Protein AF-A0A7C1G856-F1 (afdb_monomer_lite)

Foldseek 3Di:
DLVVVLVVQLVVQLVVLVVVLVVQLVVLVVVCVVVPDPDDDPVSVVSNVVSVVVSVVSSVVSNVVSVVVSVVVVCVVVVDPVVVVVVVVVVVVVVVVVVVVVVVVVVLVVVVVVLVVLVVVLVVLVVVLVVVVVVLVVLLVVLVVVLVVLVVVLVVCVVPDDVVVNVVSVVVNVVSVVVNVCSVVVVVVSVVSVVVSVVVVVVSVVVVVVSVVVVVVVVVVVVVVVVVVVVVVVVVVVVVVVVVVVVVVVVVVVVVVVVVVVVVVVVVVVVVVVVVVVVVVVVVVVVVVVVVVVVVVVVVVVVVVVVVVVVVVVVVVVVVVVVVVVVVVVVVVVVVVVVVVVVVVVVVVVVVVVVVVVVVVVVVVVVVVVVVVVVVVVVVVVVVVVVVVVVVVVVVVVVVVVVVVVVPVVVVVPVVVPPPPPPPDDDDD

Radius of gyration: 108.31 Å; chains: 1; bounding box: 180×79×357 Å

pLDDT: mean 81.05, std 13.1, range [34.84, 96.44]

Secondary structure (DSSP, 8-state):
-HHHHHHHHHHHHHHHHHHHHHHHHHHHHHHHHHTT-SS--HHHHHHHHHHHHHHHHHHHHHHHHHHHHHHHHHHHHHT--HHHHHHHHHHHHHHHHHHHHHHHHHHHHHHHHHHHHHHHHHHHHHHHHHHHHHHHHHHHHHHHHHHHHHHHHHHHHTTS--HHHHHHHHHHHHHHHHHHHHHHHHHHHHHHHHHHHHHHHHHHHHHHHHHHHHHHHHHHHHHHHHHHHHHHHHHHHHHHHHHHHHHHHHHHHHHHHHHHHHHHHHHHHHHHHHHHHHHHHHHHHHHHHHHHHHHHHHHHHHHHHHHHHHHHHHHHHHHHHHHHHHHHHHHHHHHHHHHHHHHHHHHHHHHHHHHHHHHHHHHHHHHHHHHHHHHHHHHHHHHHHHHHHHHHHHHHHHHHHHHHHHHHHHHHHHHTTTSSSS-S-----

Sequence (429 aa):
MTKVMEASKWTKGKRPILTKYLSAHSNIERQVAAHGFLYLPTFLGAAITEIEALTKFELSELNYQIVAEAIERELAQTGYNYDIQVKEAQIAWELEKTALLTALQQEFADNKRVRDLDNQTLDRLEITTNLRKLVIIALKTAIDINMEELRQEMTHVDQSTFPAEDALLAARLLTAQKKLEVIPYIKTVLEKQQLVIDAEEDNADRKTALITEKEALNDKRVELITAREAIAGAIVNLITAKQDLVTKREDLIGAKGLIATQETTNISYLDQYISALGGLSDVQQNLVEAREDLIPYINDKSTALLAYVTELDAWVAVKQTIARIKEDIADYMEDRVDKKGDIIDSRKVLNTLELGLEEARISLTMAQLTGRSNLLSAEVMNAATMLTEREASFASKIIREGALIGGQIDLDLYTEWVALETMSEVNDI

Structure (mmCIF, N/CA/C/O backbone):
data_AF-A0A7C1G856-F1
#
_entry.id   AF-A0A7C1G856-F1
#
loop_
_atom_site.group_PDB
_atom_site.id
_atom_site.type_symbol
_atom_site.label_atom_id
_atom_site.label_alt_id
_atom_site.label_comp_id
_atom_site.label_asym_id
_atom_site.label_entity_id
_atom_site.label_seq_id
_atom_site.pdbx_PDB_ins_code
_atom_site.Cartn_x
_atom_site.Cartn_y
_atom_site.Cartn_z
_atom_site.occupancy
_atom_site.B_iso_or_equiv
_atom_site.auth_seq_id
_atom_site.auth_comp_id
_atom_site.auth_asym_id
_atom_site.auth_atom_id
_atom_site.pdbx_PDB_model_num
ATOM 1 N N . MET A 1 1 ? -29.784 0.555 -13.903 1.00 54.56 1 MET A N 1
ATOM 2 C CA . MET A 1 1 ? -29.432 1.236 -15.176 1.00 54.56 1 MET A CA 1
ATOM 3 C C . MET A 1 1 ? -27.947 1.115 -15.544 1.00 54.56 1 MET A C 1
ATOM 5 O O . MET A 1 1 ? -27.645 1.175 -16.728 1.00 54.56 1 MET A O 1
ATOM 9 N N . THR A 1 2 ? -27.034 0.892 -14.590 1.00 60.22 2 THR A N 1
ATOM 10 C CA . THR A 1 2 ? -25.567 0.800 -14.777 1.00 60.22 2 THR A CA 1
ATOM 11 C C . THR A 1 2 ? -25.116 -0.296 -15.753 1.00 60.22 2 THR A C 1
ATOM 13 O O . THR A 1 2 ? -24.498 0.022 -16.767 1.00 60.22 2 THR A O 1
ATOM 16 N N . LYS A 1 3 ? -25.567 -1.548 -15.576 1.00 64.50 3 LYS A N 1
ATOM 17 C CA . LYS A 1 3 ? -25.191 -2.672 -16.467 1.00 64.50 3 LYS A CA 1
ATOM 18 C C . LYS A 1 3 ? -25.547 -2.474 -17.949 1.00 64.50 3 LYS A C 1
ATOM 20 O O . LYS A 1 3 ? -24.812 -2.908 -18.830 1.00 64.50 3 LYS A O 1
ATOM 25 N N . VAL A 1 4 ? -26.669 -1.811 -18.245 1.00 74.25 4 VAL A N 1
ATOM 26 C CA . VAL A 1 4 ? -27.102 -1.535 -19.633 1.00 74.25 4 VAL A CA 1
ATOM 27 C C . VAL A 1 4 ? -26.223 -0.451 -20.269 1.00 74.25 4 VAL A C 1
ATOM 29 O O . VAL A 1 4 ? -25.892 -0.520 -21.452 1.00 74.25 4 VAL A O 1
ATOM 32 N N . MET A 1 5 ? -25.798 0.532 -19.473 1.00 77.00 5 MET A N 1
ATOM 33 C CA . MET A 1 5 ? -24.925 1.617 -19.913 1.00 77.00 5 MET A CA 1
ATOM 34 C C . MET A 1 5 ? -23.486 1.134 -20.151 1.00 77.00 5 MET A C 1
ATOM 36 O O . MET A 1 5 ? -22.892 1.491 -21.167 1.00 77.00 5 MET A O 1
ATOM 40 N N . GLU A 1 6 ? -22.956 0.282 -19.272 1.00 83.31 6 GLU A N 1
ATOM 41 C CA . GLU A 1 6 ? -21.644 -0.368 -19.423 1.00 83.31 6 GLU A CA 1
ATOM 42 C C . GLU A 1 6 ? -21.599 -1.262 -20.665 1.00 83.31 6 GLU A C 1
ATOM 44 O O . GLU A 1 6 ? -20.705 -1.116 -21.497 1.00 83.31 6 GLU A O 1
ATOM 49 N N . ALA A 1 7 ? -22.616 -2.108 -20.865 1.00 82.56 7 ALA A N 1
ATOM 50 C CA . ALA A 1 7 ? -22.723 -2.953 -22.054 1.00 82.56 7 ALA A CA 1
ATOM 51 C C . ALA A 1 7 ? -22.808 -2.128 -23.354 1.00 82.56 7 ALA A C 1
ATOM 53 O O . ALA A 1 7 ? -22.196 -2.477 -24.368 1.00 82.56 7 ALA A O 1
ATOM 54 N N . SER A 1 8 ? -23.521 -0.997 -23.328 1.00 85.44 8 SER A N 1
ATOM 55 C CA . SER A 1 8 ? -23.582 -0.058 -24.454 1.00 85.44 8 SER A CA 1
ATOM 56 C C . SER A 1 8 ? -22.225 0.605 -24.723 1.00 85.44 8 SER A C 1
ATOM 58 O O . SER A 1 8 ? -21.806 0.688 -25.880 1.00 85.44 8 SER A O 1
ATOM 60 N N . LYS A 1 9 ? -21.510 1.059 -23.684 1.00 86.75 9 LYS A N 1
ATOM 61 C CA . LYS A 1 9 ? -20.166 1.650 -23.819 1.00 86.75 9 LYS A CA 1
ATOM 62 C C . LYS A 1 9 ? -19.158 0.642 -24.359 1.00 86.75 9 LYS A C 1
ATOM 64 O O . LYS A 1 9 ? -18.444 0.962 -25.306 1.00 86.75 9 LYS A O 1
ATOM 69 N N . TRP A 1 10 ? -19.183 -0.586 -23.845 1.00 90.62 10 TRP A N 1
ATOM 70 C CA . TRP A 1 10 ? -18.359 -1.686 -24.338 1.00 90.62 10 TRP A CA 1
ATOM 71 C C . TRP A 1 10 ? -18.610 -1.949 -25.819 1.00 90.62 10 TRP A C 1
ATOM 73 O O . TRP A 1 10 ? -17.680 -1.981 -26.618 1.00 90.62 10 TRP A O 1
ATOM 83 N N . THR A 1 11 ? -19.878 -2.054 -26.216 1.00 86.94 11 THR A N 1
ATOM 84 C CA . THR A 1 11 ? -20.246 -2.312 -27.613 1.00 86.94 11 THR A CA 1
ATOM 85 C C . THR A 1 11 ? -19.788 -1.182 -28.540 1.00 86.94 11 THR A C 1
ATOM 87 O O . THR A 1 11 ? -19.278 -1.447 -29.631 1.00 86.94 11 THR A O 1
ATOM 90 N N . LYS A 1 12 ? -19.924 0.079 -28.109 1.00 89.62 12 LYS A N 1
ATOM 91 C CA . LYS A 1 12 ? -19.475 1.249 -28.881 1.00 89.62 12 LYS A CA 1
ATOM 92 C C . LYS A 1 12 ? -17.950 1.329 -28.988 1.00 89.62 12 LYS A C 1
ATOM 94 O O . LYS A 1 12 ? -17.457 1.568 -30.085 1.00 89.62 12 LYS A O 1
ATOM 99 N N . GLY A 1 13 ? -17.217 1.099 -27.896 1.00 88.12 13 GLY A N 1
ATOM 100 C CA . GLY A 1 13 ? -15.751 1.169 -27.869 1.00 88.12 13 GLY A CA 1
ATOM 101 C C . GLY A 1 13 ? -15.059 -0.031 -28.524 1.00 88.12 13 GLY A C 1
ATOM 102 O O . GLY A 1 13 ? -14.029 0.126 -29.171 1.00 88.12 13 GLY A O 1
ATOM 103 N N . LYS A 1 14 ? -15.654 -1.227 -28.450 1.00 92.25 14 LYS A N 1
ATOM 104 C CA . LYS A 1 14 ? -15.114 -2.456 -29.054 1.00 92.25 14 LYS A CA 1
ATOM 105 C C . LYS A 1 14 ? -15.096 -2.402 -30.583 1.00 92.25 14 LYS A C 1
ATOM 107 O O . LYS A 1 14 ? -14.213 -2.968 -31.221 1.00 92.25 14 LYS A O 1
ATOM 112 N N . ARG A 1 15 ? -16.088 -1.747 -31.190 1.00 89.81 15 ARG A N 1
ATOM 113 C CA . ARG A 1 15 ? -16.269 -1.706 -32.647 1.00 89.81 15 ARG A CA 1
ATOM 114 C C . ARG A 1 15 ? -15.078 -1.099 -33.410 1.00 89.81 15 ARG A C 1
ATOM 116 O O . ARG A 1 15 ? -14.624 -1.752 -34.350 1.00 89.81 15 ARG A O 1
ATOM 123 N N . PRO A 1 16 ? -14.544 0.087 -33.056 1.00 91.56 16 PRO A N 1
ATOM 124 C CA . PRO A 1 16 ? -13.362 0.634 -33.723 1.00 91.56 16 PRO A CA 1
ATOM 125 C C . PRO A 1 16 ? -12.113 -0.235 -33.520 1.00 91.56 16 PRO A C 1
ATOM 127 O O . PRO A 1 16 ? -11.371 -0.421 -34.479 1.00 91.56 16 PRO A O 1
ATOM 130 N N . ILE A 1 17 ? -11.925 -0.834 -32.336 1.00 90.62 17 ILE A N 1
ATOM 131 C CA . ILE A 1 17 ? -10.799 -1.742 -32.042 1.00 90.62 17 ILE A CA 1
ATOM 132 C C . ILE A 1 17 ? -10.839 -2.971 -32.962 1.00 90.62 17 ILE A C 1
ATOM 134 O O . ILE A 1 17 ? -9.875 -3.274 -33.661 1.00 90.62 17 ILE A O 1
ATOM 138 N N . LEU A 1 18 ? -11.998 -3.629 -33.067 1.00 90.81 18 LEU A N 1
ATOM 139 C CA . LEU A 1 18 ? -12.166 -4.755 -33.990 1.00 90.81 18 LEU A CA 1
ATOM 140 C C . LEU A 1 18 ? -12.022 -4.350 -35.460 1.00 90.81 18 LEU A C 1
ATOM 142 O O . LEU A 1 18 ? -11.519 -5.127 -36.265 1.00 90.81 18 LEU A O 1
ATOM 146 N N . THR A 1 19 ? -12.451 -3.142 -35.827 1.00 90.88 19 THR A N 1
ATOM 147 C CA . THR A 1 19 ? -12.303 -2.646 -37.203 1.00 90.88 19 THR A CA 1
ATOM 148 C C . THR A 1 19 ? -10.826 -2.462 -37.556 1.00 90.88 19 THR A C 1
ATOM 150 O O . THR A 1 19 ? -10.409 -2.865 -38.642 1.00 90.88 19 THR A O 1
ATOM 153 N N . LYS A 1 20 ? -10.019 -1.929 -36.627 1.00 90.25 20 LYS A N 1
ATOM 154 C CA . LYS A 1 20 ? -8.561 -1.839 -36.782 1.00 90.25 20 LYS A CA 1
ATOM 155 C C . LYS A 1 20 ? -7.931 -3.222 -36.924 1.00 90.25 20 LYS A C 1
ATOM 157 O O . LYS A 1 20 ? -7.210 -3.435 -37.895 1.00 90.25 20 LYS A O 1
ATOM 162 N N . TYR A 1 21 ? -8.272 -4.164 -36.041 1.00 91.88 21 TYR A N 1
ATOM 163 C CA . TYR A 1 21 ? -7.804 -5.554 -36.112 1.00 91.88 21 TYR A CA 1
ATOM 164 C C . TYR A 1 21 ? -8.073 -6.185 -37.484 1.00 91.88 21 TYR A C 1
ATOM 166 O O . TYR A 1 21 ? -7.149 -6.653 -38.144 1.00 91.88 21 TYR A O 1
ATOM 174 N N . LEU A 1 22 ? -9.322 -6.124 -37.961 1.00 90.00 22 LEU A N 1
ATOM 175 C CA . LEU A 1 22 ? -9.709 -6.684 -39.260 1.00 90.00 22 LEU A CA 1
ATOM 176 C C . LEU A 1 22 ? -8.982 -5.997 -40.424 1.00 90.00 22 LEU A C 1
ATOM 178 O O . LEU A 1 22 ? -8.570 -6.661 -41.374 1.00 90.00 22 LEU A O 1
ATOM 182 N N . SER A 1 23 ? -8.797 -4.674 -40.353 1.00 89.44 23 SER A N 1
ATOM 183 C CA . SER A 1 23 ? -8.064 -3.926 -41.379 1.00 89.44 23 SER A CA 1
ATOM 184 C C . SER A 1 23 ? -6.580 -4.304 -41.429 1.00 89.44 23 SER A C 1
ATOM 186 O O . SER A 1 23 ? -6.038 -4.476 -42.520 1.00 89.44 23 SER A O 1
ATOM 188 N N . ALA A 1 24 ? -5.948 -4.499 -40.268 1.00 86.75 24 ALA A N 1
ATOM 189 C CA . ALA A 1 24 ? -4.550 -4.894 -40.152 1.00 86.75 24 ALA A CA 1
ATOM 190 C C . ALA A 1 24 ? -4.343 -6.336 -40.638 1.00 86.75 24 ALA A C 1
ATOM 192 O O . ALA A 1 24 ? -3.444 -6.590 -41.436 1.00 86.75 24 ALA A O 1
ATOM 193 N N . HIS A 1 25 ? -5.244 -7.247 -40.258 1.00 86.62 25 HIS A N 1
ATOM 194 C CA . HIS A 1 25 ? -5.242 -8.633 -40.725 1.00 86.62 25 HIS A CA 1
ATOM 195 C C . HIS A 1 25 ? -5.390 -8.719 -42.254 1.00 86.62 25 HIS A C 1
ATOM 197 O O . HIS A 1 25 ? -4.581 -9.348 -42.931 1.00 86.62 25 HIS A O 1
ATOM 203 N N . SER A 1 26 ? -6.364 -8.000 -42.823 1.00 86.44 26 SER A N 1
ATOM 204 C CA . SER A 1 26 ? -6.578 -7.936 -44.276 1.00 86.44 26 SER A CA 1
ATOM 205 C C . SER A 1 26 ? -5.396 -7.319 -45.033 1.00 86.44 26 SER A C 1
ATOM 207 O O . SER A 1 26 ? -5.150 -7.665 -46.190 1.00 86.44 26 SER A O 1
ATOM 209 N N . ASN A 1 27 ? -4.685 -6.362 -44.430 1.00 87.44 27 ASN A N 1
ATOM 210 C CA . ASN A 1 27 ? -3.516 -5.748 -45.054 1.00 87.44 27 ASN A CA 1
ATOM 211 C C . ASN A 1 27 ? -2.350 -6.743 -45.134 1.00 87.44 27 ASN A C 1
ATOM 213 O O . ASN A 1 27 ? -1.720 -6.874 -46.178 1.00 87.44 27 ASN A O 1
ATOM 217 N N . ILE A 1 28 ? -2.131 -7.500 -44.060 1.00 85.19 28 ILE A N 1
ATOM 218 C CA . ILE A 1 28 ? -1.130 -8.565 -44.006 1.00 85.19 28 ILE A CA 1
ATOM 219 C C . ILE A 1 28 ? -1.429 -9.667 -45.028 1.00 85.19 28 ILE A C 1
ATOM 221 O O . ILE A 1 28 ? -0.548 -10.053 -45.794 1.00 85.19 28 ILE A O 1
ATOM 225 N N . GLU A 1 29 ? -2.677 -10.132 -45.105 1.00 82.81 29 GLU A N 1
ATOM 226 C CA . GLU A 1 29 ? -3.088 -11.125 -46.107 1.00 82.81 29 GLU A CA 1
ATOM 227 C C . GLU A 1 29 ? -2.859 -10.624 -47.540 1.00 82.81 29 GLU A C 1
ATOM 229 O O . GLU A 1 29 ? -2.361 -11.363 -48.392 1.00 82.81 29 GLU A O 1
ATOM 234 N N . ARG A 1 30 ? -3.164 -9.347 -47.807 1.00 84.81 30 ARG A N 1
ATOM 235 C CA . ARG A 1 30 ? -2.914 -8.721 -49.113 1.00 84.81 30 ARG A CA 1
ATOM 236 C C . ARG A 1 30 ? -1.430 -8.619 -49.446 1.00 84.81 30 ARG A C 1
ATOM 238 O O . ARG A 1 30 ? -1.078 -8.828 -50.602 1.00 84.81 30 ARG A O 1
ATOM 245 N N . GLN A 1 31 ? -0.569 -8.331 -48.473 1.00 82.81 31 GLN A N 1
ATOM 246 C CA . GLN A 1 31 ? 0.881 -8.305 -48.685 1.00 82.81 31 GLN A CA 1
ATOM 247 C C . GLN A 1 31 ? 1.416 -9.695 -49.048 1.00 82.81 31 GLN A C 1
ATOM 249 O O . GLN A 1 31 ? 2.172 -9.828 -50.006 1.00 82.81 31 GLN A O 1
ATOM 254 N N . VAL A 1 32 ? 0.964 -10.749 -48.362 1.00 81.50 32 VAL A N 1
ATOM 255 C CA . VAL A 1 32 ? 1.348 -12.132 -48.701 1.00 81.50 32 VAL A CA 1
ATOM 256 C C . VAL A 1 32 ? 0.897 -12.512 -50.106 1.00 81.50 32 VAL A C 1
ATOM 258 O O . VAL A 1 32 ? 1.686 -13.063 -50.874 1.00 81.50 32 VAL A O 1
ATOM 261 N N . ALA A 1 33 ? -0.349 -12.186 -50.458 1.00 80.44 33 ALA A N 1
ATOM 262 C CA . ALA A 1 33 ? -0.886 -12.441 -51.790 1.00 80.44 33 ALA A CA 1
ATOM 263 C C . ALA A 1 33 ? -0.124 -11.664 -52.880 1.00 80.44 33 ALA A C 1
ATOM 265 O O . ALA A 1 33 ? 0.167 -12.221 -53.937 1.00 80.44 33 ALA A O 1
ATOM 266 N N . ALA A 1 34 ? 0.251 -10.407 -52.615 1.00 78.44 34 ALA A N 1
ATOM 267 C CA . ALA A 1 34 ? 1.011 -9.567 -53.543 1.00 78.44 34 ALA A CA 1
ATOM 268 C C . ALA A 1 34 ? 2.432 -10.092 -53.807 1.00 78.44 34 ALA A C 1
ATOM 270 O O . ALA A 1 34 ? 2.959 -9.906 -54.902 1.00 78.44 34 ALA A O 1
ATOM 271 N N . HIS A 1 35 ? 3.035 -10.783 -52.837 1.00 80.62 35 HIS A N 1
ATOM 272 C CA . HIS A 1 35 ? 4.352 -11.408 -52.980 1.00 80.62 35 HIS A CA 1
ATOM 273 C C . HIS A 1 35 ? 4.310 -12.834 -53.562 1.00 80.62 35 HIS A C 1
ATOM 275 O O . HIS A 1 35 ? 5.358 -13.456 -53.717 1.00 80.62 35 HIS A O 1
ATOM 281 N N . GLY A 1 36 ? 3.128 -13.354 -53.921 1.00 76.44 36 GLY A N 1
ATOM 282 C CA . GLY A 1 36 ? 2.990 -14.619 -54.653 1.00 76.44 36 GLY A CA 1
ATOM 283 C C . GLY A 1 36 ? 3.359 -15.870 -53.851 1.00 76.44 36 GLY A C 1
ATOM 284 O O . GLY A 1 36 ? 3.702 -16.899 -54.435 1.00 76.44 36 GLY A O 1
ATOM 285 N N . PHE A 1 37 ? 3.309 -15.807 -52.518 1.00 74.56 37 PHE A N 1
ATOM 286 C CA . PHE A 1 37 ? 3.618 -16.959 -51.677 1.00 74.56 37 PHE A CA 1
ATOM 287 C C . PHE A 1 37 ? 2.571 -18.072 -51.849 1.00 74.56 37 PHE A C 1
ATOM 289 O O . PHE A 1 37 ? 1.382 -17.865 -51.620 1.00 74.56 37 PHE A O 1
ATOM 296 N N . LEU A 1 38 ? 3.027 -19.277 -52.215 1.00 66.94 38 LEU A N 1
ATOM 297 C CA . LEU A 1 38 ? 2.179 -20.472 -52.355 1.00 66.94 38 LEU A CA 1
ATOM 298 C C . LEU A 1 38 ? 1.768 -21.074 -50.992 1.00 66.94 38 LEU A C 1
ATOM 300 O O . LEU A 1 38 ? 0.777 -21.794 -50.903 1.00 66.94 38 LEU A O 1
ATOM 304 N N . TYR A 1 39 ? 2.535 -20.779 -49.936 1.00 70.25 39 TYR A N 1
ATOM 305 C CA . TYR A 1 39 ? 2.327 -21.240 -48.560 1.00 70.25 39 TYR A CA 1
ATOM 306 C C . TYR A 1 39 ? 2.451 -20.069 -47.584 1.00 70.25 39 TYR A C 1
ATOM 308 O O . TYR A 1 39 ? 3.178 -19.117 -47.864 1.00 70.25 39 TYR A O 1
ATOM 316 N N . LEU A 1 40 ? 1.778 -20.155 -46.429 1.00 71.31 40 LEU A N 1
ATOM 317 C CA . LEU A 1 40 ? 1.866 -19.136 -45.380 1.00 71.31 40 LEU A CA 1
ATOM 318 C C . LEU A 1 40 ? 3.332 -18.950 -44.939 1.00 71.31 40 LEU A C 1
ATOM 320 O O . LEU A 1 40 ? 3.931 -19.899 -44.424 1.00 71.31 40 LEU A O 1
ATOM 324 N N . PRO A 1 41 ? 3.915 -17.752 -45.100 1.00 76.56 41 PRO A N 1
ATOM 325 C CA . PRO A 1 41 ? 5.268 -17.493 -44.634 1.00 76.56 41 PRO A CA 1
ATOM 326 C C . PRO A 1 41 ? 5.349 -17.565 -43.107 1.00 76.56 41 PRO A C 1
ATOM 328 O O . PRO A 1 41 ? 4.431 -17.148 -42.402 1.00 76.56 41 PRO A O 1
ATOM 331 N N . THR A 1 42 ? 6.473 -18.032 -42.569 1.00 72.81 42 THR A N 1
ATOM 332 C CA . THR A 1 42 ? 6.671 -18.183 -41.116 1.00 72.81 42 THR A CA 1
ATOM 333 C C . THR A 1 42 ? 6.613 -16.856 -40.353 1.00 72.81 42 THR A C 1
ATOM 335 O O . THR A 1 42 ? 6.136 -16.828 -39.220 1.00 72.81 42 THR A O 1
ATOM 338 N N . PHE A 1 43 ? 7.010 -15.741 -40.979 1.00 74.19 43 PHE A N 1
ATOM 339 C CA . PHE A 1 43 ? 6.888 -14.399 -40.394 1.00 74.19 43 PHE A CA 1
ATOM 340 C C . PHE A 1 43 ? 5.428 -13.948 -40.217 1.00 74.19 43 PHE A C 1
ATOM 342 O O . PHE A 1 43 ? 5.142 -13.096 -39.377 1.00 74.19 43 PHE A O 1
ATOM 349 N N . LEU A 1 44 ? 4.487 -14.538 -40.966 1.00 79.00 44 LEU A N 1
ATOM 350 C CA . LEU A 1 44 ? 3.073 -14.182 -40.894 1.00 79.00 44 LEU A CA 1
ATOM 351 C C . LEU A 1 44 ? 2.449 -14.564 -39.555 1.00 79.00 44 LEU A C 1
ATOM 353 O O . LEU A 1 44 ? 1.656 -13.811 -38.998 1.00 79.00 44 LEU A O 1
ATOM 357 N N . GLY A 1 45 ? 2.835 -15.729 -39.029 1.00 76.19 45 GLY A N 1
ATOM 358 C CA . GLY A 1 45 ? 2.367 -16.205 -37.731 1.00 76.19 45 GLY A CA 1
ATOM 359 C C . GLY A 1 45 ? 2.752 -15.245 -36.606 1.00 76.19 45 GLY A C 1
ATOM 360 O O . GLY A 1 45 ? 1.917 -14.929 -35.762 1.00 76.19 45 GLY A O 1
ATOM 361 N N . ALA A 1 46 ? 3.978 -14.713 -36.636 1.00 77.38 46 ALA A N 1
ATOM 362 C CA . ALA A 1 46 ? 4.436 -13.710 -35.678 1.00 77.38 46 ALA A CA 1
ATOM 363 C C . ALA A 1 46 ? 3.644 -12.395 -35.803 1.00 77.38 46 ALA A C 1
ATOM 365 O O . ALA A 1 46 ? 3.117 -11.912 -34.804 1.00 77.38 46 ALA A O 1
ATOM 366 N N . ALA A 1 47 ? 3.469 -11.877 -37.024 1.00 80.00 47 ALA A N 1
ATOM 367 C CA . ALA A 1 47 ? 2.749 -10.624 -37.264 1.00 80.00 47 ALA A CA 1
ATOM 368 C C . ALA A 1 47 ? 1.254 -10.702 -36.883 1.00 80.00 47 ALA A C 1
ATOM 370 O O . ALA A 1 47 ? 0.706 -9.773 -36.291 1.00 80.00 47 ALA A O 1
ATOM 371 N N . ILE A 1 48 ? 0.585 -11.826 -37.167 1.00 82.81 48 ILE A N 1
ATOM 372 C CA . ILE A 1 48 ? -0.813 -12.050 -36.758 1.00 82.81 48 ILE A CA 1
ATOM 373 C C . ILE A 1 48 ? -0.919 -12.148 -35.231 1.00 82.81 48 ILE A C 1
ATOM 375 O O . ILE A 1 48 ? -1.817 -11.546 -34.641 1.00 82.81 48 ILE A O 1
ATOM 379 N N . THR A 1 49 ? 0.014 -12.858 -34.589 1.00 78.38 49 THR A N 1
ATOM 380 C CA . THR A 1 49 ? 0.047 -13.004 -33.124 1.00 78.38 49 THR A CA 1
ATOM 381 C C . THR A 1 49 ? 0.252 -11.654 -32.432 1.00 78.38 49 THR A C 1
ATOM 383 O O . THR A 1 49 ? -0.385 -11.377 -31.417 1.00 78.38 49 THR A O 1
ATOM 386 N N . GLU A 1 50 ? 1.098 -10.790 -32.992 1.00 81.75 50 GLU A N 1
ATOM 387 C CA . GLU A 1 50 ? 1.350 -9.441 -32.480 1.00 81.75 50 GLU A CA 1
ATOM 388 C C . GLU A 1 50 ? 0.105 -8.545 -32.570 1.00 81.75 50 GLU A C 1
ATOM 390 O O . GLU A 1 50 ? -0.283 -7.920 -31.581 1.00 81.75 50 GLU A O 1
ATOM 395 N N . ILE A 1 51 ? -0.592 -8.540 -33.710 1.00 87.94 51 ILE A N 1
ATOM 396 C CA . ILE A 1 51 ? -1.845 -7.782 -33.874 1.00 87.94 51 ILE A CA 1
ATOM 397 C C . ILE A 1 51 ? -2.934 -8.324 -32.942 1.00 87.94 51 ILE A C 1
ATOM 399 O O . ILE A 1 51 ? -3.696 -7.547 -32.355 1.00 87.94 51 ILE A O 1
ATOM 403 N N . GLU A 1 52 ? -3.021 -9.644 -32.772 1.00 83.75 52 GLU A N 1
ATOM 404 C CA . GLU A 1 52 ? -3.966 -10.257 -31.839 1.00 83.75 52 GLU A CA 1
ATOM 405 C C . GLU A 1 52 ? -3.666 -9.854 -30.387 1.00 83.75 52 GLU A C 1
ATOM 407 O O . GLU A 1 52 ? -4.589 -9.506 -29.645 1.00 83.75 52 GLU A O 1
ATOM 412 N N . ALA A 1 53 ? -2.390 -9.842 -29.990 1.00 76.94 53 ALA A N 1
ATOM 413 C CA . ALA A 1 53 ? -1.963 -9.391 -28.671 1.00 76.94 53 ALA A CA 1
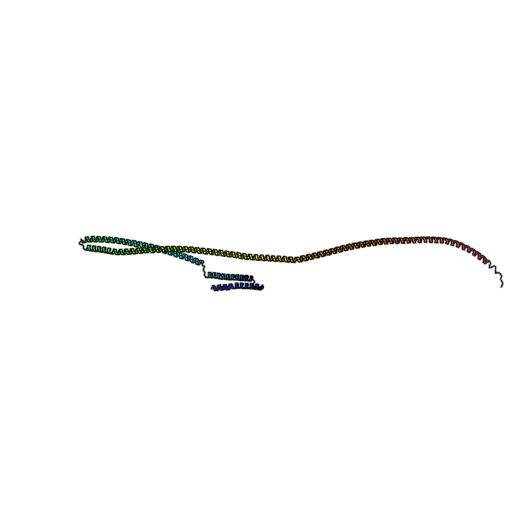ATOM 414 C C . ALA A 1 53 ? -2.313 -7.912 -28.445 1.00 76.94 53 ALA A C 1
ATOM 416 O O . ALA A 1 53 ? -2.976 -7.595 -27.456 1.00 76.94 53 ALA A O 1
ATOM 417 N N . LEU A 1 54 ? -1.962 -7.028 -29.384 1.00 83.81 54 LEU A N 1
ATOM 418 C CA . LEU A 1 54 ? -2.288 -5.597 -29.328 1.00 83.81 54 LEU A CA 1
ATOM 419 C C . LEU A 1 54 ? -3.798 -5.360 -29.201 1.00 83.81 54 LEU A C 1
ATOM 421 O O . LEU A 1 54 ? -4.247 -4.614 -28.336 1.00 83.81 54 LEU A O 1
ATOM 425 N N . THR A 1 55 ? -4.600 -6.065 -29.997 1.00 86.44 55 THR A N 1
ATOM 426 C CA . THR A 1 55 ? -6.066 -5.941 -29.965 1.00 86.44 55 THR A CA 1
ATOM 427 C C . THR A 1 55 ? -6.644 -6.412 -28.630 1.00 86.44 55 THR A C 1
ATOM 429 O O . THR A 1 55 ? -7.568 -5.799 -28.095 1.00 86.44 55 THR A O 1
ATOM 432 N N . LYS A 1 56 ? -6.107 -7.497 -28.056 1.00 83.25 56 LYS A N 1
ATOM 433 C CA . LYS A 1 56 ? -6.501 -7.978 -26.722 1.00 83.25 56 LYS A CA 1
ATOM 434 C C . LYS A 1 56 ? -6.140 -6.973 -25.627 1.00 83.25 56 LYS A C 1
ATOM 436 O O . LYS A 1 56 ? -6.954 -6.774 -24.725 1.00 83.25 56 LYS A O 1
ATOM 441 N N . PHE A 1 57 ? -4.980 -6.320 -25.722 1.00 81.38 57 PHE A N 1
ATOM 442 C CA . PHE A 1 57 ? -4.594 -5.241 -24.809 1.00 81.38 57 PHE A CA 1
ATOM 443 C C . PHE A 1 57 ? -5.552 -4.050 -24.901 1.00 81.38 57 PHE A C 1
ATOM 445 O O . PHE A 1 57 ? -6.110 -3.665 -23.876 1.00 81.38 57 PHE A O 1
ATOM 452 N N . GLU A 1 58 ? -5.838 -3.545 -26.106 1.00 85.56 58 GLU A N 1
ATOM 453 C CA . GLU A 1 58 ? -6.775 -2.426 -26.305 1.00 85.56 58 GLU A CA 1
ATOM 454 C C . GLU A 1 58 ? -8.187 -2.750 -25.773 1.00 85.56 58 GLU A C 1
ATOM 456 O O . GLU A 1 58 ? -8.841 -1.915 -25.145 1.00 85.56 58 GLU A O 1
ATOM 461 N N . LEU A 1 59 ? -8.669 -3.983 -25.977 1.00 87.12 59 LEU A N 1
ATOM 462 C CA . LEU A 1 59 ? -9.953 -4.433 -25.427 1.00 87.12 59 LEU A CA 1
ATOM 463 C C . LEU A 1 59 ? -9.930 -4.528 -23.896 1.00 87.12 59 LEU A C 1
ATOM 465 O O . LEU A 1 59 ? -10.913 -4.173 -23.246 1.00 87.12 59 LEU A O 1
ATOM 469 N N . SER A 1 60 ? -8.832 -4.999 -23.307 1.00 79.75 60 SER A N 1
ATOM 470 C CA . SER A 1 60 ? -8.679 -5.055 -21.851 1.00 79.75 60 SER A CA 1
ATOM 471 C C . SER A 1 60 ? -8.647 -3.655 -21.233 1.00 79.75 60 SER A C 1
ATOM 473 O O . SER A 1 60 ? -9.290 -3.420 -20.211 1.00 79.75 60 SER A O 1
ATOM 475 N N . GLU A 1 61 ? -7.938 -2.719 -21.862 1.00 82.94 61 GLU A N 1
ATOM 476 C CA . GLU A 1 61 ? -7.841 -1.328 -21.419 1.00 82.94 61 GLU A CA 1
ATOM 477 C C . GLU A 1 61 ? -9.199 -0.619 -21.484 1.00 82.94 61 GLU A C 1
ATOM 479 O O . GLU A 1 61 ? -9.626 -0.001 -20.508 1.00 82.94 61 GLU A O 1
ATOM 484 N N . LEU A 1 62 ? -9.944 -0.801 -22.579 1.00 85.69 62 LEU A N 1
ATOM 485 C CA . LEU A 1 62 ? -11.313 -0.298 -22.702 1.00 85.69 62 LEU A CA 1
ATOM 486 C C . LEU A 1 62 ? -12.225 -0.840 -21.588 1.00 85.69 62 LEU A C 1
ATOM 488 O O . LEU A 1 62 ? -13.054 -0.106 -21.046 1.00 85.69 62 LEU A O 1
ATOM 492 N N . ASN A 1 63 ? -12.091 -2.123 -21.241 1.00 85.12 63 ASN A N 1
ATOM 493 C CA . ASN A 1 63 ? -12.881 -2.727 -20.171 1.00 85.12 63 ASN A CA 1
ATOM 494 C C . ASN A 1 63 ? -12.516 -2.125 -18.806 1.00 85.12 63 ASN A C 1
ATOM 496 O O . ASN A 1 63 ? -13.404 -1.807 -18.017 1.00 85.12 63 ASN A O 1
ATOM 500 N N . TYR A 1 64 ? -11.222 -1.912 -18.551 1.00 81.62 64 TYR A N 1
ATOM 501 C CA . TYR A 1 64 ? -10.741 -1.265 -17.333 1.00 81.62 64 TYR A CA 1
ATOM 502 C C . TYR A 1 64 ? -11.298 0.156 -17.184 1.00 81.62 64 TYR A C 1
ATOM 504 O O . TYR A 1 64 ? -11.835 0.492 -16.132 1.00 81.62 64 TYR A O 1
ATOM 512 N N . GLN A 1 65 ? -11.257 0.960 -18.249 1.00 85.00 65 GLN A N 1
ATOM 513 C CA . GLN A 1 65 ? -11.800 2.322 -18.249 1.00 85.00 65 GLN A CA 1
ATOM 514 C C . GLN A 1 65 ? -13.308 2.343 -17.959 1.00 85.00 65 GLN A C 1
ATOM 516 O O . GLN A 1 65 ? -13.770 3.122 -17.129 1.00 85.00 65 GLN A O 1
ATOM 521 N N . ILE A 1 66 ? -14.088 1.456 -18.591 1.00 84.00 66 ILE A N 1
ATOM 522 C CA . ILE A 1 66 ? -15.540 1.380 -18.361 1.00 84.00 66 ILE A CA 1
ATOM 523 C C . ILE A 1 66 ? -15.857 1.022 -16.905 1.00 84.00 66 ILE A C 1
ATOM 525 O O . ILE A 1 66 ? -16.770 1.615 -16.327 1.00 84.00 66 ILE A O 1
ATOM 529 N N . VAL A 1 67 ? -15.112 0.078 -16.321 1.00 79.94 67 VAL A N 1
ATOM 530 C CA . VAL A 1 67 ? -15.273 -0.334 -14.920 1.00 79.94 67 VAL A CA 1
ATOM 531 C C . VAL A 1 67 ? -14.853 0.784 -13.966 1.00 79.94 67 VAL A C 1
ATOM 533 O O . VAL A 1 67 ? -15.597 1.086 -13.038 1.00 79.94 67 VAL A O 1
ATOM 536 N N . ALA A 1 68 ? -13.720 1.445 -14.210 1.00 74.75 68 ALA A N 1
ATOM 537 C CA . ALA A 1 68 ? -13.256 2.568 -13.397 1.00 74.75 68 ALA A CA 1
ATOM 538 C C . ALA A 1 68 ? -14.279 3.715 -13.384 1.00 74.75 68 ALA A C 1
ATOM 540 O O . ALA A 1 68 ? -14.699 4.165 -12.321 1.00 74.75 68 ALA A O 1
ATOM 541 N N . GLU A 1 69 ? -14.789 4.112 -14.552 1.00 81.81 69 GLU A N 1
ATOM 542 C CA . GLU A 1 69 ? -15.837 5.131 -14.633 1.00 81.81 69 GLU A CA 1
ATOM 543 C C . GLU A 1 69 ? -17.166 4.689 -13.993 1.00 81.81 69 GLU A C 1
ATOM 545 O O . GLU A 1 69 ? -17.978 5.526 -13.595 1.00 81.81 69 GLU A O 1
ATOM 550 N N . ALA A 1 70 ? -17.472 3.388 -13.993 1.00 80.75 70 ALA A N 1
ATOM 551 C CA . ALA A 1 70 ? -18.657 2.864 -13.319 1.00 80.75 70 ALA A CA 1
ATOM 552 C C . ALA A 1 70 ? -18.508 2.984 -11.798 1.00 80.75 70 ALA A C 1
ATOM 554 O O . ALA A 1 70 ? -19.424 3.491 -11.155 1.00 80.75 70 ALA A O 1
ATOM 555 N N . ILE A 1 71 ? -17.335 2.633 -11.261 1.00 73.12 71 ILE A N 1
ATOM 556 C CA . ILE A 1 71 ? -16.984 2.805 -9.847 1.00 73.12 71 ILE A CA 1
ATOM 557 C C . ILE A 1 71 ? -17.058 4.285 -9.452 1.00 73.12 71 ILE A C 1
ATOM 559 O O . ILE A 1 71 ? -17.718 4.620 -8.474 1.00 73.12 71 ILE A O 1
ATOM 563 N N . GLU A 1 72 ? -16.460 5.191 -10.229 1.00 73.94 72 GLU A N 1
ATOM 564 C CA . GLU A 1 72 ? -16.509 6.631 -9.941 1.00 73.94 72 GLU A CA 1
ATOM 565 C C . GLU A 1 72 ? -17.933 7.197 -9.981 1.00 73.94 72 GLU A C 1
ATOM 567 O O . GLU A 1 72 ? -18.300 8.013 -9.136 1.00 73.94 72 GLU A O 1
ATOM 572 N N . ARG A 1 73 ? -18.774 6.748 -10.923 1.00 78.75 73 ARG A N 1
ATOM 573 C CA . ARG A 1 73 ? -20.190 7.145 -10.960 1.00 78.75 73 ARG A CA 1
ATOM 574 C C . ARG A 1 73 ? -20.976 6.604 -9.774 1.00 78.75 73 ARG A C 1
ATOM 576 O O . ARG A 1 73 ? -21.826 7.330 -9.267 1.00 78.75 73 ARG A O 1
ATOM 583 N N . GLU A 1 74 ? -20.727 5.368 -9.344 1.00 71.94 74 GLU A N 1
ATOM 584 C CA . GLU A 1 74 ? -21.360 4.815 -8.141 1.00 71.94 74 GLU A CA 1
ATOM 585 C C . GLU A 1 74 ? -20.908 5.568 -6.881 1.00 71.94 74 GLU A C 1
ATOM 587 O O . GLU A 1 74 ? -21.743 5.929 -6.051 1.00 71.94 74 GLU A O 1
ATOM 592 N N . LEU A 1 75 ? -19.626 5.920 -6.771 1.00 64.44 75 LEU A N 1
ATOM 593 C CA . LEU A 1 75 ? -19.109 6.758 -5.683 1.00 64.44 75 LEU A CA 1
ATOM 594 C C . LEU A 1 75 ? -19.736 8.165 -5.692 1.00 64.44 75 LEU A C 1
ATOM 596 O O . LEU A 1 75 ? -20.171 8.660 -4.653 1.00 64.44 75 LEU A O 1
ATOM 600 N N . ALA A 1 76 ? -19.864 8.794 -6.863 1.00 68.25 76 ALA A N 1
ATOM 601 C CA . ALA A 1 76 ? -20.454 10.126 -7.000 1.00 68.25 76 ALA A CA 1
ATOM 602 C C . ALA A 1 76 ? -21.981 10.149 -6.779 1.00 68.25 76 ALA A C 1
ATOM 604 O O . ALA A 1 76 ? -22.496 11.088 -6.176 1.00 68.25 76 ALA A O 1
ATOM 605 N N . GLN A 1 77 ? -22.720 9.132 -7.245 1.00 69.44 77 GLN A N 1
ATOM 606 C CA . GLN A 1 77 ? -24.180 9.043 -7.073 1.00 69.44 77 GLN A CA 1
ATOM 607 C C . GLN A 1 77 ? -24.599 8.748 -5.639 1.00 69.44 77 GLN A C 1
ATOM 609 O O . GLN A 1 77 ? -25.699 9.116 -5.233 1.00 69.44 77 GLN A O 1
ATOM 614 N N . THR A 1 78 ? -23.749 8.061 -4.886 1.00 60.12 78 THR A N 1
ATOM 615 C CA . THR A 1 78 ? -24.058 7.709 -3.506 1.00 60.12 78 THR A CA 1
ATOM 616 C C . THR A 1 78 ? -23.744 8.871 -2.548 1.00 60.12 78 THR A C 1
ATOM 618 O O . THR A 1 78 ? -24.326 8.933 -1.470 1.00 60.12 78 THR A O 1
ATOM 621 N N . GLY A 1 79 ? -22.899 9.840 -2.935 1.00 51.59 79 GLY A N 1
ATOM 622 C CA . GLY A 1 79 ? -22.546 10.994 -2.094 1.00 51.59 79 GLY A CA 1
ATOM 623 C C . GLY A 1 79 ? -21.739 10.620 -0.842 1.00 51.59 79 GLY A C 1
ATOM 624 O O . GLY A 1 79 ? -21.573 11.443 0.058 1.00 51.59 79 GLY A O 1
ATOM 625 N N . TYR A 1 80 ? -21.240 9.382 -0.769 1.00 48.22 80 TYR A N 1
ATOM 626 C CA . TYR A 1 80 ? -20.506 8.867 0.382 1.00 48.22 80 TYR A CA 1
ATOM 627 C C . TYR A 1 80 ? -19.070 9.369 0.339 1.00 48.22 80 TYR A C 1
ATOM 629 O O . TYR A 1 80 ? -18.195 8.768 -0.284 1.00 48.22 80 TYR A O 1
ATOM 637 N N . ASN A 1 81 ? -18.799 10.447 1.070 1.00 53.91 81 ASN A N 1
ATOM 638 C CA . ASN A 1 81 ? -17.441 10.708 1.514 1.00 53.91 81 ASN A CA 1
ATOM 639 C C . ASN A 1 81 ? -17.166 9.794 2.717 1.00 53.91 81 ASN A C 1
ATOM 641 O O . ASN A 1 81 ? -17.384 10.181 3.866 1.00 53.91 81 ASN A O 1
ATOM 645 N N . TYR A 1 82 ? -16.774 8.547 2.433 1.00 56.00 82 TYR A N 1
ATOM 646 C CA . TYR A 1 82 ? -16.525 7.505 3.438 1.00 56.00 82 TYR A CA 1
ATOM 647 C C . TYR A 1 82 ? -15.617 7.993 4.576 1.00 56.00 82 TYR A C 1
ATOM 649 O O . TYR A 1 82 ? -15.836 7.622 5.722 1.00 56.00 82 TYR A O 1
ATOM 657 N N . ASP A 1 83 ? -14.657 8.875 4.290 1.00 61.16 83 ASP A N 1
ATOM 658 C CA . ASP A 1 83 ? -13.762 9.447 5.300 1.00 61.16 83 ASP A CA 1
ATOM 659 C C . ASP A 1 83 ? -14.503 10.339 6.316 1.00 61.16 83 ASP A C 1
ATOM 661 O O . ASP A 1 83 ? -14.243 10.264 7.515 1.00 61.16 83 ASP A O 1
ATOM 665 N N . ILE A 1 84 ? -15.482 11.137 5.871 1.00 68.56 84 ILE A N 1
ATOM 666 C CA . ILE A 1 84 ? -16.275 11.998 6.764 1.00 68.56 84 ILE A CA 1
ATOM 667 C C . ILE A 1 84 ? -17.222 11.155 7.618 1.00 68.56 84 ILE A C 1
ATOM 669 O O . ILE A 1 84 ? -17.243 11.327 8.831 1.00 68.56 84 ILE A O 1
ATOM 673 N N . GLN A 1 85 ? -17.946 10.203 7.025 1.00 65.75 85 GLN A N 1
ATOM 674 C CA . GLN A 1 85 ? -18.865 9.350 7.790 1.00 65.75 85 GLN A CA 1
ATOM 675 C C . GLN A 1 85 ? -18.137 8.442 8.783 1.00 65.75 85 GLN A C 1
ATOM 677 O O . GLN A 1 85 ? -18.638 8.220 9.880 1.00 65.75 85 GLN A O 1
ATOM 682 N N . VAL A 1 86 ? -16.950 7.933 8.433 1.00 68.00 86 VAL A N 1
ATOM 683 C CA . VAL A 1 86 ? -16.128 7.152 9.368 1.00 68.00 86 VAL A CA 1
ATOM 684 C C . VAL A 1 86 ? -15.658 8.030 10.526 1.00 68.00 86 VAL A C 1
ATOM 686 O O . VAL A 1 86 ? -15.753 7.603 11.674 1.00 68.00 86 VAL A O 1
ATOM 689 N N . LYS A 1 87 ? -15.225 9.269 10.261 1.00 69.00 87 LYS A N 1
ATOM 690 C CA . LYS A 1 87 ? -14.842 10.225 11.314 1.00 69.00 87 LYS A CA 1
ATOM 691 C C . LYS A 1 87 ? -16.023 10.624 12.199 1.00 69.00 87 LYS A C 1
ATOM 693 O O . LYS A 1 87 ? -15.884 10.635 13.417 1.00 69.00 87 LYS A O 1
ATOM 698 N N . GLU A 1 88 ? -17.186 10.908 11.619 1.00 73.25 88 GLU A N 1
ATOM 699 C CA . GLU A 1 88 ? -18.410 11.222 12.365 1.00 73.25 88 GLU A CA 1
ATOM 700 C C . GLU A 1 88 ? -18.876 10.033 13.213 1.00 73.25 88 GLU A C 1
ATOM 702 O O . GLU A 1 88 ? -19.181 10.207 14.391 1.00 73.25 88 GLU A O 1
ATOM 707 N N . ALA A 1 89 ? -18.862 8.817 12.657 1.00 71.69 89 ALA A N 1
ATOM 708 C CA . ALA A 1 89 ? -19.194 7.598 13.389 1.00 71.69 89 ALA A CA 1
ATOM 709 C C . ALA A 1 89 ? -18.198 7.319 14.523 1.00 71.69 89 ALA A C 1
ATOM 711 O O . ALA A 1 89 ? -18.605 6.909 15.607 1.00 71.69 89 ALA A O 1
ATOM 712 N N . GLN A 1 90 ? -16.906 7.580 14.307 1.00 71.12 90 GLN A N 1
ATOM 713 C CA . GLN A 1 90 ? -15.880 7.439 15.338 1.00 71.12 90 GLN A CA 1
ATOM 714 C C . GLN A 1 90 ? -16.082 8.448 16.478 1.00 71.12 90 GLN A C 1
ATOM 716 O O . GLN A 1 90 ? -16.019 8.067 17.644 1.00 71.12 90 GLN A O 1
ATOM 721 N N . ILE A 1 91 ? -16.379 9.713 16.161 1.00 73.75 91 ILE A N 1
ATOM 722 C CA . ILE A 1 91 ? -16.677 10.745 17.167 1.00 73.75 91 ILE A CA 1
ATOM 723 C C . ILE A 1 91 ? -17.951 10.396 17.946 1.00 73.75 91 ILE A C 1
ATOM 725 O O . ILE A 1 91 ? -17.959 10.486 19.173 1.00 73.75 91 ILE A O 1
ATOM 729 N N . ALA A 1 92 ? -19.015 9.982 17.252 1.00 75.62 92 ALA A N 1
ATOM 730 C CA . ALA A 1 92 ? -20.265 9.570 17.884 1.00 75.62 92 ALA A CA 1
ATOM 731 C C . ALA A 1 92 ? -20.051 8.375 18.824 1.00 75.62 92 ALA A C 1
ATOM 733 O O . ALA A 1 92 ? -20.543 8.388 19.952 1.00 75.62 92 ALA A O 1
ATOM 734 N N . TRP A 1 93 ? -19.259 7.389 18.394 1.00 77.25 93 TRP A N 1
ATOM 735 C CA . TRP A 1 93 ? -18.906 6.233 19.211 1.00 77.25 93 TRP A CA 1
ATOM 736 C C . TRP A 1 93 ? -18.102 6.619 20.460 1.00 77.25 93 TRP A C 1
ATOM 738 O O . TRP A 1 93 ? -18.442 6.169 21.552 1.00 77.25 93 TRP A O 1
ATOM 748 N N . GLU A 1 94 ? -17.084 7.480 20.345 1.00 72.69 94 GLU A N 1
ATOM 749 C CA . GLU A 1 94 ? -16.303 7.935 21.510 1.00 72.69 94 GLU A CA 1
ATOM 750 C C . GLU A 1 94 ? -17.149 8.757 22.497 1.00 72.69 94 GLU A C 1
ATOM 752 O O . GLU A 1 94 ? -17.006 8.611 23.715 1.00 72.69 94 GLU A O 1
ATOM 757 N N . LEU A 1 95 ? -18.067 9.593 21.998 1.00 81.81 95 LEU A N 1
ATOM 758 C CA . LEU A 1 95 ? -19.011 10.339 22.837 1.00 81.81 95 LEU A CA 1
ATOM 759 C C . LEU A 1 95 ? -19.966 9.406 23.588 1.00 81.81 95 LEU A C 1
ATOM 761 O O . LEU A 1 95 ? -20.122 9.543 24.802 1.00 81.81 95 LEU A O 1
ATOM 765 N N . GLU A 1 96 ? -20.581 8.449 22.890 1.00 79.06 96 GLU A N 1
ATOM 766 C CA . GLU A 1 96 ? -21.506 7.485 23.493 1.00 79.06 96 GLU A CA 1
ATOM 767 C C . GLU A 1 96 ? -20.789 6.595 24.515 1.00 79.06 96 GLU A C 1
ATOM 769 O O . GLU A 1 96 ? -21.262 6.423 25.639 1.00 79.06 96 GLU A O 1
ATOM 774 N N . LYS A 1 97 ? -19.592 6.108 24.174 1.00 77.56 97 LYS A N 1
ATOM 775 C CA . LYS A 1 97 ? -18.718 5.360 25.083 1.00 77.56 97 LYS A CA 1
ATOM 776 C C . LYS A 1 97 ? -18.414 6.155 26.353 1.00 77.56 97 LYS A C 1
ATOM 778 O O . LYS A 1 97 ? -18.551 5.617 27.451 1.00 77.56 97 LYS A O 1
ATOM 783 N N . THR A 1 98 ? -18.024 7.423 26.222 1.00 75.88 98 THR A N 1
ATOM 784 C CA . THR A 1 98 ? -17.709 8.284 27.373 1.00 75.88 98 THR A CA 1
ATOM 785 C C . THR A 1 98 ? -18.943 8.499 28.248 1.00 75.88 98 THR A C 1
ATOM 787 O O . THR A 1 98 ? -18.867 8.329 29.463 1.00 75.88 98 THR A O 1
ATOM 790 N N . ALA A 1 99 ? -20.098 8.786 27.640 1.00 78.50 99 ALA A N 1
ATOM 791 C CA . ALA A 1 99 ? -21.358 8.968 28.358 1.00 78.50 99 ALA A CA 1
ATOM 792 C C . ALA A 1 99 ? -21.773 7.707 29.137 1.00 78.50 99 ALA A C 1
ATOM 794 O O . ALA A 1 99 ? -22.145 7.804 30.308 1.00 78.50 99 ALA A O 1
ATOM 795 N N . LEU A 1 100 ? -21.663 6.524 28.522 1.00 78.62 100 LEU A N 1
ATOM 796 C CA . LEU A 1 100 ? -21.974 5.245 29.166 1.00 78.62 100 LEU A CA 1
ATOM 797 C C . LEU A 1 100 ? -21.019 4.930 30.323 1.00 78.62 100 LEU A C 1
ATOM 799 O O . LEU A 1 100 ? -21.471 4.494 31.381 1.00 78.62 100 LEU A O 1
ATOM 803 N N . LEU A 1 101 ? -19.715 5.176 30.155 1.00 76.94 101 LEU A N 1
ATOM 804 C CA . LEU A 1 101 ? -18.730 4.974 31.222 1.00 76.94 101 LEU A CA 1
ATOM 805 C C . LEU A 1 101 ? -18.982 5.911 32.410 1.00 76.94 101 LEU A C 1
ATOM 807 O O . LEU A 1 101 ? -18.928 5.466 33.555 1.00 76.94 101 LEU A O 1
ATOM 811 N N . THR A 1 102 ? -19.312 7.180 32.157 1.00 81.25 102 THR A N 1
ATOM 812 C CA . THR A 1 102 ? -19.663 8.136 33.217 1.00 81.25 102 THR A CA 1
ATOM 813 C C . THR A 1 102 ? -20.958 7.748 33.932 1.00 81.25 102 THR A C 1
ATOM 815 O O . THR A 1 102 ? -20.999 7.767 35.160 1.00 81.25 102 THR A O 1
ATOM 818 N N . ALA A 1 103 ? -22.004 7.352 33.198 1.00 78.62 103 ALA A N 1
ATOM 819 C CA . ALA A 1 103 ? -23.262 6.903 33.795 1.00 78.62 103 ALA A CA 1
ATOM 820 C C . ALA A 1 103 ? -23.062 5.665 34.684 1.00 78.62 103 ALA A C 1
ATOM 822 O O . ALA A 1 103 ? -23.591 5.605 35.792 1.00 78.62 103 ALA A O 1
ATOM 823 N N . LEU A 1 104 ? -22.240 4.714 34.236 1.00 76.44 104 LEU A N 1
ATOM 824 C CA . LEU A 1 104 ? -21.906 3.520 35.006 1.00 76.44 104 LEU A CA 1
ATOM 825 C C . LEU A 1 104 ? -21.125 3.857 36.289 1.00 76.44 104 LEU A C 1
ATOM 827 O O . LEU A 1 104 ? -21.416 3.317 37.353 1.00 76.44 104 LEU A O 1
ATOM 831 N N . GLN A 1 105 ? -20.157 4.778 36.216 1.00 77.56 105 GLN A N 1
ATOM 832 C CA . GLN A 1 105 ? -19.430 5.263 37.397 1.00 77.56 105 GLN A CA 1
ATOM 833 C C . GLN A 1 105 ? -20.361 5.941 38.409 1.00 77.56 105 GLN A C 1
ATOM 835 O O . GLN A 1 105 ? -20.232 5.712 39.613 1.00 77.56 105 GLN A O 1
ATOM 840 N N . GLN A 1 106 ? -21.312 6.742 37.925 1.00 82.12 106 GLN A N 1
ATOM 841 C CA . GLN A 1 106 ? -22.328 7.377 38.759 1.00 82.12 106 GLN A CA 1
ATOM 842 C C . GLN A 1 106 ? -23.207 6.325 39.455 1.00 82.12 106 GLN A C 1
ATOM 844 O O . GLN A 1 106 ? -23.401 6.402 40.665 1.00 82.12 106 GLN A O 1
ATOM 849 N N . GLU A 1 107 ? -23.668 5.303 38.727 1.00 76.75 107 GLU A N 1
ATOM 850 C CA . GLU A 1 107 ? -24.486 4.219 39.285 1.00 76.75 107 GLU A CA 1
ATOM 851 C C . GLU A 1 107 ? -23.743 3.450 40.393 1.00 76.75 107 GLU A C 1
ATOM 853 O O . GLU A 1 107 ? -24.325 3.127 41.430 1.00 76.75 107 GLU A O 1
ATOM 858 N N . PHE A 1 108 ? -22.441 3.188 40.227 1.00 75.19 108 PHE A N 1
ATOM 859 C CA . PHE A 1 108 ? -21.628 2.569 41.279 1.00 75.19 108 PHE A CA 1
ATOM 860 C C . PHE A 1 108 ? -21.474 3.471 42.509 1.00 75.19 108 PHE A C 1
ATOM 862 O O . PHE A 1 108 ? -21.588 2.992 43.641 1.00 75.19 108 PHE A O 1
ATOM 869 N N . ALA A 1 109 ? -21.259 4.774 42.311 1.00 78.12 109 ALA A N 1
ATOM 870 C CA . ALA A 1 109 ? -21.167 5.733 43.409 1.00 78.12 109 ALA A CA 1
ATOM 871 C C . ALA A 1 109 ? -22.489 5.838 44.191 1.00 78.12 109 ALA A C 1
ATOM 873 O O . ALA A 1 109 ? -22.482 5.826 45.426 1.00 78.12 109 ALA A O 1
ATOM 874 N N . ASP A 1 110 ? -23.618 5.880 43.484 1.00 79.19 110 A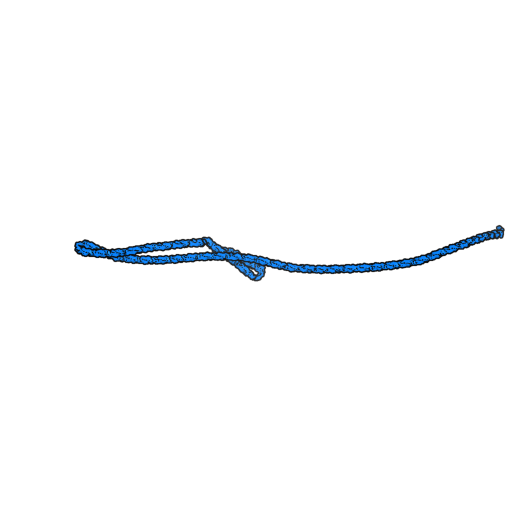SP A N 1
ATOM 875 C CA . ASP A 1 110 ? -24.949 5.935 44.085 1.00 79.19 110 ASP A CA 1
ATOM 876 C C . ASP A 1 110 ? -25.269 4.635 44.841 1.00 79.19 110 ASP A C 1
ATOM 878 O O . ASP A 1 110 ? -25.690 4.688 45.999 1.00 79.19 110 ASP A O 1
ATOM 882 N N . ASN A 1 111 ? -24.972 3.467 44.259 1.00 74.88 111 ASN A N 1
ATOM 883 C CA . ASN A 1 111 ? -25.127 2.172 44.933 1.00 74.88 111 ASN A CA 1
ATOM 884 C C . ASN A 1 111 ? -24.278 2.071 46.208 1.00 74.88 111 ASN A C 1
ATOM 886 O O . ASN A 1 111 ? -24.761 1.595 47.238 1.00 74.88 111 ASN A O 1
ATOM 890 N N . LYS A 1 112 ? -23.031 2.558 46.174 1.00 80.75 112 LYS A N 1
ATOM 891 C CA . LYS A 1 112 ? -22.166 2.614 47.359 1.00 80.75 112 LYS A CA 1
ATOM 892 C C . LYS A 1 112 ? -22.788 3.472 48.460 1.00 80.75 112 LYS A C 1
ATOM 894 O O . LYS A 1 112 ? -22.814 3.063 49.617 1.00 80.75 112 LYS A O 1
ATOM 899 N N . ARG A 1 113 ? -23.336 4.634 48.099 1.00 81.69 113 ARG A N 1
ATOM 900 C CA . ARG A 1 113 ? -23.988 5.539 49.051 1.00 81.69 113 ARG A CA 1
ATOM 901 C C . ARG A 1 113 ? -25.240 4.926 49.676 1.00 81.69 113 ARG A C 1
ATOM 903 O O . ARG A 1 113 ? -25.435 5.074 50.879 1.00 81.69 113 ARG A O 1
ATOM 910 N N . VAL A 1 114 ? -26.076 4.254 48.882 1.00 80.69 114 VAL A N 1
ATOM 911 C CA . VAL A 1 114 ? -27.267 3.546 49.384 1.00 80.69 114 VAL A CA 1
ATOM 912 C C . VAL A 1 114 ? -26.859 2.460 50.377 1.00 80.69 114 VAL A C 1
ATOM 914 O O . VAL A 1 114 ? -27.391 2.425 51.480 1.00 80.69 114 VAL A O 1
ATOM 917 N N . ARG A 1 115 ? -25.845 1.652 50.050 1.00 77.75 115 ARG A N 1
ATOM 918 C CA . ARG A 1 115 ? -25.321 0.621 50.956 1.00 77.75 115 ARG A CA 1
ATOM 919 C C . ARG A 1 115 ? -24.824 1.204 52.278 1.00 77.75 115 ARG A C 1
ATOM 921 O O . ARG A 1 115 ? -25.133 0.675 53.338 1.00 77.75 115 ARG A O 1
ATOM 928 N N . ASP A 1 116 ? -24.057 2.289 52.225 1.00 81.06 116 ASP A N 1
ATOM 929 C CA . ASP A 1 116 ? -23.518 2.902 53.438 1.00 81.06 116 ASP A CA 1
ATOM 930 C C . ASP A 1 116 ? -24.650 3.448 54.343 1.00 81.06 116 ASP A C 1
ATOM 932 O O . ASP A 1 116 ? -24.531 3.412 55.568 1.00 81.06 116 ASP A O 1
ATOM 936 N N . LEU A 1 117 ? -25.773 3.903 53.765 1.00 83.88 117 LEU A N 1
ATOM 937 C CA . LEU A 1 117 ? -26.979 4.300 54.509 1.00 83.88 117 LEU A CA 1
ATOM 938 C C . LEU A 1 117 ? -27.750 3.101 55.083 1.00 83.88 117 LEU A C 1
ATOM 940 O O . LEU A 1 117 ? -28.225 3.174 56.222 1.00 83.88 117 LEU A O 1
ATOM 944 N N . ASP A 1 118 ? -27.869 2.013 54.323 1.00 79.50 118 ASP A N 1
ATOM 945 C CA . ASP A 1 118 ? -28.506 0.775 54.780 1.00 79.50 118 ASP A CA 1
ATOM 946 C C . ASP A 1 118 ? -27.736 0.188 55.971 1.00 79.50 118 ASP A C 1
ATOM 948 O O . ASP A 1 118 ? -28.338 -0.067 57.014 1.00 79.50 118 ASP A O 1
ATOM 952 N N . ASN A 1 119 ? -26.404 0.104 55.882 1.00 78.44 119 ASN A N 1
ATOM 953 C CA . ASN A 1 119 ? -25.543 -0.364 56.973 1.00 78.44 119 ASN A CA 1
ATOM 954 C C . ASN A 1 119 ? -25.703 0.498 58.235 1.00 78.44 119 ASN A C 1
ATOM 956 O O . ASN A 1 119 ? -25.923 -0.028 59.319 1.00 78.44 119 ASN A O 1
ATOM 960 N N . GLN A 1 120 ? -25.711 1.831 58.104 1.00 85.81 120 GLN A N 1
ATOM 961 C CA . GLN A 1 120 ? -25.968 2.722 59.246 1.00 85.81 120 GLN A CA 1
ATOM 962 C C . GLN A 1 120 ? -27.353 2.511 59.872 1.00 85.81 120 GLN A C 1
ATOM 964 O O . GLN A 1 120 ? -27.538 2.710 61.076 1.00 85.81 120 GLN A O 1
ATOM 969 N N . THR A 1 121 ? -28.356 2.177 59.059 1.00 85.06 121 THR A N 1
ATOM 970 C CA . THR A 1 121 ? -29.713 1.893 59.541 1.00 85.06 121 THR A CA 1
ATOM 971 C C . THR A 1 121 ? -29.743 0.577 60.312 1.00 85.06 121 THR A C 1
ATOM 973 O O . THR A 1 121 ? -30.388 0.498 61.361 1.00 85.06 121 THR A O 1
ATOM 976 N N . LEU A 1 122 ? -29.003 -0.416 59.825 1.00 82.19 122 LEU A N 1
ATOM 977 C CA . LEU A 1 122 ? -28.847 -1.730 60.434 1.00 82.19 122 LEU A CA 1
ATOM 978 C C . LEU A 1 122 ? -28.117 -1.633 61.785 1.00 82.19 122 LEU A C 1
ATOM 980 O O . LEU A 1 122 ? -28.684 -2.044 62.798 1.00 82.19 122 LEU A O 1
ATOM 984 N N . ASP A 1 123 ? -26.986 -0.920 61.845 1.00 84.00 123 ASP A N 1
ATOM 985 C CA . ASP A 1 123 ? -26.254 -0.626 63.089 1.00 84.00 123 ASP A CA 1
ATOM 986 C C . ASP A 1 123 ? -27.168 0.039 64.139 1.00 84.00 123 ASP A C 1
ATOM 988 O O . ASP A 1 123 ? -27.192 -0.314 65.322 1.00 84.00 123 ASP A O 1
ATOM 992 N N . ARG A 1 124 ? -27.984 1.018 63.717 1.00 86.19 124 ARG A N 1
ATOM 993 C CA . ARG A 1 124 ? -28.941 1.696 64.612 1.00 86.19 124 ARG A CA 1
ATOM 994 C C . ARG A 1 124 ? -30.020 0.749 65.132 1.00 86.19 124 ARG A C 1
ATOM 996 O O . ARG A 1 124 ? -30.419 0.872 66.297 1.00 86.19 124 ARG A O 1
ATOM 1003 N N . LEU A 1 125 ? -30.528 -0.148 64.289 1.00 85.56 125 LEU A N 1
ATOM 1004 C CA . LEU A 1 125 ? -31.524 -1.153 64.664 1.00 85.56 125 LEU A CA 1
ATOM 1005 C C . LEU A 1 125 ? -30.947 -2.153 65.667 1.00 85.56 125 LEU A C 1
ATOM 1007 O O . LEU A 1 125 ? -31.615 -2.453 66.663 1.00 85.56 125 LEU A O 1
ATOM 1011 N N . GLU A 1 126 ? -29.712 -2.600 65.456 1.00 84.50 126 GLU A N 1
ATOM 1012 C CA . GLU A 1 126 ? -29.001 -3.498 66.363 1.00 84.50 126 GLU A CA 1
ATOM 1013 C C . GLU A 1 126 ? -28.810 -2.850 67.744 1.00 84.50 126 GLU A C 1
ATOM 1015 O O . GLU A 1 126 ? -29.273 -3.382 68.760 1.00 84.50 126 GLU A O 1
ATOM 1020 N N . ILE A 1 127 ? -28.257 -1.630 67.785 1.00 86.62 127 ILE A N 1
ATOM 1021 C CA . ILE A 1 127 ? -28.072 -0.851 69.021 1.00 86.62 127 ILE A CA 1
ATOM 1022 C C . ILE A 1 127 ? -29.406 -0.665 69.754 1.00 86.62 127 ILE A C 1
ATOM 1024 O O . ILE A 1 127 ? -29.498 -0.887 70.964 1.00 86.62 127 ILE A O 1
ATOM 1028 N N . THR A 1 128 ? -30.464 -0.280 69.035 1.00 86.50 128 THR A N 1
ATOM 1029 C CA . THR A 1 128 ? -31.786 -0.041 69.635 1.00 86.50 128 THR A CA 1
ATOM 1030 C C . THR A 1 128 ? -32.388 -1.329 70.200 1.00 86.50 128 THR A C 1
ATOM 1032 O O . THR A 1 128 ? -32.986 -1.316 71.279 1.00 86.50 128 THR A O 1
ATOM 1035 N N . THR A 1 129 ? -32.229 -2.452 69.500 1.00 85.56 129 THR A N 1
ATOM 1036 C CA . THR A 1 129 ? -32.719 -3.764 69.941 1.00 85.56 129 THR A CA 1
ATOM 1037 C C . THR A 1 129 ? -31.963 -4.239 71.181 1.00 85.56 129 THR A C 1
ATOM 1039 O O . THR A 1 129 ? -32.588 -4.666 72.156 1.00 85.56 129 THR A O 1
ATOM 1042 N N . ASN A 1 130 ? -30.640 -4.074 71.209 1.00 84.31 130 ASN A N 1
ATOM 1043 C CA . ASN A 1 130 ? -29.805 -4.395 72.366 1.00 84.31 130 ASN A CA 1
ATOM 1044 C C . ASN A 1 130 ? -30.137 -3.514 73.581 1.00 84.31 130 ASN A C 1
ATOM 1046 O O . ASN A 1 130 ? -30.275 -4.024 74.698 1.00 84.31 130 ASN A O 1
ATOM 1050 N N . LEU A 1 131 ? -30.389 -2.219 73.372 1.00 89.12 131 LEU A N 1
ATOM 1051 C CA . LEU A 1 131 ? -30.857 -1.319 74.428 1.00 89.12 131 LEU A CA 1
ATOM 1052 C C . LEU A 1 131 ? -32.220 -1.763 74.985 1.00 89.12 131 LEU A C 1
ATOM 1054 O O . LEU A 1 131 ? -32.405 -1.813 76.200 1.00 89.12 131 LEU A O 1
ATOM 1058 N N . ARG A 1 132 ? -33.172 -2.146 74.122 1.00 87.50 132 ARG A N 1
ATOM 1059 C CA . ARG A 1 132 ? -34.479 -2.672 74.557 1.00 87.50 132 ARG A CA 1
ATOM 1060 C C . ARG A 1 132 ? -34.338 -3.966 75.362 1.00 87.50 132 ARG A C 1
ATOM 1062 O O . ARG A 1 132 ? -35.003 -4.095 76.388 1.00 87.50 132 ARG A O 1
ATOM 1069 N N . LYS A 1 133 ? -33.455 -4.891 74.959 1.00 84.44 133 LYS A N 1
ATOM 1070 C CA . LYS A 1 133 ? -33.142 -6.105 75.741 1.00 84.44 133 LYS A CA 1
ATOM 1071 C C . LYS A 1 133 ? -32.654 -5.746 77.149 1.00 84.44 133 LYS A C 1
ATOM 1073 O O . LYS A 1 133 ? -33.183 -6.283 78.122 1.00 84.44 133 LYS A O 1
ATOM 1078 N N . LEU A 1 134 ? -31.716 -4.802 77.267 1.00 87.12 134 LEU A N 1
ATOM 1079 C CA . LEU A 1 134 ? -31.202 -4.319 78.556 1.00 87.12 134 LEU A CA 1
ATOM 1080 C C . LEU A 1 134 ? -32.297 -3.686 79.423 1.00 87.12 134 LEU A C 1
ATOM 1082 O O . LEU A 1 134 ? -32.424 -4.031 80.598 1.00 87.12 134 LEU A O 1
ATOM 1086 N N . VAL A 1 135 ? -33.124 -2.811 78.843 1.00 89.81 135 VAL A N 1
ATOM 1087 C CA . VAL A 1 135 ? -34.240 -2.166 79.554 1.00 89.81 135 VAL A CA 1
ATOM 1088 C C . VAL A 1 135 ? -35.229 -3.204 80.080 1.00 89.81 135 VAL A C 1
ATOM 1090 O O . VAL A 1 135 ? -35.678 -3.092 81.216 1.00 89.81 135 VAL A O 1
ATOM 1093 N N . ILE A 1 136 ? -35.543 -4.247 79.307 1.00 86.25 136 ILE A N 1
ATOM 1094 C CA . ILE A 1 136 ? -36.447 -5.311 79.764 1.00 86.25 136 ILE A CA 1
ATOM 1095 C C . ILE A 1 136 ? -35.833 -6.153 80.875 1.00 86.25 136 ILE A C 1
ATOM 1097 O O . ILE A 1 136 ? -36.549 -6.529 81.801 1.00 86.25 136 ILE A O 1
ATOM 1101 N N . ILE A 1 137 ? -34.529 -6.432 80.822 1.00 86.25 137 ILE A N 1
ATOM 1102 C CA . ILE A 1 137 ? -33.829 -7.102 81.924 1.00 86.25 137 ILE A CA 1
ATOM 1103 C C . ILE A 1 137 ? -33.927 -6.250 83.195 1.00 86.25 137 ILE A C 1
ATOM 1105 O O . ILE A 1 137 ? -34.340 -6.765 84.230 1.00 86.25 137 ILE A O 1
ATOM 1109 N N . ALA A 1 138 ? -33.635 -4.949 83.110 1.00 87.19 138 ALA A N 1
ATOM 1110 C CA . ALA A 1 138 ? -33.717 -4.035 84.248 1.00 87.19 138 ALA A CA 1
ATOM 1111 C C . ALA A 1 138 ? -35.148 -3.905 84.803 1.00 87.19 138 ALA A C 1
ATOM 1113 O O . ALA A 1 138 ? -35.348 -3.994 86.013 1.00 87.19 138 ALA A O 1
ATOM 1114 N N . LEU A 1 139 ? -36.152 -3.752 83.929 1.00 87.75 139 LEU A N 1
ATOM 1115 C CA . LEU A 1 139 ? -37.566 -3.694 84.315 1.00 87.75 139 LEU A CA 1
ATOM 1116 C C . LEU A 1 139 ? -38.025 -4.988 84.979 1.00 87.75 139 LEU A C 1
ATOM 1118 O O . LEU A 1 139 ? -38.747 -4.926 85.969 1.00 87.75 139 LEU A O 1
ATOM 1122 N N . LYS A 1 140 ? -37.599 -6.148 84.463 1.00 89.62 140 LYS A N 1
ATOM 1123 C CA . LYS A 1 140 ? -37.894 -7.438 85.088 1.00 89.62 140 LYS A CA 1
ATOM 1124 C C . LYS A 1 140 ? -37.368 -7.465 86.520 1.00 89.62 140 LYS A C 1
ATOM 1126 O O . LYS A 1 140 ? -38.144 -7.716 87.431 1.00 89.62 140 LYS A O 1
ATOM 1131 N N . THR A 1 141 ? -36.088 -7.146 86.707 1.00 87.94 141 THR A N 1
ATOM 1132 C CA . THR A 1 141 ? -35.455 -7.126 88.030 1.00 87.94 141 THR A CA 1
ATOM 1133 C C . THR A 1 141 ? -36.162 -6.157 88.979 1.00 87.94 141 THR A C 1
ATOM 1135 O O . THR A 1 141 ? -36.424 -6.509 90.122 1.00 87.94 141 THR A O 1
ATOM 1138 N N . ALA A 1 142 ? -36.532 -4.962 88.510 1.00 89.00 142 ALA A N 1
ATOM 1139 C CA . ALA A 1 142 ? -37.260 -3.987 89.320 1.00 89.00 142 ALA A CA 1
ATOM 1140 C C . ALA A 1 142 ? -38.672 -4.466 89.708 1.00 89.00 142 ALA A C 1
ATOM 1142 O O . ALA A 1 142 ? -39.107 -4.239 90.833 1.00 89.00 142 ALA A O 1
ATOM 1143 N N . ILE A 1 143 ? -39.390 -5.136 88.797 1.00 87.50 143 ILE A N 1
ATOM 1144 C CA . ILE A 1 143 ? -40.702 -5.733 89.089 1.00 87.50 143 ILE A CA 1
ATOM 1145 C C . ILE A 1 143 ? -40.556 -6.890 90.083 1.00 87.50 143 ILE A C 1
ATOM 1147 O O . ILE A 1 143 ? -41.365 -6.980 91.000 1.00 87.50 143 ILE A O 1
ATOM 1151 N N . ASP A 1 144 ? -39.536 -7.739 89.928 1.00 86.69 144 ASP A N 1
ATOM 1152 C CA . ASP A 1 144 ? -39.250 -8.846 90.847 1.00 86.69 144 ASP A CA 1
ATOM 1153 C C . ASP A 1 144 ? -38.951 -8.329 92.270 1.00 86.69 144 ASP A C 1
ATOM 1155 O O . ASP A 1 144 ? -39.505 -8.858 93.232 1.00 86.69 144 ASP A O 1
ATOM 1159 N N . ILE A 1 145 ? -38.160 -7.253 92.408 1.00 89.50 145 ILE A N 1
ATOM 1160 C CA . ILE A 1 145 ? -37.896 -6.585 93.699 1.00 89.50 145 ILE A CA 1
ATOM 1161 C C . ILE A 1 145 ? -39.188 -6.008 94.292 1.00 89.50 145 ILE A C 1
ATOM 1163 O O . ILE A 1 145 ? -39.514 -6.304 95.436 1.00 89.50 145 ILE A O 1
ATOM 1167 N N . ASN A 1 146 ? -39.956 -5.244 93.510 1.00 89.06 146 ASN A N 1
ATOM 1168 C CA . ASN A 1 146 ? -41.207 -4.631 93.968 1.00 89.06 146 ASN A CA 1
ATOM 1169 C C . ASN A 1 146 ? -42.245 -5.690 94.383 1.00 89.06 146 ASN A C 1
ATOM 1171 O O . ASN A 1 146 ? -42.941 -5.527 95.376 1.00 89.06 146 ASN A O 1
ATOM 1175 N N . MET A 1 147 ? -42.338 -6.818 93.669 1.00 87.44 147 MET A N 1
ATOM 1176 C CA . MET A 1 147 ? -43.188 -7.934 94.102 1.00 87.44 147 MET A CA 1
ATOM 1177 C C . MET A 1 147 ? -42.763 -8.491 95.459 1.00 87.44 147 MET A C 1
ATOM 1179 O O . MET A 1 147 ? -43.629 -8.857 96.250 1.00 87.44 147 MET A O 1
ATOM 1183 N N . GLU A 1 148 ? -41.461 -8.595 95.716 1.00 86.44 148 GLU A N 1
ATOM 1184 C CA . GLU A 1 148 ? -40.951 -9.100 96.988 1.00 86.44 148 GLU A CA 1
ATOM 1185 C C . GLU A 1 148 ? -41.191 -8.104 98.131 1.00 86.44 148 GLU A C 1
ATOM 1187 O O . GLU A 1 148 ? -41.654 -8.504 99.196 1.00 86.44 148 GLU A O 1
ATOM 1192 N N . GLU A 1 149 ? -40.993 -6.807 97.887 1.00 87.88 149 GLU A N 1
ATOM 1193 C CA . GLU A 1 149 ? -41.352 -5.732 98.823 1.00 87.88 149 GLU A CA 1
ATOM 1194 C C . GLU A 1 149 ? -42.858 -5.738 99.130 1.00 87.88 149 GLU A C 1
ATOM 1196 O O . GLU A 1 149 ? -43.247 -5.783 100.294 1.00 87.88 149 GLU A O 1
ATOM 1201 N N . LEU A 1 150 ? -43.717 -5.805 98.105 1.00 88.12 150 LEU A N 1
ATOM 1202 C CA . LEU A 1 150 ? -45.174 -5.885 98.273 1.00 88.12 150 LEU A CA 1
ATOM 1203 C C . LEU A 1 150 ? -45.604 -7.138 99.045 1.00 88.12 150 LEU A C 1
ATOM 1205 O O . LEU A 1 150 ? -46.563 -7.080 99.811 1.00 88.12 150 LEU A O 1
ATOM 1209 N N . ARG A 1 151 ? -44.917 -8.276 98.870 1.00 86.31 151 ARG A N 1
ATOM 1210 C CA . ARG A 1 151 ? -45.168 -9.486 99.672 1.00 86.31 151 ARG A CA 1
ATOM 1211 C C . ARG A 1 151 ? -44.798 -9.273 101.134 1.00 86.31 151 ARG A C 1
ATOM 1213 O O . ARG A 1 151 ? -45.576 -9.656 102.001 1.00 86.31 151 ARG A O 1
ATOM 1220 N N . GLN A 1 152 ? -43.645 -8.663 101.405 1.00 85.44 152 GLN A N 1
ATOM 1221 C CA . GLN A 1 152 ? -43.216 -8.335 102.767 1.00 85.44 152 GLN A CA 1
ATOM 1222 C C . GLN A 1 152 ? -44.195 -7.360 103.436 1.00 85.44 152 GLN A C 1
ATOM 1224 O O . GLN A 1 152 ? -44.619 -7.607 104.564 1.00 85.44 152 GLN A O 1
ATOM 1229 N N . GLU A 1 153 ? -44.631 -6.314 102.729 1.00 83.69 153 GLU A N 1
ATOM 1230 C CA . GLU A 1 153 ? -45.660 -5.381 103.206 1.00 83.69 153 GLU A CA 1
ATOM 1231 C C . GLU A 1 153 ? -46.979 -6.098 103.504 1.00 83.69 153 GLU A C 1
ATOM 1233 O O . GLU A 1 153 ? -47.550 -5.891 104.571 1.00 83.69 153 GLU A O 1
ATOM 1238 N N . MET A 1 154 ? -47.429 -7.003 102.630 1.00 80.25 154 MET A N 1
ATOM 1239 C CA . MET A 1 154 ? -48.656 -7.778 102.846 1.00 80.25 154 MET A CA 1
ATOM 1240 C C . MET A 1 154 ? -48.577 -8.627 104.124 1.00 80.25 154 MET A C 1
ATOM 1242 O O . MET A 1 154 ? -49.520 -8.630 104.905 1.00 80.25 154 MET A O 1
ATOM 1246 N N . THR A 1 155 ? -47.424 -9.243 104.427 1.00 78.94 155 THR A N 1
ATOM 1247 C CA . THR A 1 155 ? -47.248 -9.971 105.704 1.00 78.94 155 THR A CA 1
ATOM 1248 C C . THR A 1 155 ? -47.282 -9.075 106.946 1.00 78.94 155 THR A C 1
ATOM 1250 O O . THR A 1 155 ? -47.572 -9.554 108.045 1.00 78.94 155 THR A O 1
ATOM 1253 N N . HIS A 1 156 ? -46.968 -7.786 106.793 1.00 77.44 156 HIS A N 1
ATOM 1254 C CA . HIS A 1 156 ? -47.014 -6.811 107.876 1.00 77.44 156 HIS A CA 1
ATOM 1255 C C . HIS A 1 156 ? -48.427 -6.240 108.059 1.00 77.44 156 HIS A C 1
ATOM 1257 O O . HIS A 1 156 ? -48.888 -6.103 109.191 1.00 77.44 156 HIS A O 1
ATOM 1263 N N . VAL A 1 157 ? -49.131 -5.962 106.957 1.00 73.19 157 VAL A N 1
ATOM 1264 C CA . VAL A 1 157 ? -50.505 -5.433 106.961 1.00 73.19 157 VAL A CA 1
ATOM 1265 C C . VAL A 1 157 ? -51.533 -6.504 107.330 1.00 73.19 157 VAL A C 1
ATOM 1267 O O . VAL A 1 157 ? -52.480 -6.153 108.023 1.00 73.19 157 VAL A O 1
ATOM 1270 N N . ASP A 1 158 ? -51.290 -7.794 107.058 1.00 63.41 158 ASP A N 1
ATOM 1271 C CA . ASP A 1 158 ? -52.105 -8.924 107.558 1.00 63.41 158 ASP A CA 1
ATOM 1272 C C . ASP A 1 158 ? -52.207 -8.956 109.106 1.00 63.41 158 ASP A C 1
ATOM 1274 O O . ASP A 1 158 ? -53.098 -9.588 109.677 1.00 63.41 158 ASP A O 1
ATOM 1278 N N . GLN A 1 159 ? -51.297 -8.274 109.817 1.00 63.06 159 GLN A N 1
ATOM 1279 C CA . GLN A 1 159 ? -51.334 -8.100 111.279 1.00 63.06 159 GLN A CA 1
ATOM 1280 C C . GLN A 1 159 ? -52.155 -6.869 111.713 1.00 63.06 159 GLN A C 1
ATOM 1282 O O . GLN A 1 159 ? -52.440 -6.690 112.900 1.00 63.06 159 GLN A O 1
ATOM 1287 N N . SER A 1 160 ? -52.536 -6.016 110.763 1.00 58.62 160 SER A N 1
ATOM 1288 C CA . SER A 1 160 ? -53.364 -4.823 110.930 1.00 58.62 160 SER A CA 1
ATOM 1289 C C . SER A 1 160 ? -54.809 -5.114 110.489 1.00 58.62 160 SER A C 1
ATOM 1291 O O . SER A 1 160 ? -55.077 -6.017 109.711 1.00 58.62 160 SER A O 1
ATOM 1293 N N . THR A 1 161 ? -55.794 -4.399 111.030 1.00 60.19 161 THR A N 1
ATOM 1294 C CA . THR A 1 161 ? -57.229 -4.709 110.840 1.00 60.19 161 THR A CA 1
ATOM 1295 C C . THR A 1 161 ? -57.891 -3.862 109.741 1.00 60.19 161 THR A C 1
ATOM 1297 O O . THR A 1 161 ? -59.065 -3.512 109.871 1.00 60.19 161 THR A O 1
ATOM 1300 N N . PHE A 1 162 ? -57.171 -3.509 108.664 1.00 74.06 162 PHE A N 1
ATOM 1301 C CA . PHE A 1 162 ? -57.646 -2.583 107.616 1.00 74.06 162 PHE A CA 1
ATOM 1302 C C . PHE A 1 162 ? -57.870 -3.254 106.235 1.00 74.06 162 PHE A C 1
ATOM 1304 O O . PHE A 1 162 ? -56.993 -3.216 105.375 1.00 74.06 162 PHE A O 1
ATOM 1311 N N . PRO A 1 163 ? -59.092 -3.742 105.924 1.00 76.44 163 PRO A N 1
ATOM 1312 C CA . PRO A 1 163 ? -59.387 -4.495 104.692 1.00 76.44 163 PRO A CA 1
ATOM 1313 C C . PRO A 1 163 ? -59.143 -3.752 103.367 1.00 76.44 163 PRO A C 1
ATOM 1315 O O . PRO A 1 163 ? -59.006 -4.370 102.312 1.00 76.44 163 PRO A O 1
ATOM 1318 N N . ALA A 1 164 ? -59.156 -2.417 103.387 1.00 81.19 164 ALA A N 1
ATOM 1319 C CA . ALA A 1 164 ? -58.933 -1.608 102.190 1.00 81.19 164 ALA A CA 1
ATOM 1320 C C . ALA A 1 164 ? -57.454 -1.584 101.769 1.00 81.19 164 ALA A C 1
ATOM 1322 O O . ALA A 1 164 ? -57.163 -1.511 100.573 1.00 81.19 164 ALA A O 1
ATOM 1323 N N . GLU A 1 165 ? -56.532 -1.659 102.732 1.00 79.38 165 GLU A N 1
ATOM 1324 C CA . GLU A 1 165 ? -55.091 -1.686 102.470 1.00 79.38 165 GLU A CA 1
ATOM 1325 C C . GLU A 1 165 ? -54.673 -3.047 101.901 1.00 79.38 165 GLU A C 1
ATOM 1327 O O . GLU A 1 165 ? -53.962 -3.086 100.895 1.00 79.38 165 GLU A O 1
ATOM 1332 N N . ASP A 1 166 ? -55.241 -4.141 102.419 1.00 80.00 166 ASP A N 1
ATOM 1333 C CA . ASP A 1 166 ? -55.059 -5.494 101.873 1.00 80.00 166 ASP A CA 1
ATOM 1334 C C . ASP A 1 166 ? -55.534 -5.602 100.420 1.00 80.00 166 ASP A C 1
ATOM 1336 O O . ASP A 1 166 ? -54.825 -6.115 99.551 1.00 80.00 166 ASP A O 1
ATOM 1340 N N . ALA A 1 167 ? -56.723 -5.068 100.113 1.00 84.00 167 ALA A N 1
ATOM 1341 C CA . ALA A 1 167 ? -57.263 -5.085 98.755 1.00 84.00 167 ALA A CA 1
ATOM 1342 C C . ALA A 1 167 ? -56.395 -4.276 97.772 1.00 84.00 167 ALA A C 1
ATOM 1344 O O . ALA A 1 167 ? -56.207 -4.681 96.620 1.00 84.00 167 ALA A O 1
ATOM 1345 N N . LEU A 1 168 ? -55.841 -3.144 98.222 1.00 86.50 168 LEU A N 1
ATOM 1346 C CA . LEU A 1 168 ? -54.931 -2.320 97.428 1.00 86.50 168 LEU A CA 1
ATOM 1347 C C . LEU A 1 168 ? -53.594 -3.039 97.180 1.00 86.50 168 LEU A C 1
ATOM 1349 O O . LEU A 1 168 ? -53.112 -3.048 96.044 1.00 86.50 168 LEU A O 1
ATOM 1353 N N . LEU A 1 169 ? -53.005 -3.651 98.212 1.00 83.75 169 LEU A N 1
ATOM 1354 C CA . LEU A 1 169 ? -51.761 -4.420 98.110 1.00 83.75 169 LEU A CA 1
ATOM 1355 C C . LEU A 1 169 ? -51.929 -5.636 97.194 1.00 83.75 169 LEU A C 1
ATOM 1357 O O . LEU A 1 169 ? -51.123 -5.826 96.281 1.00 83.75 169 LEU A O 1
ATOM 1361 N N . ALA A 1 170 ? -53.027 -6.382 97.331 1.00 84.25 170 ALA A N 1
ATOM 1362 C CA . ALA A 1 170 ? -53.357 -7.499 96.451 1.00 84.25 170 ALA A CA 1
ATOM 1363 C C . ALA A 1 170 ? -53.513 -7.057 94.984 1.00 84.25 170 ALA A C 1
ATOM 1365 O O . ALA A 1 170 ? -52.995 -7.710 94.074 1.00 84.25 170 ALA A O 1
ATOM 1366 N N . ALA A 1 171 ? -54.165 -5.916 94.728 1.00 87.31 171 ALA A N 1
ATOM 1367 C CA . ALA A 1 171 ? -54.293 -5.360 93.380 1.00 87.31 171 ALA A CA 1
ATOM 1368 C C . ALA A 1 171 ? -52.940 -4.907 92.794 1.00 87.31 171 ALA A C 1
ATOM 1370 O O . ALA A 1 171 ? -52.677 -5.102 91.600 1.00 87.31 171 ALA A O 1
ATOM 1371 N N . ARG A 1 172 ? -52.054 -4.328 93.619 1.00 88.69 172 ARG A N 1
ATOM 1372 C CA . ARG A 1 172 ? -50.685 -3.953 93.221 1.00 88.69 172 ARG A CA 1
ATOM 1373 C C . ARG A 1 172 ? -49.837 -5.179 92.895 1.00 88.69 172 ARG A C 1
ATOM 1375 O O . ARG A 1 172 ? -49.180 -5.189 91.853 1.00 88.69 172 ARG A O 1
ATOM 1382 N N . LEU A 1 173 ? -49.914 -6.224 93.717 1.00 87.19 173 LEU A N 1
ATOM 1383 C CA . LEU A 1 173 ? -49.220 -7.494 93.500 1.00 87.19 173 LEU A CA 1
ATOM 1384 C C . LEU A 1 173 ? -49.716 -8.176 92.219 1.00 87.19 173 LEU A C 1
ATOM 1386 O O . LEU A 1 173 ? -48.904 -8.562 91.379 1.00 87.19 173 LEU A O 1
ATOM 1390 N N . LEU A 1 174 ? -51.035 -8.221 91.996 1.00 90.19 174 LEU A N 1
ATOM 1391 C CA . LEU A 1 174 ? -51.619 -8.734 90.753 1.00 90.19 174 LEU A CA 1
ATOM 1392 C C . LEU A 1 174 ? -51.142 -7.938 89.529 1.00 90.19 174 LEU A C 1
ATOM 1394 O O . LEU A 1 174 ? -50.814 -8.518 88.496 1.00 90.19 174 LEU A O 1
ATOM 1398 N N . THR A 1 175 ? -51.057 -6.610 89.637 1.00 89.44 175 THR A N 1
ATOM 1399 C CA . THR A 1 175 ? -50.545 -5.753 88.557 1.00 89.44 175 THR A CA 1
ATOM 1400 C C . THR A 1 175 ? -49.073 -6.043 88.261 1.00 89.44 175 THR A C 1
ATOM 1402 O O . THR A 1 175 ? -48.689 -6.131 87.093 1.00 89.44 175 THR A O 1
ATOM 1405 N N . ALA A 1 176 ? -48.239 -6.212 89.289 1.00 86.88 176 ALA A N 1
ATOM 1406 C CA . ALA A 1 176 ? -46.833 -6.576 89.132 1.00 86.88 176 ALA A CA 1
ATOM 1407 C C . ALA A 1 176 ? -46.677 -7.970 88.495 1.00 86.88 176 ALA A C 1
ATOM 1409 O O . ALA A 1 176 ? -45.913 -8.124 87.541 1.00 86.88 176 ALA A O 1
ATOM 1410 N N . GLN A 1 177 ? -47.489 -8.944 88.916 1.00 88.38 177 GLN A N 1
ATOM 1411 C CA . GLN A 1 177 ? -47.542 -10.279 88.322 1.00 88.38 177 GLN A CA 1
ATOM 1412 C C . GLN A 1 177 ? -47.944 -10.228 86.841 1.00 88.38 177 GLN A C 1
ATOM 1414 O O . GLN A 1 177 ? -47.284 -10.837 86.001 1.00 88.38 177 GLN A O 1
ATOM 1419 N N . LYS A 1 178 ? -48.964 -9.435 86.486 1.00 90.38 178 LYS A N 1
ATOM 1420 C CA . LYS A 1 178 ? -49.373 -9.239 85.087 1.00 90.38 178 LYS A CA 1
ATOM 1421 C C . LYS A 1 178 ? -48.290 -8.567 84.247 1.00 90.38 178 LYS A C 1
ATOM 1423 O O . LYS A 1 178 ? -48.083 -8.963 83.103 1.00 90.38 178 LYS A O 1
ATOM 1428 N N . LYS A 1 179 ? -47.550 -7.600 84.800 1.00 87.69 179 LYS A N 1
ATOM 1429 C CA . LYS A 1 179 ? -46.376 -7.025 84.121 1.00 87.69 179 LYS A CA 1
ATOM 1430 C C . LYS A 1 179 ? -45.291 -8.081 83.889 1.00 87.69 179 LYS A C 1
ATOM 1432 O O . LYS A 1 179 ? -44.701 -8.096 82.812 1.00 87.69 179 LYS A O 1
ATOM 1437 N N . LEU A 1 180 ? -45.067 -8.983 84.846 1.00 88.31 180 LEU A N 1
ATOM 1438 C CA . LEU A 1 180 ? -44.106 -10.078 84.712 1.00 88.31 180 LEU A CA 1
ATOM 1439 C C . LEU A 1 180 ? -44.521 -11.099 83.637 1.00 88.31 180 LEU A C 1
ATOM 1441 O O . LEU A 1 180 ? -43.674 -11.553 82.872 1.00 88.31 180 LEU A O 1
ATOM 1445 N N . GLU A 1 181 ? -45.817 -11.416 83.535 1.00 90.56 181 GLU A N 1
ATOM 1446 C CA . GLU A 1 181 ? -46.381 -12.317 82.513 1.00 90.56 181 GLU A CA 1
ATOM 1447 C C . GLU A 1 181 ? -46.175 -11.804 81.076 1.00 90.56 181 GLU A C 1
ATOM 1449 O O . GLU A 1 181 ? -46.073 -12.602 80.145 1.00 90.56 181 GLU A O 1
ATOM 1454 N N . VAL A 1 182 ? -46.085 -10.484 80.874 1.00 89.81 182 VAL A N 1
ATOM 1455 C CA . VAL A 1 182 ? -45.870 -9.878 79.546 1.00 89.81 182 VAL A CA 1
ATOM 1456 C C . VAL A 1 182 ? -44.402 -9.965 79.099 1.00 89.81 182 VAL A C 1
ATOM 1458 O O . VAL A 1 182 ? -44.122 -10.052 77.902 1.00 89.81 182 VAL A O 1
ATOM 1461 N N . ILE A 1 183 ? -43.448 -9.993 80.036 1.00 87.62 183 ILE A N 1
ATOM 1462 C CA . ILE A 1 183 ? -42.003 -9.978 79.741 1.00 87.62 183 ILE A CA 1
ATOM 1463 C C . ILE A 1 183 ? -41.557 -11.123 78.811 1.00 87.62 183 ILE A C 1
ATOM 1465 O O . ILE A 1 183 ? -40.807 -10.835 77.875 1.00 87.62 183 ILE A O 1
ATOM 1469 N N . PRO A 1 184 ? -41.988 -12.390 78.993 1.00 90.50 184 PRO A N 1
ATOM 1470 C CA . PRO A 1 184 ? -41.687 -13.474 78.058 1.00 90.50 184 PRO A CA 1
ATOM 1471 C C . PRO A 1 184 ? -42.091 -13.169 76.612 1.00 90.50 184 PRO A C 1
ATOM 1473 O O . PRO A 1 184 ? -41.284 -13.375 75.711 1.00 90.50 184 PRO A O 1
ATOM 1476 N N . TYR A 1 185 ? -43.282 -12.605 76.383 1.00 90.31 185 TYR A N 1
ATOM 1477 C CA . TYR A 1 185 ? -43.733 -12.256 75.033 1.00 90.31 185 TYR A CA 1
ATOM 1478 C C . TYR A 1 185 ? -42.847 -11.181 74.402 1.00 90.31 185 TYR A C 1
ATOM 1480 O O . TYR A 1 185 ? -42.476 -11.297 73.235 1.00 90.31 185 TYR A O 1
ATOM 1488 N N . ILE A 1 186 ? -42.454 -10.157 75.171 1.00 87.69 186 ILE A N 1
ATOM 1489 C CA . ILE A 1 186 ? -41.566 -9.118 74.638 1.00 87.69 186 ILE A CA 1
ATOM 1490 C C . ILE A 1 186 ? -40.161 -9.679 74.368 1.00 87.69 186 ILE A C 1
ATOM 1492 O O . ILE A 1 186 ? -39.546 -9.315 73.368 1.00 87.69 186 ILE A O 1
ATOM 1496 N N . LYS A 1 187 ? -39.663 -10.611 75.193 1.00 86.00 187 LYS A N 1
ATOM 1497 C CA . LYS A 1 187 ? -38.407 -11.327 74.913 1.00 86.00 187 LYS A CA 1
ATOM 1498 C C . LYS A 1 187 ? -38.473 -12.096 73.595 1.00 86.00 187 LYS A C 1
ATOM 1500 O O . LYS A 1 187 ? -37.577 -11.930 72.778 1.00 86.00 187 LYS A O 1
ATOM 1505 N N . THR A 1 188 ? -39.555 -12.833 73.340 1.00 91.50 188 THR A N 1
ATOM 1506 C CA . THR A 1 188 ? -39.752 -13.527 72.057 1.00 91.50 188 THR A CA 1
ATOM 1507 C C . THR A 1 188 ? -39.781 -12.555 70.874 1.00 91.50 188 THR A C 1
ATOM 1509 O O . THR A 1 188 ? -39.195 -12.839 69.832 1.00 91.50 188 THR A O 1
ATOM 1512 N N . VAL A 1 189 ? -40.415 -11.384 71.015 1.00 90.06 189 VAL A N 1
ATOM 1513 C CA . VAL A 1 189 ? -40.388 -10.344 69.969 1.00 90.06 189 VAL A CA 1
ATOM 1514 C C . VAL A 1 189 ? -38.964 -9.834 69.731 1.00 90.06 189 VAL A C 1
ATOM 1516 O O . VAL A 1 189 ? -38.562 -9.702 68.578 1.00 90.06 189 VAL A O 1
ATOM 1519 N N . LEU A 1 190 ? -38.184 -9.589 70.788 1.00 87.31 190 LEU A N 1
ATOM 1520 C CA . LEU A 1 190 ? -36.790 -9.143 70.671 1.00 87.31 190 LEU A CA 1
ATOM 1521 C C . LEU A 1 190 ? -35.877 -10.212 70.053 1.00 87.31 190 LEU A C 1
ATOM 1523 O O . LEU A 1 190 ? -34.978 -9.873 69.290 1.00 87.31 190 LEU A O 1
ATOM 1527 N N . GLU A 1 191 ? -36.109 -11.492 70.343 1.00 90.88 191 GLU A N 1
ATOM 1528 C CA . GLU A 1 191 ? -35.409 -12.613 69.700 1.00 90.88 191 GLU A CA 1
ATOM 1529 C C . GLU A 1 191 ? -35.738 -12.688 68.205 1.00 90.88 191 GLU A C 1
ATOM 1531 O O . GLU A 1 191 ? -34.844 -12.844 67.379 1.00 90.88 191 GLU A O 1
ATOM 1536 N N . LYS A 1 192 ? -37.013 -12.515 67.831 1.00 90.94 192 LYS A N 1
ATOM 1537 C CA . LYS A 1 192 ? -37.418 -12.450 66.420 1.00 90.94 192 LYS A CA 1
ATOM 1538 C C . LYS A 1 192 ? -36.841 -11.229 65.707 1.00 90.94 192 LYS A C 1
ATOM 1540 O O . LYS A 1 192 ? -36.440 -11.359 64.558 1.00 90.94 192 LYS A O 1
ATOM 1545 N N . GLN A 1 193 ? -36.774 -10.076 66.374 1.00 87.75 193 GLN A N 1
ATOM 1546 C CA . GLN A 1 193 ? -36.107 -8.886 65.837 1.00 87.75 193 GLN A CA 1
ATOM 1547 C C . GLN A 1 193 ? -34.617 -9.139 65.604 1.00 87.75 193 GLN A C 1
ATOM 1549 O O . GLN A 1 193 ? -34.126 -8.768 64.547 1.00 87.75 193 GLN A O 1
ATOM 1554 N N . GLN A 1 194 ? -33.929 -9.823 66.526 1.00 88.12 194 GLN A N 1
ATOM 1555 C CA . GLN A 1 194 ? -32.527 -10.196 66.323 1.00 88.12 194 GLN A CA 1
ATOM 1556 C C . GLN A 1 194 ? -32.349 -11.097 65.098 1.00 88.12 194 GLN A C 1
ATOM 1558 O O . GLN A 1 194 ? -31.531 -10.791 64.250 1.00 88.12 194 GLN A O 1
ATOM 1563 N N . LEU A 1 195 ? -33.169 -12.142 64.947 1.00 91.19 195 LEU A N 1
ATOM 1564 C CA . LEU A 1 195 ? -33.078 -13.035 63.784 1.00 91.19 195 LEU A CA 1
ATOM 1565 C C . LEU A 1 195 ? -33.285 -12.312 62.445 1.00 91.19 195 LEU A C 1
ATOM 1567 O O . LEU A 1 195 ? -32.714 -12.714 61.437 1.00 91.19 195 LEU A O 1
ATOM 1571 N N . VAL A 1 196 ? -34.133 -11.277 62.414 1.00 90.62 196 VAL A N 1
ATOM 1572 C CA . VAL A 1 196 ? -34.321 -10.447 61.214 1.00 90.62 196 VAL A CA 1
ATOM 1573 C C . VAL A 1 196 ? -33.097 -9.569 60.962 1.00 90.62 196 VAL A C 1
ATOM 1575 O O . VAL A 1 196 ? -32.698 -9.439 59.813 1.00 90.62 196 VAL A O 1
ATOM 1578 N N . ILE A 1 197 ? -32.501 -8.999 62.012 1.00 87.94 197 ILE A N 1
ATOM 1579 C CA . ILE A 1 197 ? -31.262 -8.214 61.914 1.00 87.94 197 ILE A CA 1
ATOM 1580 C C . ILE A 1 197 ? -30.134 -9.087 61.353 1.00 87.94 197 ILE A C 1
ATOM 1582 O O . ILE A 1 197 ? -29.570 -8.727 60.326 1.00 87.94 197 ILE A O 1
ATOM 1586 N N . ASP A 1 198 ? -29.904 -10.268 61.933 1.00 89.19 198 ASP A N 1
ATOM 1587 C CA . ASP A 1 198 ? -28.865 -11.206 61.487 1.00 89.19 198 ASP A CA 1
ATOM 1588 C C . ASP A 1 198 ? -29.058 -11.595 60.001 1.00 89.19 198 ASP A C 1
ATOM 1590 O O . ASP A 1 198 ? -28.113 -11.648 59.218 1.00 89.19 198 ASP A O 1
ATOM 1594 N N . ALA 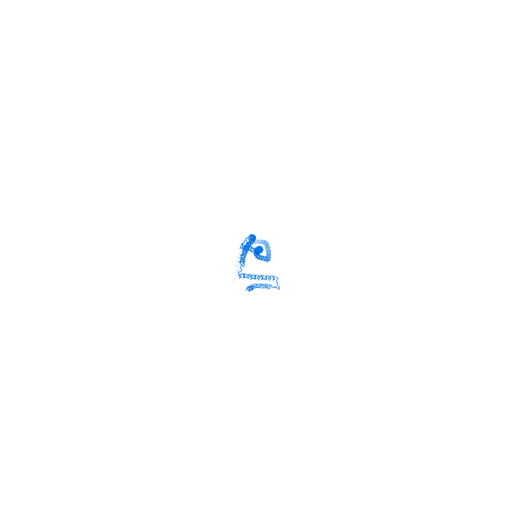A 1 199 ? -30.307 -11.825 59.576 1.00 89.62 199 ALA A N 1
ATOM 1595 C CA . ALA A 1 199 ? -30.615 -12.153 58.183 1.00 89.62 199 ALA A CA 1
ATOM 1596 C C . ALA A 1 199 ? -30.385 -10.978 57.213 1.00 89.62 199 ALA A C 1
ATOM 1598 O O . ALA A 1 199 ? -30.025 -11.204 56.054 1.00 89.62 199 ALA A O 1
ATOM 1599 N N . GLU A 1 200 ? -30.615 -9.737 57.651 1.00 86.12 200 GLU A N 1
ATOM 1600 C CA . GLU A 1 200 ? -30.322 -8.548 56.846 1.00 86.12 200 GLU A CA 1
ATOM 1601 C C . GLU A 1 200 ? -28.815 -8.257 56.780 1.00 86.12 200 GLU A C 1
ATOM 1603 O O . GLU A 1 200 ? -28.350 -7.829 55.723 1.00 86.12 200 GLU A O 1
ATOM 1608 N N . GLU A 1 201 ? -28.038 -8.557 57.828 1.00 86.69 201 GLU A N 1
ATOM 1609 C CA . GLU A 1 201 ? -26.564 -8.510 57.785 1.00 86.69 201 GLU A CA 1
ATOM 1610 C C . GLU A 1 201 ? -26.013 -9.485 56.740 1.00 86.69 201 GLU A C 1
ATOM 1612 O O . GLU A 1 201 ? -25.301 -9.075 55.821 1.00 86.69 201 GLU A O 1
ATOM 1617 N N . ASP A 1 202 ? -26.443 -10.750 56.784 1.00 89.25 202 ASP A N 1
ATOM 1618 C CA . ASP A 1 202 ? -26.065 -11.763 55.791 1.00 89.25 202 ASP A CA 1
ATOM 1619 C C . ASP A 1 202 ? -26.415 -11.323 54.353 1.00 89.25 202 ASP A C 1
ATOM 1621 O O . ASP A 1 202 ? -25.691 -11.596 53.386 1.00 89.25 202 ASP A O 1
ATOM 1625 N N . ASN A 1 203 ? -27.558 -10.653 54.179 1.00 86.44 203 ASN A N 1
ATOM 1626 C CA . ASN A 1 203 ? -27.990 -10.127 52.887 1.00 86.44 203 ASN A CA 1
ATOM 1627 C C . ASN A 1 203 ? -27.125 -8.936 52.436 1.00 86.44 203 ASN A C 1
ATOM 1629 O O . ASN A 1 203 ? -26.752 -8.857 51.260 1.00 86.44 203 ASN A O 1
ATOM 1633 N N . ALA A 1 204 ? -26.775 -8.030 53.351 1.00 81.75 204 ALA A N 1
ATOM 1634 C CA . ALA A 1 204 ? -25.877 -6.908 53.092 1.00 81.75 204 ALA A CA 1
ATOM 1635 C C . ALA A 1 204 ? -24.473 -7.387 52.680 1.00 81.75 204 ALA A C 1
ATOM 1637 O O . ALA A 1 204 ? -23.904 -6.877 51.704 1.00 81.75 204 ALA A O 1
ATOM 1638 N N . ASP A 1 205 ? -23.959 -8.433 53.326 1.00 86.75 205 ASP A N 1
ATOM 1639 C CA . ASP A 1 205 ? -22.681 -9.062 52.985 1.00 86.75 205 ASP A CA 1
ATOM 1640 C C . ASP A 1 205 ? -22.709 -9.689 51.588 1.00 86.75 205 ASP A C 1
ATOM 1642 O O . ASP A 1 205 ? -21.825 -9.440 50.759 1.00 86.75 205 ASP A O 1
ATOM 1646 N N . ARG A 1 206 ? -23.771 -10.439 51.261 1.00 88.06 206 ARG A N 1
ATOM 1647 C CA . ARG A 1 206 ? -23.960 -11.011 49.914 1.00 88.06 206 ARG A CA 1
ATOM 1648 C C . ARG A 1 206 ? -24.035 -9.939 48.833 1.00 88.06 206 ARG A C 1
ATOM 1650 O O . ARG A 1 206 ? -23.419 -10.094 47.776 1.00 88.06 206 ARG A O 1
ATOM 1657 N N . LYS A 1 207 ? -24.777 -8.854 49.077 1.00 84.69 207 LYS A N 1
ATOM 1658 C CA . LYS A 1 207 ? -24.850 -7.715 48.148 1.00 84.69 207 LYS A CA 1
ATOM 1659 C C . LYS A 1 207 ? -23.477 -7.079 47.953 1.00 84.69 207 LYS A C 1
ATOM 1661 O O . LYS A 1 207 ? -23.110 -6.787 46.817 1.00 84.69 207 LYS A O 1
ATOM 1666 N N . THR A 1 208 ? -22.710 -6.915 49.029 1.00 85.00 208 THR A N 1
ATOM 1667 C CA . THR A 1 208 ? -21.349 -6.367 48.970 1.00 85.00 208 THR A CA 1
ATOM 1668 C C . THR A 1 208 ? -20.437 -7.241 48.113 1.00 85.00 208 THR A C 1
ATOM 1670 O O . THR A 1 208 ? -19.806 -6.725 47.193 1.00 85.00 208 THR A O 1
ATOM 1673 N N . ALA A 1 209 ? -20.440 -8.560 48.326 1.00 87.38 209 ALA A N 1
ATOM 1674 C CA . ALA A 1 209 ? -19.655 -9.493 47.519 1.00 87.38 209 ALA A CA 1
ATOM 1675 C C . ALA A 1 209 ? -20.013 -9.426 46.021 1.00 87.38 209 ALA A C 1
ATOM 1677 O O . ALA A 1 209 ? -19.125 -9.367 45.170 1.00 87.38 209 ALA A O 1
ATOM 1678 N N . LEU A 1 210 ? -21.310 -9.371 45.692 1.00 87.19 210 LEU A N 1
ATOM 1679 C CA . LEU A 1 210 ? -21.781 -9.300 44.306 1.00 87.19 210 LEU A CA 1
ATOM 1680 C C . LEU A 1 210 ? -21.404 -7.978 43.618 1.00 87.19 210 LEU A C 1
ATOM 1682 O O . LEU A 1 210 ? -21.112 -7.963 42.422 1.00 87.19 210 LEU A O 1
ATOM 1686 N N . ILE A 1 211 ? -21.398 -6.863 44.354 1.00 83.12 211 ILE A N 1
ATOM 1687 C CA . ILE A 1 211 ? -20.932 -5.570 43.834 1.00 83.12 211 ILE A CA 1
ATOM 1688 C C . ILE A 1 211 ? -19.428 -5.621 43.558 1.00 83.12 211 ILE A C 1
ATOM 1690 O O . ILE A 1 211 ? -19.017 -5.256 42.461 1.00 83.12 211 ILE A O 1
ATOM 1694 N N . THR A 1 212 ? -18.623 -6.137 44.490 1.00 87.06 212 THR A N 1
ATOM 1695 C CA . THR A 1 212 ? -17.171 -6.278 44.296 1.00 87.06 212 THR A CA 1
ATOM 1696 C C . THR A 1 212 ? -16.838 -7.142 43.077 1.00 87.06 212 THR A C 1
ATOM 1698 O O . THR A 1 212 ? -15.947 -6.805 42.298 1.00 87.06 212 THR A O 1
ATOM 1701 N N . GLU A 1 213 ? -17.579 -8.229 42.850 1.00 89.69 213 GLU A N 1
ATOM 1702 C CA . GLU A 1 213 ? -17.408 -9.048 41.646 1.00 89.69 213 GLU A CA 1
ATOM 1703 C C . GLU A 1 213 ? -17.762 -8.272 40.364 1.00 89.69 213 GLU A C 1
ATOM 1705 O O . GLU A 1 213 ? -17.044 -8.359 39.364 1.00 89.69 213 GLU A O 1
ATOM 1710 N N . LYS A 1 214 ? -18.838 -7.471 40.386 1.00 84.81 214 LYS A N 1
ATOM 1711 C CA . LYS A 1 214 ? -19.219 -6.608 39.257 1.00 84.81 214 LYS A CA 1
ATOM 1712 C C . LYS A 1 214 ? -18.181 -5.525 38.965 1.00 84.81 214 LYS A C 1
ATOM 1714 O O . LYS A 1 214 ? -17.911 -5.281 37.790 1.00 84.81 214 LYS A O 1
ATOM 1719 N N . GLU A 1 215 ? -17.603 -4.903 39.990 1.00 83.88 215 GLU A N 1
ATOM 1720 C CA . GLU A 1 215 ? -16.512 -3.929 39.846 1.00 83.88 215 GLU A CA 1
ATOM 1721 C C . GLU A 1 215 ? -15.298 -4.586 39.172 1.00 83.88 215 GLU A C 1
ATOM 1723 O O . GLU A 1 215 ? -14.849 -4.118 38.127 1.00 83.88 215 GLU A O 1
ATOM 1728 N N . ALA A 1 216 ? -14.865 -5.755 39.656 1.00 84.44 216 ALA A N 1
ATOM 1729 C CA . ALA A 1 216 ? -13.753 -6.497 39.059 1.00 84.44 216 ALA A CA 1
ATOM 1730 C C . ALA A 1 216 ? -14.027 -6.936 37.604 1.00 84.44 216 ALA A C 1
ATOM 1732 O O . ALA A 1 216 ? -13.125 -6.963 36.762 1.00 84.44 216 ALA A O 1
ATOM 1733 N N . LEU A 1 217 ? -15.273 -7.298 37.277 1.00 87.44 217 LEU A N 1
ATOM 1734 C CA . LEU A 1 217 ? -15.672 -7.598 35.900 1.00 87.44 217 LEU A CA 1
ATOM 1735 C C . LEU A 1 217 ? -15.611 -6.345 35.015 1.00 87.44 217 LEU A C 1
ATOM 1737 O O . LEU A 1 217 ? -15.239 -6.437 33.843 1.00 87.44 217 LEU A O 1
ATOM 1741 N N . ASN A 1 218 ? -15.985 -5.186 35.557 1.00 81.75 218 ASN A N 1
ATOM 1742 C CA . ASN A 1 218 ? -15.924 -3.922 34.841 1.00 81.75 218 ASN A CA 1
ATOM 1743 C C . ASN A 1 218 ? -14.476 -3.510 34.548 1.00 81.75 218 ASN A C 1
ATOM 1745 O O . ASN A 1 218 ? -14.177 -3.144 33.414 1.00 81.75 218 ASN A O 1
ATOM 1749 N N . ASP A 1 219 ? -13.566 -3.685 35.505 1.00 84.81 219 ASP A N 1
ATOM 1750 C CA . ASP A 1 219 ? -12.134 -3.431 35.304 1.00 84.81 219 ASP A CA 1
ATOM 1751 C C . ASP A 1 219 ? -11.572 -4.279 34.154 1.00 84.81 219 ASP A C 1
ATOM 1753 O O . ASP A 1 219 ? -10.959 -3.754 33.223 1.00 84.81 219 ASP A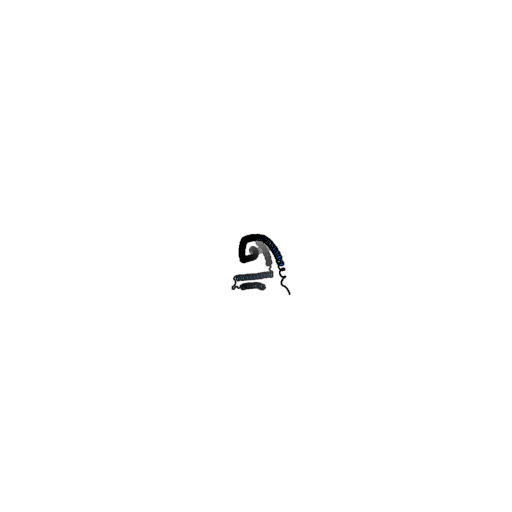 O 1
ATOM 1757 N N . LYS A 1 220 ? -11.898 -5.579 34.120 1.00 88.69 220 LYS A N 1
ATOM 1758 C CA . LYS A 1 220 ? -11.526 -6.465 32.999 1.00 88.69 220 LYS A CA 1
ATOM 1759 C C . LYS A 1 220 ? -12.108 -6.010 31.659 1.00 88.69 220 LYS A C 1
ATOM 1761 O O . LYS A 1 220 ? -11.476 -6.188 30.617 1.00 88.69 220 LYS A O 1
ATOM 1766 N N . ARG A 1 221 ? -13.326 -5.455 31.646 1.00 83.44 221 ARG A N 1
ATOM 1767 C CA . ARG A 1 221 ? -13.929 -4.905 30.418 1.00 83.44 221 ARG A CA 1
ATOM 1768 C C . ARG A 1 221 ? -13.174 -3.670 29.943 1.00 83.44 221 ARG A C 1
ATOM 1770 O O . ARG A 1 221 ? -12.930 -3.565 28.744 1.00 83.44 221 ARG A O 1
ATOM 1777 N N . VAL A 1 222 ? -12.781 -2.782 30.855 1.00 82.88 222 VAL A N 1
ATOM 1778 C CA . VAL A 1 222 ? -11.964 -1.602 30.539 1.00 82.88 222 VAL A CA 1
ATOM 1779 C C . VAL A 1 222 ? -10.611 -2.022 29.965 1.00 82.88 222 VAL A C 1
ATOM 1781 O O . VAL A 1 222 ? -10.236 -1.536 28.902 1.00 82.88 222 VAL A O 1
ATOM 1784 N N . GLU A 1 223 ? -9.920 -2.988 30.577 1.00 89.69 223 GLU A N 1
ATOM 1785 C CA . GLU A 1 223 ? -8.662 -3.533 30.038 1.00 89.69 223 GLU A CA 1
ATOM 1786 C C . GLU A 1 223 ? -8.825 -4.076 28.609 1.00 89.69 223 GLU A C 1
ATOM 1788 O O . GLU A 1 223 ? -8.003 -3.809 27.729 1.00 89.69 223 GLU A O 1
ATOM 1793 N N . LEU A 1 224 ? -9.913 -4.809 28.353 1.00 89.88 224 LEU A N 1
ATOM 1794 C CA . LEU A 1 224 ? -10.192 -5.396 27.044 1.00 89.88 224 LEU A CA 1
ATOM 1795 C C . LEU A 1 224 ? -10.529 -4.333 25.986 1.00 89.88 224 LEU A C 1
ATOM 1797 O O . LEU A 1 224 ? -10.151 -4.492 24.823 1.00 89.88 224 LEU A O 1
ATOM 1801 N N . ILE A 1 225 ? -11.205 -3.247 26.374 1.00 83.81 225 ILE A N 1
ATOM 1802 C CA . ILE A 1 225 ? -11.449 -2.081 25.511 1.00 83.81 225 ILE A CA 1
ATOM 1803 C C . ILE A 1 225 ? -10.118 -1.419 25.138 1.00 83.81 225 ILE A C 1
ATOM 1805 O O . ILE A 1 225 ? -9.838 -1.270 23.949 1.00 83.81 225 ILE A O 1
ATOM 1809 N N . THR A 1 226 ? -9.256 -1.134 26.116 1.00 86.81 226 THR A N 1
ATOM 1810 C CA . THR A 1 226 ? -7.930 -0.538 25.881 1.00 86.81 226 THR A CA 1
ATOM 1811 C C . THR A 1 226 ? -7.073 -1.401 24.951 1.00 86.81 226 THR A C 1
ATOM 1813 O O . THR A 1 226 ? -6.440 -0.899 24.021 1.00 86.81 226 THR A O 1
ATOM 1816 N N . ALA A 1 227 ? -7.079 -2.724 25.142 1.00 88.19 227 ALA A N 1
ATOM 1817 C CA . ALA A 1 227 ? -6.358 -3.645 24.266 1.00 88.19 227 ALA A CA 1
ATOM 1818 C C . ALA A 1 227 ? -6.890 -3.613 22.821 1.00 88.19 227 ALA A C 1
ATOM 1820 O O . ALA A 1 227 ? -6.110 -3.641 21.867 1.00 88.19 227 ALA A O 1
ATOM 1821 N N . ARG A 1 228 ? -8.215 -3.525 22.639 1.00 87.25 228 ARG A N 1
ATOM 1822 C CA . ARG A 1 228 ? -8.832 -3.400 21.308 1.00 87.25 228 ARG A CA 1
ATOM 1823 C C . ARG A 1 228 ? -8.487 -2.078 20.630 1.00 87.25 228 ARG A C 1
ATOM 1825 O O . ARG A 1 228 ? -8.225 -2.086 19.431 1.00 87.25 228 ARG A O 1
ATOM 1832 N N . GLU A 1 229 ? -8.439 -0.979 21.373 1.00 84.12 229 GLU A N 1
ATOM 1833 C CA . GLU A 1 229 ? -8.022 0.330 20.854 1.00 84.12 229 GLU A CA 1
ATOM 1834 C C . GLU A 1 229 ? -6.569 0.319 20.386 1.00 84.12 229 GLU A C 1
ATOM 1836 O O . GLU A 1 229 ? -6.268 0.795 19.291 1.00 84.12 229 GLU A O 1
ATOM 1841 N N . ALA A 1 230 ? -5.674 -0.310 21.152 1.00 89.38 230 ALA A N 1
ATOM 1842 C CA . ALA A 1 230 ? -4.284 -0.485 20.743 1.00 89.38 230 ALA A CA 1
ATOM 1843 C C . ALA A 1 230 ? -4.165 -1.298 19.439 1.00 89.38 230 ALA A C 1
ATOM 1845 O O . ALA A 1 230 ? -3.408 -0.925 18.539 1.00 89.38 230 ALA A O 1
ATOM 1846 N N . ILE A 1 231 ? -4.945 -2.378 19.301 1.00 89.62 231 ILE A N 1
ATOM 1847 C CA . ILE A 1 231 ? -4.999 -3.177 18.066 1.00 89.62 231 ILE A CA 1
ATOM 1848 C C . ILE A 1 231 ? -5.538 -2.342 16.898 1.00 89.62 231 ILE A C 1
ATOM 1850 O O . ILE A 1 231 ? -4.957 -2.371 15.814 1.00 89.62 231 ILE A O 1
ATOM 1854 N N . ALA A 1 232 ? -6.616 -1.581 17.103 1.00 84.75 232 ALA A N 1
ATOM 1855 C CA . ALA A 1 232 ? -7.179 -0.710 16.075 1.00 84.75 232 ALA A CA 1
ATOM 1856 C C . ALA A 1 232 ? -6.153 0.336 15.601 1.00 84.75 232 ALA A C 1
ATOM 1858 O O . ALA A 1 232 ? -5.953 0.494 14.397 1.00 84.75 232 ALA A O 1
ATOM 1859 N N . GLY A 1 233 ? -5.425 0.969 16.527 1.00 87.75 233 GLY A N 1
ATOM 1860 C CA . GLY A 1 233 ? -4.333 1.889 16.200 1.00 87.75 233 GLY A CA 1
ATOM 1861 C C . GLY A 1 233 ? -3.207 1.222 15.399 1.00 87.75 233 GLY A C 1
ATOM 1862 O O . GLY A 1 233 ? -2.732 1.776 14.407 1.00 87.75 233 GLY A O 1
ATOM 1863 N N . ALA A 1 234 ? -2.819 -0.004 15.762 1.00 90.25 234 ALA A N 1
ATOM 1864 C CA . ALA A 1 234 ? -1.823 -0.770 15.012 1.00 90.25 234 ALA A CA 1
ATOM 1865 C C . ALA A 1 234 ? -2.289 -1.101 13.581 1.00 90.25 234 ALA A C 1
ATOM 1867 O O . ALA A 1 234 ? -1.495 -1.017 12.643 1.00 90.25 234 ALA A O 1
ATOM 1868 N N . ILE A 1 235 ? -3.572 -1.433 13.397 1.00 87.56 235 ILE A N 1
ATOM 1869 C CA . ILE A 1 235 ? -4.165 -1.678 12.074 1.00 87.56 235 ILE A CA 1
ATOM 1870 C C . ILE A 1 235 ? -4.105 -0.413 11.212 1.00 87.56 235 ILE A C 1
ATOM 1872 O O . ILE A 1 235 ? -3.681 -0.499 10.060 1.00 87.56 235 ILE A O 1
ATOM 1876 N N . VAL A 1 236 ? -4.468 0.751 11.761 1.00 89.81 236 VAL A N 1
ATOM 1877 C CA . VAL A 1 236 ? -4.395 2.036 11.042 1.00 89.81 236 VAL A CA 1
ATOM 1878 C C . VAL A 1 236 ? -2.965 2.320 10.576 1.00 89.81 236 VAL A C 1
ATOM 1880 O O . VAL A 1 236 ? -2.753 2.607 9.401 1.00 89.81 236 VAL A O 1
ATOM 1883 N N . ASN A 1 237 ? -1.968 2.142 11.447 1.00 91.31 237 ASN A N 1
ATOM 1884 C CA . ASN A 1 237 ? -0.561 2.328 11.076 1.00 91.31 237 ASN A CA 1
ATOM 1885 C C . ASN A 1 237 ? -0.120 1.382 9.947 1.00 91.31 237 ASN A C 1
ATOM 1887 O O . ASN A 1 237 ? 0.618 1.781 9.047 1.00 91.31 237 ASN A O 1
ATOM 1891 N N . LEU A 1 238 ? -0.585 0.130 9.974 1.00 92.38 238 LEU A N 1
ATOM 1892 C CA . LEU A 1 238 ? -0.270 -0.864 8.948 1.00 92.38 238 LEU A CA 1
ATOM 1893 C C . LEU A 1 238 ? -0.922 -0.511 7.602 1.00 92.38 238 LEU A C 1
ATOM 1895 O O . LEU A 1 238 ? -0.299 -0.691 6.555 1.00 92.38 238 LEU A O 1
ATOM 1899 N N . ILE A 1 239 ? -2.147 0.025 7.620 1.00 89.50 239 ILE A N 1
ATOM 1900 C CA . ILE A 1 239 ? -2.827 0.545 6.425 1.00 89.50 239 ILE A CA 1
ATOM 1901 C C . ILE A 1 239 ? -2.025 1.703 5.822 1.00 89.50 239 ILE A C 1
ATOM 1903 O O . ILE A 1 239 ? -1.707 1.648 4.635 1.00 89.50 239 ILE A O 1
ATOM 1907 N N . THR A 1 240 ? -1.620 2.688 6.627 1.00 91.56 240 THR A N 1
ATOM 1908 C CA . THR A 1 240 ? -0.793 3.817 6.165 1.00 91.56 240 THR A CA 1
ATOM 1909 C C . THR A 1 240 ? 0.520 3.335 5.547 1.00 91.56 240 THR A C 1
ATOM 1911 O O . THR A 1 240 ? 0.846 3.699 4.420 1.00 91.56 240 THR A O 1
ATOM 1914 N N . ALA A 1 241 ? 1.232 2.425 6.219 1.00 90.19 241 ALA A N 1
ATOM 1915 C CA . ALA A 1 241 ? 2.483 1.871 5.702 1.00 90.19 241 ALA A CA 1
ATOM 1916 C C . ALA A 1 241 ? 2.300 1.111 4.374 1.00 90.19 241 ALA A C 1
ATOM 1918 O O . ALA A 1 241 ? 3.175 1.150 3.507 1.00 90.19 241 ALA A O 1
ATOM 1919 N N . LYS A 1 242 ? 1.167 0.416 4.189 1.00 90.44 242 LYS A N 1
ATOM 1920 C CA . LYS A 1 242 ? 0.830 -0.220 2.907 1.00 90.44 242 LYS A CA 1
ATOM 1921 C C . LYS A 1 242 ? 0.571 0.811 1.814 1.00 90.44 242 LYS A C 1
ATOM 1923 O O . LYS A 1 242 ? 1.031 0.595 0.696 1.00 90.44 242 LYS A O 1
ATOM 1928 N N . GLN A 1 243 ? -0.125 1.900 2.130 1.00 91.50 243 GLN A N 1
ATOM 1929 C CA . GLN A 1 243 ? -0.393 2.981 1.184 1.00 91.50 243 GLN A CA 1
ATOM 1930 C C . GLN A 1 243 ? 0.920 3.594 0.669 1.00 91.50 243 GLN A C 1
ATOM 1932 O O . GLN A 1 243 ? 1.112 3.690 -0.539 1.00 91.50 243 GLN A O 1
ATOM 1937 N N . ASP A 1 244 ? 1.873 3.878 1.561 1.00 91.88 244 ASP A N 1
ATOM 1938 C CA . ASP A 1 244 ? 3.194 4.406 1.189 1.00 91.88 244 ASP A CA 1
ATOM 1939 C C . ASP A 1 244 ? 3.970 3.462 0.255 1.00 91.88 244 ASP A C 1
ATOM 1941 O O . ASP A 1 244 ? 4.698 3.889 -0.646 1.00 91.88 244 ASP A O 1
ATOM 1945 N N . LEU A 1 245 ? 3.834 2.152 0.472 1.00 94.44 245 LEU A N 1
ATOM 1946 C CA . LEU A 1 245 ? 4.480 1.123 -0.343 1.00 94.44 245 LEU A CA 1
ATOM 1947 C C . LEU A 1 245 ? 3.852 1.043 -1.743 1.00 94.44 245 LEU A C 1
ATOM 1949 O O . LEU A 1 245 ? 4.569 0.833 -2.723 1.00 94.44 245 LEU A O 1
ATOM 1953 N N . VAL A 1 246 ? 2.534 1.242 -1.844 1.00 94.88 246 VAL A N 1
ATOM 1954 C CA . VAL A 1 246 ? 1.825 1.353 -3.127 1.00 94.88 246 VAL A CA 1
ATOM 1955 C C . VAL A 1 246 ? 2.326 2.569 -3.903 1.00 94.88 246 VAL A C 1
ATOM 1957 O O . VAL A 1 246 ? 2.767 2.390 -5.036 1.00 94.88 246 VAL A O 1
ATOM 1960 N N . THR A 1 247 ? 2.396 3.748 -3.279 1.00 95.06 247 THR A N 1
ATOM 1961 C CA . THR A 1 247 ? 2.914 4.970 -3.920 1.00 95.06 247 THR A CA 1
ATOM 1962 C C . THR A 1 247 ? 4.336 4.771 -4.457 1.00 95.06 247 THR A C 1
ATOM 1964 O O . THR A 1 247 ? 4.607 5.010 -5.630 1.00 95.06 247 THR A O 1
ATOM 1967 N N . LYS A 1 248 ? 5.246 4.204 -3.648 1.00 94.94 248 LYS A N 1
ATOM 1968 C CA . LYS A 1 248 ? 6.619 3.891 -4.098 1.00 94.94 248 LYS A CA 1
ATOM 1969 C C . LYS A 1 248 ? 6.657 2.940 -5.294 1.00 94.94 248 LYS A C 1
ATOM 1971 O O . LYS A 1 248 ? 7.567 3.011 -6.122 1.00 94.94 248 LYS A O 1
ATOM 1976 N N . ARG A 1 249 ? 5.715 1.997 -5.369 1.00 94.25 249 ARG A N 1
ATOM 1977 C CA . ARG A 1 249 ? 5.622 1.059 -6.491 1.00 94.25 249 ARG A CA 1
ATOM 1978 C C . ARG A 1 249 ? 5.148 1.764 -7.758 1.00 94.25 249 ARG A C 1
ATOM 1980 O O . ARG A 1 249 ? 5.680 1.460 -8.824 1.00 94.25 249 ARG A O 1
ATOM 1987 N N . GLU A 1 250 ? 4.190 2.675 -7.647 1.00 94.44 250 GLU A N 1
ATOM 1988 C CA . GLU A 1 250 ? 3.711 3.498 -8.763 1.00 94.44 250 GLU A CA 1
ATOM 1989 C C . GLU A 1 250 ? 4.833 4.378 -9.323 1.00 94.44 250 GLU A C 1
ATOM 1991 O O . GLU A 1 250 ? 5.072 4.354 -10.532 1.00 94.44 250 GLU A O 1
ATOM 1996 N N . ASP A 1 251 ? 5.616 5.027 -8.457 1.00 94.75 251 ASP A N 1
ATOM 1997 C CA . ASP A 1 251 ? 6.790 5.812 -8.863 1.00 94.75 251 ASP A CA 1
ATOM 1998 C C . ASP A 1 251 ? 7.814 4.961 -9.633 1.00 94.75 251 ASP A C 1
ATOM 2000 O O . ASP A 1 251 ? 8.334 5.365 -10.678 1.00 94.75 251 ASP A O 1
ATOM 2004 N N . LEU A 1 252 ? 8.088 3.742 -9.153 1.00 95.94 252 LEU A N 1
ATOM 2005 C CA . LEU A 1 252 ? 9.028 2.820 -9.797 1.00 95.94 252 LEU A CA 1
ATOM 2006 C C . LEU A 1 252 ? 8.516 2.339 -11.162 1.00 95.94 252 LEU A C 1
ATOM 2008 O O . LEU A 1 252 ? 9.305 2.184 -12.098 1.00 95.94 252 LEU A O 1
ATOM 2012 N N . ILE A 1 253 ? 7.207 2.110 -11.291 1.00 94.06 253 ILE A N 1
ATOM 2013 C CA . ILE A 1 253 ? 6.568 1.795 -12.575 1.00 94.06 253 ILE A CA 1
ATOM 2014 C C . ILE A 1 253 ? 6.721 2.978 -13.538 1.00 94.06 253 ILE A C 1
ATOM 2016 O O . ILE A 1 253 ? 7.138 2.769 -14.678 1.00 94.06 253 ILE A O 1
ATOM 2020 N N . GLY A 1 254 ? 6.470 4.207 -13.077 1.00 95.12 254 GLY A N 1
ATOM 2021 C CA . GLY A 1 254 ? 6.667 5.423 -13.869 1.00 95.12 254 GLY A CA 1
ATOM 2022 C C . GLY A 1 254 ? 8.107 5.568 -14.372 1.00 95.12 254 GLY A C 1
ATOM 2023 O O . GLY A 1 254 ? 8.335 5.753 -15.568 1.00 95.12 254 GLY A O 1
ATOM 2024 N N . ALA A 1 255 ? 9.093 5.380 -13.490 1.00 94.38 255 ALA A N 1
ATOM 2025 C CA . ALA A 1 255 ? 10.510 5.422 -13.851 1.00 94.38 255 ALA A CA 1
ATOM 2026 C C . ALA A 1 255 ? 10.883 4.357 -14.898 1.00 94.38 255 ALA A C 1
ATOM 2028 O O . ALA A 1 255 ? 11.595 4.651 -15.859 1.00 94.38 255 ALA A O 1
ATOM 2029 N N . LYS A 1 256 ? 10.367 3.128 -14.763 1.00 94.81 256 LYS A N 1
ATOM 2030 C CA . LYS A 1 256 ? 10.568 2.069 -15.766 1.00 94.81 256 LYS A CA 1
ATOM 2031 C C . LYS A 1 256 ? 9.948 2.417 -17.120 1.00 94.81 256 LYS A C 1
ATOM 2033 O O . LYS A 1 256 ? 10.562 2.128 -18.143 1.00 94.81 256 LYS A O 1
ATOM 2038 N N . GLY A 1 257 ? 8.777 3.054 -17.135 1.00 94.62 257 GLY A N 1
ATOM 2039 C CA . GLY A 1 257 ? 8.149 3.532 -18.370 1.00 94.62 257 GLY A CA 1
ATOM 2040 C C . GLY A 1 257 ? 9.018 4.550 -19.118 1.00 94.62 257 GLY A C 1
ATOM 2041 O O . GLY A 1 257 ? 9.169 4.461 -20.338 1.00 94.62 257 GLY A O 1
ATOM 2042 N N . LEU A 1 258 ? 9.660 5.472 -18.390 1.00 95.25 258 LEU A N 1
ATOM 2043 C CA . LEU A 1 258 ? 10.601 6.436 -18.974 1.00 95.25 258 LEU A CA 1
ATOM 2044 C C . LEU A 1 258 ? 11.836 5.749 -19.571 1.00 95.25 258 LEU A C 1
ATOM 2046 O O . LEU A 1 258 ? 12.234 6.081 -20.686 1.00 95.25 258 LEU A O 1
ATOM 2050 N N . ILE A 1 259 ? 12.406 4.763 -18.869 1.00 95.81 259 ILE A N 1
ATOM 2051 C CA . ILE A 1 259 ? 13.546 3.980 -19.376 1.00 95.81 259 ILE A CA 1
ATOM 2052 C C . ILE A 1 259 ? 13.166 3.259 -20.674 1.00 95.81 259 ILE A C 1
ATOM 2054 O O . ILE A 1 259 ? 13.870 3.407 -21.668 1.00 95.81 259 ILE A O 1
ATOM 2058 N N . ALA A 1 260 ? 12.027 2.563 -20.707 1.00 94.12 260 ALA A N 1
ATOM 2059 C CA . ALA A 1 260 ? 11.564 1.858 -21.905 1.00 94.12 260 ALA A CA 1
ATOM 2060 C C . ALA A 1 260 ? 11.337 2.808 -23.101 1.00 94.12 260 ALA A C 1
ATOM 2062 O O . ALA A 1 260 ? 11.656 2.485 -24.248 1.00 94.12 260 ALA A O 1
ATOM 2063 N N . THR A 1 261 ? 10.833 4.018 -22.836 1.00 95.81 261 THR A N 1
ATOM 2064 C CA . THR A 1 261 ? 10.667 5.063 -23.862 1.00 95.81 261 THR A CA 1
ATOM 2065 C C . THR A 1 261 ? 12.020 5.521 -24.416 1.00 95.81 261 THR A C 1
ATOM 2067 O O . THR A 1 261 ? 12.191 5.664 -25.631 1.00 95.81 261 THR A O 1
ATOM 2070 N N . GLN A 1 262 ? 13.008 5.712 -23.539 1.00 95.75 262 GLN A N 1
ATOM 2071 C CA . GLN A 1 262 ? 14.362 6.082 -23.944 1.00 95.75 262 GLN A CA 1
ATOM 2072 C C . GLN A 1 262 ? 15.047 4.963 -24.737 1.00 95.75 262 GLN A C 1
ATOM 2074 O O . GLN A 1 262 ? 15.686 5.241 -25.749 1.00 95.75 262 GLN A O 1
ATOM 2079 N N . GLU A 1 263 ? 14.890 3.703 -24.327 1.00 95.19 263 GLU A N 1
ATOM 2080 C CA . GLU A 1 263 ? 15.413 2.542 -25.056 1.00 95.19 263 GLU A CA 1
ATOM 2081 C C . GLU A 1 263 ? 14.826 2.456 -26.468 1.00 95.19 263 GLU A C 1
ATOM 2083 O O . GLU A 1 263 ? 15.574 2.316 -27.432 1.00 95.19 263 GLU A O 1
ATOM 2088 N N . THR A 1 264 ? 13.513 2.653 -26.612 1.00 95.56 264 THR A N 1
ATOM 2089 C CA . THR A 1 264 ? 12.841 2.696 -27.924 1.00 95.56 264 THR A CA 1
ATOM 2090 C C . THR A 1 264 ? 13.404 3.809 -28.815 1.00 95.56 264 THR A C 1
ATOM 2092 O O . THR A 1 264 ? 13.646 3.611 -30.006 1.00 95.56 264 THR A O 1
ATOM 2095 N N . THR A 1 265 ? 13.674 4.979 -28.233 1.00 95.75 265 THR A N 1
ATOM 2096 C CA . THR A 1 265 ? 14.291 6.105 -28.950 1.00 95.75 265 THR A CA 1
ATOM 2097 C C . THR A 1 265 ? 15.719 5.770 -29.390 1.00 95.75 265 THR A C 1
ATOM 2099 O O . THR A 1 265 ? 16.095 6.030 -30.532 1.00 95.75 265 THR A O 1
ATOM 2102 N N . ASN A 1 266 ? 16.507 5.145 -28.514 1.00 95.94 266 ASN A N 1
ATOM 2103 C CA . ASN A 1 266 ? 17.871 4.722 -28.827 1.00 95.94 266 ASN A CA 1
ATOM 2104 C C . ASN A 1 266 ? 17.903 3.668 -29.945 1.00 95.94 266 ASN A C 1
ATOM 2106 O O . ASN A 1 266 ? 18.774 3.743 -30.808 1.00 95.94 266 ASN A O 1
ATOM 2110 N N . ILE A 1 267 ? 16.950 2.730 -29.966 1.00 95.62 267 ILE A N 1
ATOM 2111 C CA . ILE A 1 267 ? 16.798 1.752 -31.056 1.00 95.62 267 ILE A CA 1
ATOM 2112 C C . ILE A 1 267 ? 16.568 2.472 -32.391 1.00 95.62 267 ILE A C 1
ATOM 2114 O O . ILE A 1 267 ? 17.275 2.198 -33.354 1.00 95.62 267 ILE A O 1
ATOM 2118 N N . SER A 1 268 ? 15.673 3.466 -32.430 1.00 96.25 268 SER A N 1
ATOM 2119 C CA . SER A 1 268 ? 15.434 4.267 -33.642 1.00 96.25 268 SER A CA 1
ATOM 2120 C C . SER A 1 268 ? 16.701 4.972 -34.149 1.00 96.25 268 SER A C 1
ATOM 2122 O O . SER A 1 268 ? 16.974 4.984 -35.351 1.00 96.25 268 SER A O 1
ATOM 2124 N N . TYR A 1 269 ? 17.528 5.517 -33.250 1.00 96.06 269 TYR A N 1
ATOM 2125 C CA . TYR A 1 269 ? 18.817 6.098 -33.642 1.00 96.06 269 TYR A CA 1
ATOM 2126 C C . TYR A 1 269 ? 19.798 5.057 -34.191 1.00 96.06 269 TYR A C 1
ATOM 2128 O O . TYR A 1 269 ? 20.517 5.345 -35.150 1.00 96.06 269 TYR A O 1
ATOM 2136 N N . LEU A 1 270 ? 19.830 3.853 -33.615 1.00 96.31 270 LEU A N 1
ATOM 2137 C CA . LEU A 1 270 ? 20.667 2.764 -34.117 1.00 96.31 270 LEU A CA 1
ATOM 2138 C C . LEU A 1 270 ? 20.224 2.306 -35.511 1.00 96.31 270 LEU A C 1
ATOM 2140 O O . LEU A 1 270 ? 21.079 2.132 -36.376 1.00 96.31 270 LEU A O 1
ATOM 2144 N N . ASP A 1 271 ? 18.920 2.199 -35.770 1.00 96.38 271 ASP A N 1
ATOM 2145 C CA . ASP A 1 271 ? 18.391 1.844 -37.094 1.00 96.38 271 ASP A CA 1
ATOM 2146 C C . ASP A 1 271 ? 18.767 2.883 -38.162 1.00 96.38 271 ASP A C 1
ATOM 2148 O O . ASP A 1 271 ? 19.168 2.531 -39.278 1.00 96.38 271 ASP A O 1
ATOM 2152 N N . GLN A 1 272 ? 18.704 4.174 -37.817 1.00 96.25 272 GLN A N 1
ATOM 2153 C CA . GLN A 1 272 ? 19.164 5.254 -38.698 1.00 96.25 272 GLN A CA 1
ATOM 2154 C C . GLN A 1 272 ? 20.665 5.144 -38.987 1.00 96.25 272 GLN A C 1
ATOM 2156 O O . GLN A 1 272 ? 21.088 5.289 -40.136 1.00 96.25 272 GLN A O 1
ATOM 2161 N N . TYR A 1 273 ? 21.473 4.854 -37.965 1.00 96.06 273 TYR A N 1
ATOM 2162 C CA . TYR A 1 273 ? 22.915 4.676 -38.117 1.00 96.06 273 TYR A CA 1
ATOM 2163 C C . TYR A 1 273 ? 23.260 3.470 -39.005 1.00 96.06 273 TYR A C 1
ATOM 2165 O O . TYR A 1 273 ? 24.082 3.591 -39.913 1.00 96.06 273 TYR A O 1
ATOM 2173 N N . ILE A 1 274 ? 22.593 2.329 -38.803 1.00 95.81 274 ILE A N 1
ATOM 2174 C CA . ILE A 1 274 ? 22.753 1.130 -39.640 1.00 95.81 274 ILE A CA 1
ATOM 2175 C C . ILE A 1 274 ? 22.367 1.432 -41.092 1.00 95.81 274 ILE A C 1
ATOM 2177 O O . ILE A 1 274 ? 23.106 1.074 -42.008 1.00 95.81 274 ILE A O 1
ATOM 2181 N N . SER A 1 275 ? 21.258 2.143 -41.312 1.00 96.44 275 SER A N 1
ATOM 2182 C CA . SER A 1 275 ? 20.815 2.538 -42.656 1.00 96.44 275 SER A CA 1
ATOM 2183 C C . SER A 1 275 ? 21.846 3.425 -43.363 1.00 96.44 275 SER A C 1
ATOM 2185 O O . SER A 1 275 ? 22.135 3.226 -44.543 1.00 96.44 275 SER A O 1
ATOM 2187 N N . ALA A 1 276 ? 22.452 4.373 -42.641 1.00 94.94 276 ALA A N 1
ATOM 2188 C CA . ALA A 1 276 ? 23.507 5.229 -43.178 1.00 94.94 276 ALA A CA 1
ATOM 2189 C C . ALA A 1 276 ? 24.777 4.439 -43.539 1.00 94.94 276 ALA A C 1
ATOM 2191 O O . ALA A 1 276 ? 25.381 4.695 -44.581 1.00 94.94 276 ALA A O 1
ATOM 2192 N N . LEU A 1 277 ? 25.169 3.461 -42.713 1.00 95.56 277 LEU A N 1
ATOM 2193 C CA . LEU A 1 277 ? 26.283 2.561 -43.026 1.00 95.56 277 LEU A CA 1
ATOM 2194 C C . LEU A 1 277 ? 25.998 1.700 -44.263 1.00 95.56 277 LEU A C 1
ATOM 2196 O O . LEU A 1 277 ? 26.890 1.534 -45.093 1.00 95.56 277 LEU A O 1
ATOM 2200 N N . GLY A 1 278 ? 24.766 1.206 -44.415 1.00 95.06 278 GLY A N 1
ATOM 2201 C CA . GLY A 1 278 ? 24.324 0.508 -45.625 1.00 95.06 278 GLY A CA 1
ATOM 2202 C C . GLY A 1 278 ? 24.480 1.381 -46.872 1.00 95.06 278 GLY A C 1
ATOM 2203 O O . GLY A 1 278 ? 25.166 0.992 -47.812 1.00 95.06 278 GLY A O 1
ATOM 2204 N N . GLY A 1 279 ? 23.967 2.615 -46.829 1.00 95.62 279 GLY A N 1
ATOM 2205 C CA . GLY A 1 279 ? 24.121 3.565 -47.934 1.00 95.62 279 GLY A CA 1
ATOM 2206 C C . GLY A 1 279 ? 25.582 3.913 -48.253 1.00 95.62 279 GLY A C 1
ATOM 2207 O O . GLY A 1 279 ? 25.936 4.086 -49.417 1.00 95.62 279 GLY A O 1
ATOM 2208 N N . LEU A 1 280 ? 26.464 3.981 -47.247 1.00 95.81 280 LEU A N 1
ATOM 2209 C CA . LEU A 1 280 ? 27.900 4.170 -47.476 1.00 95.81 280 LEU A CA 1
ATOM 2210 C C . LEU A 1 280 ? 28.528 2.969 -48.198 1.00 95.81 280 LEU A C 1
ATOM 2212 O O . LEU A 1 280 ? 29.359 3.164 -49.086 1.00 95.81 280 LEU A O 1
ATOM 2216 N N . SER A 1 281 ? 28.130 1.748 -47.833 1.00 95.38 281 SER A N 1
ATOM 2217 C CA . SER A 1 281 ? 28.573 0.521 -48.503 1.00 95.38 281 SER A CA 1
ATOM 2218 C C . SER A 1 281 ? 28.160 0.513 -49.977 1.00 95.38 281 SER A C 1
ATOM 2220 O O . SER A 1 281 ? 28.992 0.225 -50.836 1.00 95.38 281 SER A O 1
ATOM 2222 N N . ASP A 1 282 ? 26.923 0.911 -50.285 1.00 95.62 282 ASP A N 1
ATOM 2223 C CA . ASP A 1 282 ? 26.435 1.011 -51.668 1.00 95.62 282 ASP A CA 1
ATOM 2224 C C . ASP A 1 282 ? 27.257 2.023 -52.482 1.00 95.62 282 ASP A C 1
ATOM 2226 O O . ASP A 1 282 ? 27.668 1.753 -53.609 1.00 95.62 282 ASP A O 1
ATOM 2230 N N . VAL A 1 283 ? 27.562 3.191 -51.902 1.00 96.00 283 VAL A N 1
ATOM 2231 C CA . VAL A 1 283 ? 28.418 4.202 -52.548 1.00 96.00 283 VAL A CA 1
ATOM 2232 C C . VAL A 1 283 ? 29.823 3.659 -52.811 1.00 96.00 283 VAL A C 1
ATOM 2234 O O . VAL A 1 283 ? 30.384 3.908 -53.879 1.00 96.00 283 VAL A O 1
ATOM 2237 N N . GLN A 1 284 ? 30.403 2.922 -51.861 1.00 95.62 284 GLN A N 1
ATOM 2238 C CA . GLN A 1 284 ? 31.713 2.297 -52.045 1.00 95.62 284 GLN A CA 1
ATOM 2239 C C . GLN A 1 284 ? 31.692 1.270 -53.176 1.00 95.62 284 GLN A C 1
ATOM 2241 O O . GLN A 1 284 ? 32.599 1.279 -54.007 1.00 95.62 284 GLN A O 1
ATOM 2246 N N . GLN A 1 285 ? 30.658 0.430 -53.240 1.00 95.50 285 GLN A N 1
ATOM 2247 C CA . GLN A 1 285 ? 30.498 -0.540 -54.317 1.00 95.50 285 GLN A CA 1
ATOM 2248 C C . GLN A 1 285 ? 30.370 0.155 -55.678 1.00 95.50 285 GLN A C 1
ATOM 2250 O O . GLN A 1 285 ? 31.140 -0.151 -56.585 1.00 95.50 285 GLN A O 1
ATOM 2255 N N . ASN A 1 286 ? 29.501 1.163 -55.791 1.00 95.31 286 ASN A N 1
ATOM 2256 C CA . ASN A 1 286 ? 29.341 1.946 -57.020 1.00 95.31 286 ASN A CA 1
ATOM 2257 C C . ASN A 1 286 ? 30.661 2.598 -57.472 1.00 95.31 286 ASN A C 1
ATOM 2259 O O . ASN A 1 286 ? 30.939 2.692 -58.665 1.00 95.31 286 ASN A O 1
ATOM 2263 N N . LEU A 1 287 ? 31.495 3.057 -56.531 1.00 96.00 287 LEU A N 1
ATOM 2264 C CA . LEU A 1 287 ? 32.808 3.627 -56.845 1.00 96.00 287 LEU A CA 1
ATOM 2265 C C . LEU A 1 287 ? 33.790 2.567 -57.367 1.00 96.00 287 LEU A C 1
ATOM 2267 O O . LEU A 1 287 ? 34.591 2.863 -58.256 1.00 96.00 287 LEU A O 1
ATOM 2271 N N . VAL A 1 288 ? 33.753 1.352 -56.812 1.00 96.25 288 VAL A N 1
ATOM 2272 C CA . VAL A 1 288 ? 34.556 0.222 -57.298 1.00 96.25 288 VAL A CA 1
ATOM 2273 C C . VAL A 1 288 ? 34.121 -0.166 -58.707 1.00 96.25 288 VAL A C 1
ATOM 2275 O O . VAL A 1 288 ? 34.979 -0.235 -59.582 1.00 96.25 288 VAL A O 1
ATOM 2278 N N . GLU A 1 289 ? 32.819 -0.318 -58.948 1.00 95.50 289 GLU A N 1
ATOM 2279 C CA . GLU A 1 289 ? 32.260 -0.623 -60.272 1.00 95.50 289 GLU A CA 1
ATOM 2280 C C . GLU A 1 289 ? 32.651 0.455 -61.298 1.00 95.50 289 GLU A C 1
ATOM 2282 O O . GLU A 1 289 ? 33.240 0.149 -62.333 1.00 95.50 289 GLU A O 1
ATOM 2287 N N . ALA A 1 290 ? 32.477 1.740 -60.966 1.00 94.75 290 ALA A N 1
ATOM 2288 C CA . ALA A 1 290 ? 32.895 2.842 -61.837 1.00 94.75 290 ALA A CA 1
ATOM 2289 C C . ALA A 1 290 ? 34.408 2.839 -62.130 1.00 94.75 290 ALA A C 1
ATOM 2291 O O . ALA A 1 290 ? 34.849 3.231 -63.214 1.00 94.75 290 ALA A O 1
ATOM 2292 N N . ARG A 1 291 ? 35.235 2.411 -61.167 1.00 95.44 291 ARG A N 1
ATOM 2293 C CA . ARG A 1 291 ? 36.679 2.247 -61.373 1.00 95.44 291 ARG A CA 1
ATOM 2294 C C . ARG A 1 291 ? 36.980 1.066 -62.294 1.00 95.44 291 ARG A C 1
ATOM 2296 O O . ARG A 1 291 ? 37.881 1.188 -63.124 1.00 95.44 291 ARG A O 1
ATOM 2303 N N . GLU A 1 292 ? 36.279 -0.052 -62.138 1.00 95.19 292 GLU A N 1
ATOM 2304 C CA . GLU A 1 292 ? 36.410 -1.221 -63.013 1.00 95.19 292 GLU A CA 1
ATOM 2305 C C . GLU A 1 292 ? 36.033 -0.879 -64.458 1.00 95.19 292 GLU A C 1
ATOM 2307 O O . GLU A 1 292 ? 36.787 -1.228 -65.364 1.00 95.19 292 GLU A O 1
ATOM 2312 N N . ASP A 1 293 ? 34.989 -0.075 -64.667 1.00 94.62 293 ASP A N 1
ATOM 2313 C CA . ASP A 1 293 ? 34.578 0.418 -65.989 1.00 94.62 293 ASP A CA 1
ATOM 2314 C C . ASP A 1 293 ? 35.600 1.369 -66.640 1.00 94.62 293 ASP A C 1
ATOM 2316 O O . ASP A 1 293 ? 35.747 1.407 -67.865 1.00 94.62 293 ASP A O 1
ATOM 2320 N N . LEU A 1 294 ? 36.348 2.143 -65.844 1.00 95.38 294 LEU A N 1
ATOM 2321 C CA . LEU A 1 294 ? 37.378 3.058 -66.356 1.00 95.38 294 LEU A CA 1
ATOM 2322 C C . LEU A 1 294 ? 38.658 2.342 -66.814 1.00 95.38 294 LEU A C 1
ATOM 2324 O O . LEU A 1 294 ? 39.376 2.865 -67.672 1.00 95.38 294 LEU A O 1
ATOM 2328 N N . ILE A 1 295 ? 38.967 1.166 -66.259 1.00 95.00 295 ILE A N 1
ATOM 2329 C CA . ILE A 1 295 ? 40.189 0.411 -66.586 1.00 95.00 295 ILE A CA 1
ATOM 2330 C C . ILE A 1 295 ? 40.267 0.058 -68.087 1.00 95.00 295 ILE A C 1
ATOM 2332 O O . ILE A 1 295 ? 41.306 0.352 -68.689 1.00 95.00 295 ILE A O 1
ATOM 2336 N N . PRO A 1 296 ? 39.220 -0.504 -68.728 1.00 95.00 296 PRO A N 1
ATOM 2337 C CA . PRO A 1 296 ? 39.198 -0.752 -70.168 1.00 95.00 296 PRO A CA 1
ATOM 2338 C C . PRO A 1 296 ? 39.509 0.493 -70.996 1.00 95.00 296 PRO A C 1
ATOM 2340 O O . PRO A 1 296 ? 40.395 0.453 -71.842 1.00 95.00 296 PRO A O 1
ATOM 2343 N N . TYR A 1 297 ? 38.876 1.630 -70.694 1.00 94.44 297 TYR A N 1
ATOM 2344 C CA . TYR A 1 297 ? 39.093 2.868 -71.445 1.00 94.44 297 TYR A CA 1
ATOM 2345 C C . TYR A 1 297 ? 40.540 3.375 -71.344 1.00 94.44 297 TYR A C 1
ATOM 2347 O O . TYR A 1 297 ? 41.121 3.844 -72.326 1.00 94.44 297 TYR A O 1
ATOM 2355 N N . ILE A 1 298 ? 41.153 3.264 -70.160 1.00 94.75 298 ILE A N 1
ATOM 2356 C CA . ILE A 1 298 ? 42.570 3.597 -69.964 1.00 94.75 298 ILE A CA 1
ATOM 2357 C C . ILE A 1 298 ? 43.464 2.649 -70.777 1.00 94.75 298 ILE A C 1
ATOM 2359 O O . ILE A 1 298 ? 44.399 3.115 -71.433 1.00 94.75 298 ILE A O 1
ATOM 2363 N N . ASN A 1 299 ? 43.174 1.346 -70.771 1.00 95.12 299 ASN A N 1
ATOM 2364 C CA . ASN A 1 299 ? 43.928 0.349 -71.534 1.00 95.12 299 ASN A CA 1
ATOM 2365 C C . ASN A 1 299 ? 43.795 0.556 -73.049 1.00 95.12 299 ASN A C 1
ATOM 2367 O O . ASN A 1 299 ? 44.802 0.505 -73.758 1.00 95.12 299 ASN A O 1
ATOM 2371 N N . ASP A 1 300 ? 42.597 0.861 -73.541 1.00 95.38 300 ASP A N 1
ATOM 2372 C CA . ASP A 1 300 ? 42.343 1.168 -74.950 1.00 95.38 300 ASP A CA 1
ATOM 2373 C C . ASP A 1 300 ? 43.114 2.416 -75.379 1.00 95.38 300 ASP A C 1
ATOM 2375 O O . ASP A 1 300 ? 43.811 2.412 -76.395 1.00 95.38 300 ASP A O 1
ATOM 2379 N N . LYS A 1 301 ? 43.073 3.478 -74.562 1.00 94.94 301 LYS A N 1
ATOM 2380 C CA . LYS A 1 301 ? 43.830 4.707 -74.824 1.00 94.94 301 LYS A CA 1
ATOM 2381 C C . LYS A 1 301 ? 45.341 4.471 -74.802 1.00 94.94 301 LYS A C 1
ATOM 2383 O O . LYS A 1 301 ? 46.050 5.024 -75.641 1.00 94.94 301 LYS A O 1
ATOM 2388 N N . SER A 1 302 ? 45.835 3.655 -73.870 1.00 94.81 302 SER A N 1
ATOM 2389 C CA . SER A 1 302 ? 47.245 3.248 -73.807 1.00 94.81 302 SER A CA 1
ATOM 2390 C C . SER A 1 302 ? 47.658 2.472 -75.064 1.00 94.81 302 SER A C 1
ATOM 2392 O O . SER A 1 302 ? 48.673 2.784 -75.686 1.00 94.81 302 SER A O 1
ATOM 2394 N N . THR A 1 303 ? 46.822 1.528 -75.504 1.00 95.56 303 THR A N 1
ATOM 2395 C CA . THR A 1 303 ? 47.036 0.733 -76.723 1.00 95.56 303 THR A CA 1
ATOM 2396 C C . THR A 1 303 ? 47.052 1.614 -77.973 1.00 95.56 303 THR A C 1
ATOM 2398 O O . THR A 1 303 ? 47.955 1.494 -78.800 1.00 95.56 303 THR A O 1
ATOM 2401 N N . ALA A 1 304 ? 46.109 2.551 -78.092 1.00 93.75 304 ALA A N 1
ATOM 2402 C CA . ALA A 1 304 ? 46.068 3.514 -79.190 1.00 93.75 304 ALA A CA 1
ATOM 2403 C C . ALA A 1 304 ? 47.313 4.417 -79.216 1.00 93.75 304 ALA A C 1
ATOM 2405 O O . ALA A 1 304 ? 47.857 4.697 -80.283 1.00 93.75 304 ALA A O 1
ATOM 2406 N N . LEU A 1 305 ? 47.801 4.843 -78.045 1.00 94.62 305 LEU A N 1
ATOM 2407 C CA . LEU A 1 305 ? 49.019 5.643 -77.948 1.00 94.62 305 LEU A CA 1
ATOM 2408 C C . LEU A 1 305 ? 50.259 4.847 -78.386 1.00 94.62 305 LEU A C 1
ATOM 2410 O O . LEU A 1 305 ? 51.095 5.386 -79.106 1.00 94.62 305 LEU A O 1
ATOM 2414 N N . LEU A 1 306 ? 50.364 3.569 -78.008 1.00 95.25 306 LEU A N 1
ATOM 2415 C CA . LEU A 1 306 ? 51.437 2.678 -78.470 1.00 95.25 306 LEU A CA 1
ATOM 2416 C C . LEU A 1 306 ? 51.407 2.474 -79.993 1.00 95.25 306 LEU A C 1
ATOM 2418 O O . LEU A 1 306 ? 52.457 2.505 -80.639 1.00 95.25 306 LEU A O 1
ATOM 2422 N N . ALA A 1 307 ? 50.217 2.312 -80.579 1.00 93.25 307 ALA A N 1
ATOM 2423 C CA . ALA A 1 307 ? 50.059 2.230 -82.030 1.00 93.25 307 ALA A CA 1
ATOM 2424 C C . ALA A 1 307 ? 50.541 3.517 -82.721 1.00 93.25 307 ALA A C 1
ATOM 2426 O O . ALA A 1 307 ? 51.337 3.453 -83.655 1.00 93.25 307 ALA A O 1
ATOM 2427 N N . TYR A 1 308 ? 50.153 4.684 -82.200 1.00 94.31 308 TYR A N 1
ATOM 2428 C CA . TYR A 1 308 ? 50.603 5.977 -82.719 1.00 94.31 308 TYR A CA 1
ATOM 2429 C C . TYR A 1 308 ? 52.128 6.170 -82.621 1.00 94.31 308 TYR A C 1
ATOM 2431 O O . TYR A 1 308 ? 52.754 6.671 -83.553 1.00 94.31 308 TYR A O 1
ATOM 2439 N N . VAL A 1 309 ? 52.758 5.737 -81.521 1.00 94.38 309 VAL A N 1
ATOM 2440 C CA . VAL A 1 309 ? 54.229 5.744 -81.396 1.00 94.38 309 VAL A CA 1
ATOM 2441 C C . VAL A 1 309 ? 54.876 4.861 -82.469 1.00 94.38 309 VAL A C 1
ATOM 2443 O O . VAL A 1 309 ? 55.841 5.279 -83.102 1.00 94.38 309 VAL A O 1
ATOM 2446 N N . THR A 1 310 ? 54.303 3.687 -82.740 1.00 93.94 310 THR A N 1
ATOM 2447 C CA . THR A 1 310 ? 54.796 2.777 -83.788 1.00 93.94 310 THR A CA 1
ATOM 2448 C C . THR A 1 310 ? 54.703 3.411 -85.184 1.00 93.94 310 THR A C 1
ATOM 2450 O O . THR A 1 310 ? 55.617 3.274 -85.998 1.00 93.94 310 THR A O 1
ATOM 2453 N N . GLU A 1 311 ? 53.625 4.149 -85.469 1.00 94.19 311 GLU A N 1
ATOM 2454 C CA . GLU A 1 311 ? 53.484 4.914 -86.716 1.00 94.19 311 GLU A CA 1
ATOM 2455 C C . GLU A 1 311 ? 54.527 6.034 -86.833 1.00 94.19 311 GLU A C 1
ATOM 2457 O O . GLU A 1 311 ? 55.096 6.243 -87.909 1.00 94.19 311 GLU A O 1
ATOM 2462 N N . LEU A 1 312 ? 54.818 6.738 -85.732 1.00 93.19 312 LEU A N 1
ATOM 2463 C CA . LEU A 1 312 ? 55.872 7.753 -85.699 1.00 93.19 312 LEU A CA 1
ATOM 2464 C C . LEU A 1 312 ? 57.251 7.150 -85.987 1.00 93.19 312 LEU A C 1
ATOM 2466 O O . LEU A 1 312 ? 57.994 7.719 -86.789 1.00 93.19 312 LEU A O 1
ATOM 2470 N N . ASP A 1 313 ? 57.580 5.997 -85.402 1.00 94.31 313 ASP A N 1
ATOM 2471 C CA . ASP A 1 313 ? 58.839 5.293 -85.673 1.00 94.31 313 ASP A CA 1
ATOM 2472 C C . ASP A 1 313 ? 58.956 4.895 -87.152 1.00 94.31 313 ASP A C 1
ATOM 2474 O O . ASP A 1 313 ? 59.993 5.122 -87.787 1.00 94.31 313 ASP A O 1
ATOM 2478 N N . ALA A 1 314 ? 57.872 4.384 -87.747 1.00 92.69 314 ALA A N 1
ATOM 2479 C CA . ALA A 1 314 ? 57.823 4.080 -89.177 1.00 92.69 314 ALA A CA 1
ATOM 2480 C C . ALA A 1 314 ? 58.048 5.337 -90.036 1.00 92.69 314 ALA A C 1
ATOM 2482 O O . ALA A 1 314 ? 58.810 5.313 -91.008 1.00 92.69 314 ALA A O 1
ATOM 2483 N N . TRP A 1 315 ? 57.443 6.466 -89.664 1.00 93.06 315 TRP A N 1
ATOM 2484 C CA . TRP A 1 315 ? 57.637 7.735 -90.364 1.00 93.06 315 TRP A CA 1
ATOM 2485 C C . TRP A 1 315 ? 59.071 8.268 -90.245 1.00 93.06 315 TRP A C 1
ATOM 2487 O O . TRP A 1 315 ? 59.630 8.782 -91.221 1.00 93.06 315 TRP A O 1
ATOM 2497 N N . VAL A 1 316 ? 59.705 8.114 -89.079 1.00 94.19 316 VAL A N 1
ATOM 2498 C CA . VAL A 1 316 ? 61.124 8.442 -88.882 1.00 94.19 316 VAL A CA 1
ATOM 2499 C C . VAL A 1 316 ? 62.008 7.573 -89.780 1.00 94.19 316 VAL A C 1
ATOM 2501 O O . VAL A 1 316 ? 62.896 8.112 -90.445 1.00 94.19 316 VAL A O 1
ATOM 2504 N N . ALA A 1 317 ? 61.740 6.269 -89.883 1.00 93.19 317 ALA A N 1
ATOM 2505 C CA . ALA A 1 317 ? 62.478 5.368 -90.772 1.00 93.19 317 ALA A CA 1
ATOM 2506 C C . ALA A 1 317 ? 62.344 5.770 -92.255 1.00 93.19 317 ALA A C 1
ATOM 2508 O O . ALA A 1 317 ? 63.337 5.801 -92.992 1.00 93.19 317 ALA A O 1
ATOM 2509 N N . VAL A 1 318 ? 61.141 6.161 -92.693 1.00 93.75 318 VAL A N 1
ATOM 2510 C CA . VAL A 1 318 ? 60.919 6.713 -94.042 1.00 93.75 318 VAL A CA 1
ATOM 2511 C C . VAL A 1 318 ? 61.734 7.991 -94.245 1.00 93.75 318 VAL A C 1
ATOM 2513 O O . VAL A 1 318 ? 62.419 8.127 -95.258 1.00 93.75 318 VAL A O 1
ATOM 2516 N N . LYS A 1 319 ? 61.730 8.917 -93.278 1.00 93.69 319 LYS A N 1
ATOM 2517 C CA . LYS A 1 319 ? 62.540 10.143 -93.350 1.00 93.69 319 LYS A CA 1
ATOM 2518 C C . LYS A 1 319 ? 64.037 9.868 -93.452 1.00 93.69 319 LYS A C 1
ATOM 2520 O O . LYS A 1 319 ? 64.707 10.522 -94.246 1.00 93.69 319 LYS A O 1
ATOM 2525 N N . GLN A 1 320 ? 64.556 8.915 -92.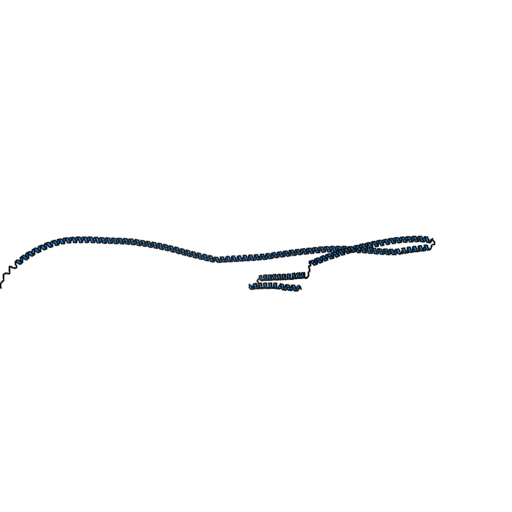680 1.00 94.12 320 GLN A N 1
ATOM 2526 C CA . GLN A 1 320 ? 65.960 8.497 -92.756 1.00 94.12 320 GLN A CA 1
ATOM 2527 C C . GLN A 1 320 ? 66.288 7.884 -94.123 1.00 94.12 320 GLN A C 1
ATOM 2529 O O . GLN A 1 320 ? 67.334 8.177 -94.694 1.00 94.12 320 GLN A O 1
ATOM 2534 N N . THR A 1 321 ? 65.372 7.094 -94.685 1.00 93.62 321 THR A N 1
ATOM 2535 C CA . THR A 1 321 ? 65.519 6.526 -96.033 1.00 93.62 321 THR A CA 1
ATOM 2536 C C . THR A 1 321 ? 65.541 7.621 -97.100 1.00 93.62 321 THR A C 1
ATOM 2538 O O . THR A 1 321 ? 66.416 7.622 -97.960 1.00 93.62 321 THR A O 1
ATOM 2541 N N . ILE A 1 322 ? 64.638 8.605 -97.017 1.00 92.25 322 ILE A N 1
ATOM 2542 C CA . ILE A 1 322 ? 64.643 9.781 -97.902 1.00 92.25 322 ILE A CA 1
ATOM 2543 C C . ILE A 1 322 ? 65.959 10.556 -97.771 1.00 92.25 322 ILE A C 1
ATOM 2545 O O . ILE A 1 322 ? 66.482 11.028 -98.776 1.00 92.25 322 ILE A O 1
ATOM 2549 N N . ALA A 1 323 ? 66.489 10.710 -96.554 1.00 91.44 323 ALA A N 1
ATOM 2550 C CA . ALA A 1 323 ? 67.768 11.379 -96.331 1.00 91.44 323 ALA A CA 1
ATOM 2551 C C . ALA A 1 323 ? 68.925 10.638 -97.021 1.00 91.44 323 ALA A C 1
ATOM 2553 O O . ALA A 1 323 ? 69.682 11.283 -97.737 1.00 91.44 323 ALA A O 1
ATOM 2554 N N . ARG A 1 324 ? 68.996 9.303 -96.901 1.00 92.25 324 ARG A N 1
ATOM 2555 C CA . ARG A 1 324 ? 69.988 8.480 -97.621 1.00 92.25 324 ARG A CA 1
ATOM 2556 C C . ARG A 1 324 ? 69.859 8.596 -99.136 1.00 92.25 324 ARG A C 1
ATOM 2558 O O . ARG A 1 324 ? 70.836 8.875 -99.802 1.00 92.25 324 ARG A O 1
ATOM 2565 N N . ILE A 1 325 ? 68.645 8.491 -99.683 1.00 92.81 325 ILE A N 1
ATOM 2566 C CA . ILE A 1 325 ? 68.429 8.654 -101.133 1.00 92.81 325 ILE A CA 1
ATOM 2567 C C . ILE A 1 325 ? 68.887 10.042 -101.609 1.00 92.81 325 ILE A C 1
ATOM 2569 O O . ILE A 1 325 ? 69.386 10.185 -102.720 1.00 92.81 325 ILE A O 1
ATOM 2573 N N . LYS A 1 326 ? 68.707 11.088 -100.793 1.00 93.00 326 LYS A N 1
ATOM 2574 C CA . LYS A 1 326 ? 69.208 12.429 -101.127 1.00 93.00 326 LYS A CA 1
ATOM 2575 C C . LYS A 1 326 ? 70.735 12.496 -101.147 1.00 93.00 326 LYS A C 1
ATOM 2577 O O . LYS A 1 326 ? 71.258 13.215 -101.990 1.00 93.00 326 LYS A O 1
ATOM 2582 N N . GLU A 1 327 ? 71.403 11.789 -100.241 1.00 91.94 327 GLU A N 1
ATOM 2583 C CA . GLU A 1 327 ? 72.862 11.628 -100.224 1.00 91.94 327 GLU A CA 1
ATOM 2584 C C . GLU A 1 327 ? 73.324 10.881 -101.483 1.00 91.94 327 GLU A C 1
ATOM 2586 O O . GLU A 1 327 ? 74.079 11.447 -102.263 1.00 91.94 327 GLU A O 1
ATOM 2591 N N . ASP A 1 328 ? 72.719 9.730 -101.802 1.00 92.00 328 ASP A N 1
ATOM 2592 C CA . ASP A 1 328 ? 73.012 8.967 -103.027 1.00 92.00 328 ASP A CA 1
ATOM 2593 C C . ASP A 1 328 ? 72.817 9.806 -104.311 1.00 92.00 328 ASP A C 1
ATOM 2595 O O . ASP A 1 328 ? 73.583 9.707 -105.271 1.00 92.00 328 ASP A O 1
ATOM 2599 N N . ILE A 1 329 ? 71.770 10.645 -104.365 1.00 90.94 329 ILE A N 1
ATOM 2600 C CA . ILE A 1 329 ? 71.543 11.570 -105.488 1.00 90.94 329 ILE A CA 1
ATOM 2601 C C . ILE A 1 329 ? 72.634 12.641 -105.539 1.00 90.94 329 ILE A C 1
ATOM 2603 O O . ILE A 1 329 ? 73.054 13.000 -106.639 1.00 90.94 329 ILE A O 1
ATOM 2607 N N . ALA A 1 330 ? 73.054 13.183 -104.393 1.00 90.31 330 ALA A N 1
ATOM 2608 C CA . ALA A 1 330 ? 74.115 14.183 -104.333 1.00 90.31 330 ALA A CA 1
ATOM 2609 C C . ALA A 1 330 ? 75.436 13.596 -104.846 1.00 90.31 330 ALA A C 1
ATOM 2611 O O . ALA A 1 330 ? 76.023 14.188 -105.750 1.00 90.31 330 ALA A O 1
ATOM 2612 N N . ASP A 1 331 ? 75.802 12.400 -104.385 1.00 91.06 331 ASP A N 1
ATOM 2613 C CA . ASP A 1 331 ? 76.980 11.659 -104.846 1.00 91.06 331 ASP A CA 1
ATOM 2614 C C . ASP A 1 331 ? 76.905 11.392 -106.358 1.00 91.06 331 ASP A C 1
ATOM 2616 O O . ASP A 1 331 ? 77.831 11.692 -107.106 1.00 91.06 331 ASP A O 1
ATOM 2620 N N . TYR A 1 332 ? 75.756 10.925 -106.868 1.00 91.44 332 TYR A N 1
ATOM 2621 C CA . TYR A 1 332 ? 75.562 10.743 -108.312 1.00 91.44 332 TYR A CA 1
ATOM 2622 C C . TYR A 1 332 ? 75.678 12.059 -109.102 1.00 91.44 332 TYR A C 1
ATOM 2624 O O . TYR A 1 332 ? 76.146 12.078 -110.248 1.00 91.44 332 TYR A O 1
ATOM 2632 N N . MET A 1 333 ? 75.203 13.175 -108.539 1.00 90.00 333 MET A N 1
ATOM 2633 C CA . MET A 1 333 ? 75.342 14.490 -109.163 1.00 90.00 333 MET A CA 1
ATOM 2634 C C . MET A 1 333 ? 76.800 14.957 -109.173 1.00 90.00 333 MET A C 1
ATOM 2636 O O . MET A 1 333 ? 77.204 15.528 -110.187 1.00 90.00 333 MET A O 1
ATOM 2640 N N . GLU A 1 334 ? 77.567 14.693 -108.115 1.00 91.38 334 GLU A N 1
ATOM 2641 C CA . GLU A 1 334 ? 79.013 14.937 -108.034 1.00 91.38 334 GLU A CA 1
ATOM 2642 C C . GLU A 1 334 ? 79.763 14.115 -109.091 1.00 91.38 334 GLU A C 1
ATOM 2644 O O . GLU A 1 334 ? 80.360 14.702 -109.993 1.00 91.38 334 GLU A O 1
ATOM 2649 N N . ASP A 1 335 ? 79.564 12.794 -109.127 1.00 89.69 335 ASP A N 1
ATOM 2650 C CA . ASP A 1 335 ? 80.111 11.884 -110.149 1.00 89.69 335 ASP A CA 1
ATOM 2651 C C . ASP A 1 335 ? 79.825 12.363 -111.583 1.00 89.69 335 ASP A C 1
ATOM 2653 O O . ASP A 1 335 ? 80.635 12.241 -112.509 1.00 89.69 335 ASP A O 1
ATOM 2657 N N . ARG A 1 336 ? 78.615 12.880 -111.818 1.00 90.19 336 ARG A N 1
ATOM 2658 C CA . ARG A 1 336 ? 78.213 13.398 -113.129 1.00 90.19 336 ARG A CA 1
ATOM 2659 C C . ARG A 1 336 ? 78.916 14.714 -113.463 1.00 90.19 336 ARG A C 1
ATOM 2661 O O . ARG A 1 336 ? 79.181 14.961 -114.645 1.00 90.19 336 ARG A O 1
ATOM 2668 N N . VAL A 1 337 ? 79.138 15.582 -112.478 1.00 88.88 337 VAL A N 1
ATOM 2669 C CA . VAL A 1 337 ? 79.909 16.821 -112.644 1.00 88.88 337 VAL A CA 1
ATOM 2670 C C . VAL A 1 337 ? 81.365 16.483 -112.940 1.00 88.88 337 VAL A C 1
ATOM 2672 O O . VAL A 1 337 ? 81.889 17.018 -113.916 1.00 88.88 337 VAL A O 1
ATOM 2675 N N . ASP A 1 338 ? 81.956 15.535 -112.219 1.00 87.50 338 ASP A N 1
ATOM 2676 C CA . ASP A 1 338 ? 83.322 15.062 -112.457 1.00 87.50 338 ASP A CA 1
ATOM 2677 C C . ASP A 1 338 ? 83.478 14.489 -113.866 1.00 87.50 338 ASP A C 1
ATOM 2679 O O . ASP A 1 338 ? 84.312 14.959 -114.637 1.00 87.50 338 ASP A O 1
ATOM 2683 N N . LYS A 1 339 ? 82.571 13.600 -114.301 1.00 86.62 339 LYS A N 1
ATOM 2684 C CA . LYS A 1 339 ? 82.556 13.100 -115.691 1.00 86.62 339 LYS A CA 1
ATOM 2685 C C . LYS A 1 339 ? 82.395 14.211 -116.729 1.00 86.62 339 LYS A C 1
ATOM 2687 O O . LYS A 1 339 ? 82.921 14.111 -117.836 1.00 86.62 339 LYS A O 1
ATOM 2692 N N . LYS A 1 340 ? 81.629 15.266 -116.429 1.00 85.31 340 LYS A N 1
ATOM 2693 C CA . LYS A 1 340 ? 81.562 16.445 -117.308 1.00 85.31 340 LYS A CA 1
ATOM 2694 C C . LYS A 1 340 ? 82.891 17.197 -117.329 1.00 85.31 340 LYS A C 1
ATOM 2696 O O . LYS A 1 340 ? 83.256 17.671 -118.402 1.00 85.31 340 LYS A O 1
ATOM 2701 N N . GLY A 1 341 ? 83.577 17.298 -116.193 1.00 85.62 341 GLY A N 1
ATOM 2702 C CA . GLY A 1 341 ? 84.948 17.794 -116.087 1.00 85.62 341 GLY A CA 1
ATOM 2703 C C . GLY A 1 341 ? 85.883 17.019 -117.012 1.00 85.62 341 GLY A C 1
ATOM 2704 O O . GLY A 1 341 ? 86.456 17.619 -117.917 1.00 85.62 341 GLY A O 1
ATOM 2705 N N . ASP A 1 342 ? 85.899 15.688 -116.905 1.00 85.19 342 ASP A N 1
ATOM 2706 C CA . ASP A 1 342 ? 86.695 14.801 -117.766 1.00 85.19 342 ASP A CA 1
ATOM 2707 C C . ASP A 1 342 ? 86.397 15.003 -119.262 1.00 85.19 342 ASP A C 1
ATOM 2709 O O . ASP A 1 342 ? 87.304 15.026 -120.100 1.00 85.19 342 ASP A O 1
ATOM 2713 N N . ILE A 1 343 ? 85.119 15.173 -119.629 1.00 84.62 343 ILE A N 1
ATOM 2714 C CA . ILE A 1 343 ? 84.707 15.459 -121.013 1.00 84.62 343 ILE A CA 1
ATOM 2715 C C . ILE A 1 343 ? 85.220 16.831 -121.470 1.00 84.62 343 ILE A C 1
ATOM 2717 O O . ILE A 1 343 ? 85.666 16.964 -122.611 1.00 84.62 343 ILE A O 1
ATOM 2721 N N . ILE A 1 344 ? 85.139 17.860 -120.621 1.00 85.69 344 ILE A N 1
ATOM 2722 C CA . ILE A 1 344 ? 85.641 19.205 -120.932 1.00 85.69 344 ILE A CA 1
ATOM 2723 C C . ILE A 1 344 ? 87.158 19.169 -121.118 1.00 85.69 344 ILE A C 1
ATOM 2725 O O . ILE A 1 344 ? 87.650 19.716 -122.105 1.00 85.69 344 ILE A O 1
ATOM 2729 N N . ASP A 1 345 ? 87.884 18.488 -120.235 1.00 86.12 345 ASP A N 1
ATOM 2730 C CA . ASP A 1 345 ? 89.332 18.330 -120.340 1.00 86.12 345 ASP A CA 1
ATOM 2731 C C . ASP A 1 345 ? 89.714 17.550 -121.600 1.00 86.12 345 ASP A C 1
ATOM 2733 O O . ASP A 1 345 ? 90.559 18.002 -122.376 1.00 86.12 345 ASP A O 1
ATOM 2737 N N . SER A 1 346 ? 89.011 16.456 -121.902 1.00 81.50 346 SER A N 1
ATOM 2738 C CA . SER A 1 346 ? 89.186 15.711 -123.157 1.00 81.50 346 SER A CA 1
ATOM 2739 C C . SER A 1 346 ? 88.920 16.585 -124.388 1.00 81.50 346 SER A C 1
ATOM 2741 O O . SER A 1 346 ? 89.661 16.528 -125.369 1.00 81.50 346 SER A O 1
ATOM 2743 N N . ARG A 1 347 ? 87.897 17.448 -124.344 1.00 83.31 347 ARG A N 1
ATOM 2744 C CA . ARG A 1 347 ? 87.590 18.402 -125.421 1.00 83.31 347 ARG A CA 1
ATOM 2745 C C . ARG A 1 347 ? 88.656 19.491 -125.543 1.00 83.31 347 ARG A C 1
ATOM 2747 O O . ARG A 1 347 ? 88.972 19.904 -126.652 1.00 83.31 347 ARG A O 1
ATOM 2754 N N . LYS A 1 348 ? 89.239 19.942 -124.434 1.00 82.81 348 LYS A N 1
ATOM 2755 C CA . LYS A 1 348 ? 90.362 20.888 -124.433 1.00 82.81 348 LYS A CA 1
ATOM 2756 C C . LYS A 1 348 ? 91.604 20.266 -125.075 1.00 82.81 348 LYS A C 1
ATOM 2758 O O . LYS A 1 348 ? 92.254 20.926 -125.887 1.00 82.81 348 LYS A O 1
ATOM 2763 N N . VAL A 1 349 ? 91.895 18.998 -124.772 1.00 81.25 349 VAL A N 1
ATOM 2764 C CA . VAL A 1 349 ? 92.960 18.224 -125.433 1.00 81.25 349 VAL A CA 1
ATOM 2765 C C . VAL A 1 349 ? 92.675 18.097 -126.932 1.00 81.25 349 VAL A C 1
ATOM 2767 O O . VAL A 1 349 ? 93.556 18.394 -127.734 1.00 81.25 349 VAL A O 1
ATOM 2770 N N . LEU A 1 350 ? 91.443 17.745 -127.319 1.00 83.31 350 LEU A N 1
ATOM 2771 C CA . LEU A 1 350 ? 91.027 17.673 -128.724 1.00 83.31 350 LEU A CA 1
ATOM 2772 C C . LEU A 1 350 ? 91.231 19.011 -129.451 1.00 83.31 350 LEU A C 1
ATOM 2774 O O . LEU A 1 350 ? 91.901 19.040 -130.475 1.00 83.31 350 LEU A O 1
ATOM 2778 N N . ASN A 1 351 ? 90.735 20.120 -128.896 1.00 80.38 351 ASN A N 1
ATOM 2779 C CA . ASN A 1 351 ? 90.906 21.449 -129.487 1.00 80.38 351 ASN A CA 1
ATOM 2780 C C . ASN A 1 351 ? 92.387 21.835 -129.616 1.00 80.38 351 ASN A C 1
ATOM 2782 O O . ASN A 1 351 ? 92.771 22.471 -130.588 1.00 80.38 351 ASN A O 1
ATOM 2786 N N . THR A 1 352 ? 93.227 21.453 -128.648 1.00 81.62 352 THR A N 1
ATOM 2787 C CA . THR A 1 352 ? 94.682 21.680 -128.724 1.00 81.62 352 THR A CA 1
ATOM 2788 C C . THR A 1 352 ? 95.303 20.901 -129.884 1.00 81.62 352 THR A C 1
ATOM 2790 O O . THR A 1 352 ? 96.136 21.435 -130.613 1.00 81.62 352 THR A O 1
ATOM 2793 N N . LEU A 1 353 ? 94.880 19.649 -130.084 1.00 79.31 353 LEU A N 1
ATOM 2794 C CA . LEU A 1 353 ? 95.314 18.826 -131.213 1.00 79.31 353 LEU A CA 1
ATOM 2795 C C . LEU A 1 353 ? 94.816 19.380 -132.558 1.00 79.31 353 LEU A C 1
ATOM 2797 O O . LEU A 1 353 ? 95.577 19.377 -133.523 1.00 79.31 353 LEU A O 1
ATOM 2801 N N . GLU A 1 354 ? 93.578 19.878 -132.628 1.00 79.50 354 GLU A N 1
ATOM 2802 C CA . GLU A 1 354 ? 93.026 20.534 -133.823 1.00 79.50 354 GLU A CA 1
ATOM 2803 C C . GLU A 1 354 ? 93.789 21.820 -134.165 1.00 79.50 354 GLU A C 1
ATOM 2805 O O . GLU A 1 354 ? 94.176 22.001 -135.316 1.00 79.50 354 GLU A O 1
ATOM 2810 N N . LEU A 1 355 ? 94.106 22.652 -133.167 1.00 79.12 355 LEU A N 1
ATOM 2811 C CA . LEU A 1 355 ? 94.973 23.824 -133.331 1.00 79.12 355 LEU A CA 1
ATOM 2812 C C . LEU A 1 355 ? 96.355 23.436 -133.867 1.00 79.12 355 LEU A C 1
ATOM 2814 O O . LEU A 1 355 ? 96.828 24.043 -134.823 1.00 79.12 355 LEU A O 1
ATOM 2818 N N . GLY A 1 356 ? 96.972 22.385 -133.317 1.00 75.94 356 GLY A N 1
ATOM 2819 C CA . GLY A 1 356 ? 98.249 21.872 -133.823 1.00 75.94 356 GLY A CA 1
ATOM 2820 C C . GLY A 1 356 ? 98.163 21.354 -135.267 1.00 75.94 356 GLY A C 1
ATOM 2821 O O . GLY A 1 356 ? 99.087 21.546 -136.058 1.00 75.94 356 GLY A O 1
ATOM 2822 N N . LEU A 1 357 ? 97.041 20.736 -135.651 1.00 80.69 357 LEU A N 1
ATOM 2823 C CA . LEU A 1 357 ? 96.781 20.317 -137.032 1.00 80.69 357 LEU A CA 1
ATOM 2824 C C . LEU A 1 357 ? 96.637 21.525 -137.972 1.00 80.69 357 LEU A C 1
ATOM 2826 O O . LEU A 1 357 ? 97.116 21.499 -139.108 1.00 80.69 357 LEU A O 1
ATOM 2830 N N . GLU A 1 358 ? 95.964 22.576 -137.517 1.00 75.31 358 GLU A N 1
ATOM 2831 C CA . GLU A 1 358 ? 95.715 23.788 -138.290 1.00 75.31 358 GLU A CA 1
ATOM 2832 C C . GLU A 1 358 ? 96.995 24.620 -138.459 1.00 75.31 358 GLU A C 1
ATOM 2834 O O . GLU A 1 358 ? 97.298 25.058 -139.571 1.00 75.31 358 GLU A O 1
ATOM 2839 N N . GLU A 1 359 ? 97.831 24.708 -137.421 1.00 76.25 359 GLU A N 1
ATOM 2840 C CA . GLU A 1 359 ? 99.198 25.235 -137.511 1.00 76.25 359 GLU A CA 1
ATOM 2841 C C . GLU A 1 359 ? 100.043 24.438 -138.514 1.00 76.25 359 GLU A C 1
ATOM 2843 O O . GLU A 1 359 ? 100.672 25.027 -139.396 1.00 76.25 359 GLU A O 1
ATOM 2848 N N . ALA A 1 360 ? 99.997 23.101 -138.469 1.00 73.19 360 ALA A N 1
ATOM 2849 C CA . ALA A 1 360 ? 100.702 22.257 -139.435 1.00 73.19 360 ALA A CA 1
ATOM 2850 C C . ALA A 1 360 ? 100.221 22.487 -140.883 1.00 73.19 360 ALA A C 1
ATOM 2852 O O . ALA A 1 360 ? 101.031 22.514 -141.817 1.00 73.19 360 ALA A O 1
ATOM 2853 N N . ARG A 1 361 ? 98.915 22.711 -141.093 1.00 75.75 361 ARG A N 1
ATOM 2854 C CA . ARG A 1 361 ? 98.351 23.087 -142.404 1.00 75.75 361 ARG A CA 1
ATOM 2855 C C . ARG A 1 361 ? 98.830 24.462 -142.866 1.00 75.75 361 ARG A C 1
ATOM 2857 O O . ARG A 1 361 ? 99.174 24.619 -144.040 1.00 75.75 361 ARG A O 1
ATOM 2864 N N . ILE A 1 362 ? 98.878 25.451 -141.976 1.00 75.88 362 ILE A N 1
ATOM 2865 C CA . ILE A 1 362 ? 99.386 26.793 -142.291 1.00 75.88 362 ILE A CA 1
ATOM 2866 C C . ILE A 1 362 ? 100.869 26.720 -142.672 1.00 75.88 362 ILE A C 1
ATOM 2868 O O . ILE A 1 362 ? 101.257 27.290 -143.694 1.00 75.88 362 ILE A O 1
ATOM 2872 N N . SER A 1 363 ? 101.687 25.963 -141.936 1.00 75.12 363 SER A N 1
ATOM 2873 C CA . SER A 1 363 ? 103.098 25.741 -142.277 1.00 75.12 363 SER A CA 1
ATOM 2874 C C . SER A 1 363 ? 103.272 25.084 -143.650 1.00 75.12 363 SER A C 1
ATOM 2876 O O . SER A 1 363 ? 104.125 25.515 -144.428 1.00 75.12 363 SER A O 1
ATOM 2878 N N . LEU A 1 364 ? 102.435 24.099 -143.999 1.00 77.12 364 LEU A N 1
ATOM 2879 C CA . LEU A 1 364 ? 102.432 23.485 -145.332 1.00 77.12 364 LEU A CA 1
ATOM 2880 C C . LEU A 1 364 ? 102.069 24.501 -146.428 1.00 77.12 364 LEU A C 1
ATOM 2882 O O . LEU A 1 364 ? 102.711 24.550 -147.477 1.00 77.12 364 LEU A O 1
ATOM 2886 N N . THR A 1 365 ? 101.063 25.338 -146.177 1.00 72.00 365 THR A N 1
ATOM 2887 C CA . THR A 1 365 ? 100.592 26.352 -147.132 1.00 72.00 365 THR A CA 1
ATOM 2888 C C . THR A 1 365 ? 101.642 27.449 -147.337 1.00 72.00 365 THR A C 1
ATOM 2890 O O . THR A 1 365 ? 101.899 27.857 -148.469 1.00 72.00 365 THR A O 1
ATOM 2893 N N . MET A 1 366 ? 102.325 27.875 -146.268 1.00 67.69 366 MET A N 1
ATOM 2894 C CA . MET A 1 366 ? 103.480 28.771 -146.367 1.00 67.69 366 MET A CA 1
ATOM 2895 C C . MET A 1 366 ? 104.627 28.137 -147.158 1.00 67.69 366 MET A C 1
ATOM 2897 O O . MET A 1 366 ? 105.202 28.801 -148.015 1.00 67.69 366 MET A O 1
ATOM 2901 N N . ALA A 1 367 ? 104.935 26.854 -146.950 1.00 66.62 367 ALA A N 1
ATOM 2902 C CA . ALA A 1 367 ? 105.957 26.163 -147.739 1.00 66.62 367 ALA A CA 1
ATOM 2903 C C . ALA A 1 367 ? 105.603 26.123 -149.240 1.00 66.62 367 ALA A C 1
ATOM 2905 O O . ALA A 1 367 ? 106.462 26.366 -150.091 1.00 66.62 367 ALA A O 1
ATOM 2906 N N . GLN A 1 368 ? 104.328 25.896 -149.572 1.00 69.81 368 GLN A N 1
ATOM 2907 C CA . GLN A 1 368 ? 103.833 25.929 -150.952 1.00 69.81 368 GLN A CA 1
ATOM 2908 C C . GLN A 1 368 ? 103.899 27.333 -151.572 1.00 69.81 368 GLN A C 1
ATOM 2910 O O . GLN A 1 368 ? 104.298 27.469 -152.730 1.00 69.81 368 GLN A O 1
ATOM 2915 N N . LEU A 1 369 ? 103.557 28.385 -150.820 1.00 68.38 369 LEU A N 1
ATOM 2916 C CA . LEU A 1 369 ? 103.639 29.774 -151.287 1.00 68.38 369 LEU A CA 1
ATOM 2917 C C . LEU A 1 369 ? 105.088 30.230 -151.500 1.00 68.38 369 LEU A C 1
ATOM 2919 O O . LEU A 1 369 ? 105.378 30.854 -152.520 1.00 68.38 369 LEU A O 1
ATOM 2923 N N . THR A 1 370 ? 106.012 29.857 -150.612 1.00 68.00 370 THR A N 1
ATOM 2924 C CA . THR A 1 370 ? 107.445 30.155 -150.769 1.00 68.00 370 THR A CA 1
ATOM 2925 C C . THR A 1 370 ? 108.032 29.435 -151.987 1.00 68.00 370 THR A C 1
ATOM 2927 O O . THR A 1 370 ? 108.753 30.043 -152.779 1.00 68.00 370 THR A O 1
ATOM 2930 N N . GLY A 1 371 ? 107.657 28.169 -152.215 1.00 65.44 371 GLY A N 1
ATOM 2931 C CA . GLY A 1 371 ? 108.039 27.433 -153.425 1.00 65.44 371 GLY A CA 1
ATOM 2932 C C . GLY A 1 371 ? 107.515 28.082 -154.713 1.00 65.44 371 GLY A C 1
ATOM 2933 O O . GLY A 1 371 ? 108.244 28.188 -155.698 1.00 65.44 371 GLY A O 1
ATOM 2934 N N . ARG A 1 372 ? 106.276 28.589 -154.690 1.00 62.56 372 ARG A N 1
ATOM 2935 C CA . ARG A 1 372 ? 105.642 29.269 -155.830 1.00 62.56 372 ARG A CA 1
ATOM 2936 C C . ARG A 1 372 ? 106.237 30.658 -156.099 1.00 62.56 372 ARG A C 1
ATOM 2938 O O . ARG A 1 372 ? 106.417 31.021 -157.256 1.00 62.56 372 ARG A O 1
ATOM 2945 N N . SER A 1 373 ? 106.601 31.400 -155.052 1.00 63.34 373 SER A N 1
ATOM 2946 C CA . SER A 1 373 ? 107.286 32.699 -155.150 1.00 63.34 373 SER A CA 1
ATOM 2947 C C . SER A 1 373 ? 108.675 32.575 -155.778 1.00 63.34 373 SER A C 1
ATOM 2949 O O . SER A 1 373 ? 109.049 33.396 -156.613 1.00 63.34 373 SER A O 1
ATOM 2951 N N . ASN A 1 374 ? 109.435 31.537 -155.418 1.00 64.44 374 ASN A N 1
ATOM 2952 C CA . ASN A 1 374 ? 110.766 31.308 -155.987 1.00 64.44 374 ASN A CA 1
ATOM 2953 C C . ASN A 1 374 ? 110.702 30.986 -157.490 1.00 64.44 374 ASN A C 1
ATOM 2955 O O . ASN A 1 374 ? 111.564 31.423 -158.250 1.00 64.44 374 ASN A O 1
ATOM 2959 N N . LEU A 1 375 ? 109.653 30.281 -157.924 1.00 64.06 375 LEU A N 1
ATOM 2960 C CA . LEU A 1 375 ? 109.383 29.992 -159.335 1.00 64.06 375 LEU A CA 1
ATOM 2961 C C . LEU A 1 375 ? 109.004 31.256 -160.124 1.00 64.06 375 LEU A C 1
ATOM 2963 O O . LEU A 1 375 ? 109.539 31.481 -161.207 1.00 64.06 375 LEU A O 1
ATOM 2967 N N . LEU A 1 376 ? 108.161 32.121 -159.552 1.00 62.03 376 LEU A N 1
ATOM 2968 C CA . LEU A 1 376 ? 107.756 33.378 -160.189 1.00 62.03 376 LEU A CA 1
ATOM 2969 C C . LEU A 1 376 ? 108.937 34.355 -160.354 1.00 62.03 376 LEU A C 1
ATOM 2971 O O . LEU A 1 376 ? 109.077 34.987 -161.399 1.00 62.03 376 LEU A O 1
ATOM 2975 N N . SER A 1 377 ? 109.823 34.446 -159.353 1.00 65.00 377 SER A N 1
ATOM 2976 C CA . SER A 1 377 ? 111.056 35.245 -159.456 1.00 65.00 377 SER A CA 1
ATOM 2977 C C . SER A 1 377 ? 111.981 34.752 -160.573 1.00 65.00 377 SER A C 1
ATOM 2979 O O . SER A 1 377 ? 112.597 35.569 -161.255 1.00 65.00 377 SER A O 1
ATOM 2981 N N . ALA A 1 378 ? 112.061 33.437 -160.800 1.00 63.81 378 ALA A N 1
ATOM 2982 C CA . ALA A 1 378 ? 112.865 32.874 -161.882 1.00 63.81 378 ALA A CA 1
ATOM 2983 C C . ALA A 1 378 ? 112.277 33.188 -163.273 1.00 63.81 378 ALA A C 1
ATOM 2985 O O . ALA A 1 378 ? 113.026 33.521 -164.191 1.00 63.81 378 ALA A O 1
ATOM 2986 N N . GLU A 1 379 ? 110.949 33.149 -163.428 1.00 61.91 379 GLU A N 1
ATOM 2987 C CA . GLU A 1 379 ? 110.270 33.484 -164.690 1.00 61.91 379 GLU A CA 1
ATOM 2988 C C . GLU A 1 379 ? 110.394 34.972 -165.056 1.00 61.91 379 GLU A C 1
ATOM 2990 O O . GLU A 1 379 ? 110.648 35.301 -166.217 1.00 61.91 379 GLU A O 1
ATOM 2995 N N . VAL A 1 380 ? 110.294 35.877 -164.075 1.00 65.81 380 VAL A N 1
ATOM 2996 C CA . VAL A 1 380 ? 110.455 37.328 -164.295 1.00 65.81 380 VAL A CA 1
ATOM 2997 C C . VAL A 1 380 ? 111.884 37.678 -164.716 1.00 65.81 380 VAL A C 1
ATOM 2999 O O . VAL A 1 380 ? 112.076 38.502 -165.613 1.00 65.81 380 VAL A O 1
ATOM 3002 N N . MET A 1 381 ? 112.892 37.027 -164.127 1.00 66.81 381 MET A N 1
ATOM 3003 C CA . MET A 1 381 ? 114.291 37.247 -164.506 1.00 66.81 381 MET A CA 1
ATOM 3004 C C . MET A 1 381 ? 114.561 36.804 -165.951 1.00 66.81 381 MET A C 1
ATOM 3006 O O . MET A 1 381 ? 115.232 37.513 -166.694 1.00 66.81 381 MET A O 1
ATOM 3010 N N . ASN A 1 382 ? 113.969 35.683 -166.373 1.00 64.12 382 ASN A N 1
ATOM 3011 C CA . ASN A 1 382 ? 114.128 35.139 -167.723 1.00 64.12 382 ASN A CA 1
ATOM 3012 C C . ASN A 1 382 ? 113.420 36.003 -168.789 1.00 64.12 382 ASN A C 1
ATOM 3014 O O . ASN A 1 382 ? 113.949 36.233 -169.878 1.00 64.12 382 ASN A O 1
ATOM 3018 N N . ALA A 1 383 ? 112.246 36.552 -168.458 1.00 62.88 383 ALA A N 1
ATOM 3019 C CA . ALA A 1 383 ? 111.503 37.454 -169.339 1.00 62.88 383 ALA A CA 1
ATOM 3020 C C . ALA A 1 383 ? 112.231 38.791 -169.577 1.00 62.88 383 ALA A C 1
ATOM 3022 O O . ALA A 1 383 ? 112.190 39.327 -170.687 1.00 62.88 383 ALA A O 1
ATOM 3023 N N . ALA A 1 384 ? 112.930 39.319 -168.567 1.00 62.22 384 ALA A N 1
ATOM 3024 C CA . ALA A 1 384 ? 113.705 40.550 -168.708 1.00 62.22 384 ALA A CA 1
ATOM 3025 C C . ALA A 1 384 ? 114.919 40.363 -169.637 1.00 62.22 384 ALA A C 1
ATOM 3027 O O . ALA A 1 384 ? 115.184 41.223 -170.474 1.00 62.22 384 ALA A O 1
ATOM 3028 N N . THR A 1 385 ? 115.614 39.222 -169.560 1.00 64.62 385 THR A N 1
ATOM 3029 C CA . THR A 1 385 ? 116.753 38.913 -170.443 1.00 64.62 385 THR A CA 1
ATOM 3030 C C . THR A 1 385 ? 116.327 38.797 -171.913 1.00 64.62 385 THR A C 1
ATOM 3032 O O . THR A 1 385 ? 117.000 39.343 -172.787 1.00 64.62 385 THR A O 1
ATOM 3035 N N . MET A 1 386 ? 115.162 38.195 -172.192 1.00 61.78 386 MET A N 1
ATOM 3036 C CA . MET A 1 386 ? 114.620 38.103 -173.557 1.00 61.78 386 MET A CA 1
ATOM 3037 C C . MET A 1 386 ? 114.231 39.461 -174.164 1.00 61.78 386 MET A C 1
ATOM 3039 O O . MET A 1 386 ? 114.300 39.635 -175.382 1.00 61.78 386 MET A O 1
ATOM 3043 N N . LEU A 1 387 ? 113.806 40.430 -173.347 1.00 60.62 387 LEU A N 1
ATOM 3044 C CA . LEU A 1 387 ? 113.450 41.773 -173.820 1.00 60.62 387 LEU A CA 1
ATOM 3045 C C . LEU A 1 387 ? 114.686 42.570 -174.260 1.00 60.62 387 LEU A C 1
ATOM 3047 O O . LEU A 1 387 ? 114.647 43.209 -175.312 1.00 60.62 387 LEU A O 1
ATOM 3051 N N . THR A 1 388 ? 115.800 42.444 -173.537 1.00 65.88 388 THR A N 1
ATOM 3052 C CA . THR A 1 388 ? 117.072 43.107 -173.871 1.00 65.88 388 THR A CA 1
ATOM 3053 C C . THR A 1 388 ? 117.699 42.556 -175.162 1.00 65.88 388 THR A C 1
ATOM 3055 O O . THR A 1 388 ? 118.243 43.311 -175.967 1.00 65.88 388 THR A O 1
ATOM 3058 N N . GLU A 1 389 ? 117.574 41.252 -175.429 1.00 61.69 389 GLU A N 1
ATOM 3059 C CA . GLU A 1 389 ? 118.063 40.638 -176.679 1.00 61.69 389 GLU A CA 1
ATOM 3060 C C . GLU A 1 389 ? 117.193 40.995 -177.900 1.00 61.69 389 GLU A C 1
ATOM 3062 O O . GLU A 1 389 ? 117.685 41.101 -179.029 1.00 61.69 389 GLU A O 1
ATOM 3067 N N . ARG A 1 390 ? 115.896 41.258 -177.686 1.00 60.75 390 ARG A N 1
ATOM 3068 C CA . ARG A 1 390 ? 114.956 41.646 -178.747 1.00 60.75 390 ARG A CA 1
ATOM 3069 C C . ARG A 1 390 ? 115.161 43.089 -179.223 1.00 60.75 390 ARG A C 1
ATOM 3071 O O . ARG A 1 390 ? 115.006 43.351 -180.417 1.00 60.75 390 ARG A O 1
ATOM 3078 N N . GLU A 1 391 ? 115.566 44.002 -178.341 1.00 62.72 391 GLU A N 1
ATOM 3079 C CA . GLU A 1 391 ? 115.953 45.375 -178.710 1.00 62.72 391 GLU A CA 1
ATOM 3080 C C . GLU A 1 391 ? 117.204 45.405 -179.607 1.00 62.72 391 GLU A C 1
ATOM 3082 O O . GLU A 1 391 ? 117.213 46.079 -180.641 1.00 62.72 391 GLU A O 1
ATOM 3087 N N . ALA A 1 392 ? 118.223 44.594 -179.297 1.00 58.66 392 ALA A N 1
ATOM 3088 C CA . ALA A 1 392 ? 119.434 44.480 -180.117 1.00 58.66 392 ALA A CA 1
ATOM 3089 C C . ALA A 1 392 ? 119.146 43.921 -181.530 1.00 58.66 392 ALA A C 1
ATOM 3091 O O . ALA A 1 392 ? 119.752 44.342 -182.523 1.00 58.66 392 ALA A O 1
ATOM 3092 N N . SER A 1 393 ? 118.164 43.020 -181.655 1.00 59.34 393 SER A N 1
ATOM 3093 C CA . SER A 1 393 ? 117.713 42.481 -182.944 1.00 59.34 393 SER A CA 1
ATOM 3094 C C . SER A 1 393 ? 116.985 43.514 -183.816 1.00 59.34 393 SER A C 1
ATOM 3096 O O . SER A 1 393 ? 117.112 43.444 -185.040 1.00 59.34 393 SER A O 1
ATOM 3098 N N . PHE A 1 394 ? 116.240 44.463 -183.240 1.00 57.25 394 PHE A N 1
ATOM 3099 C CA . PHE A 1 394 ? 115.518 45.481 -184.016 1.00 57.25 394 PHE A CA 1
ATOM 3100 C C . PHE A 1 394 ? 116.445 46.582 -184.549 1.00 57.25 394 PHE A C 1
ATOM 3102 O O . PHE A 1 394 ? 116.302 46.991 -185.703 1.00 57.25 394 PHE A O 1
ATOM 3109 N N . ALA A 1 395 ? 117.454 46.987 -183.771 1.00 57.97 395 ALA A N 1
ATOM 3110 C CA . ALA A 1 395 ? 118.446 47.976 -184.201 1.00 57.97 395 ALA A CA 1
ATOM 3111 C C . ALA A 1 395 ? 119.260 47.517 -185.433 1.00 57.97 395 ALA A C 1
ATOM 3113 O O . ALA A 1 395 ? 119.576 48.319 -186.310 1.00 57.97 395 ALA A O 1
ATOM 3114 N N . SER A 1 396 ? 119.541 46.214 -185.560 1.00 58.34 396 SER A N 1
ATOM 3115 C CA . SER A 1 396 ? 120.290 45.662 -186.705 1.00 58.34 396 SER A CA 1
ATOM 3116 C C . SER A 1 396 ? 119.469 45.522 -187.998 1.00 58.34 396 SER A C 1
ATOM 3118 O O . SER A 1 396 ? 120.045 45.479 -189.088 1.00 58.34 396 SER A O 1
ATOM 3120 N N . LYS A 1 397 ? 118.131 45.485 -187.905 1.00 56.84 397 LYS A N 1
ATOM 3121 C CA . LYS A 1 397 ? 117.230 45.337 -189.061 1.00 56.84 397 LYS A CA 1
ATOM 3122 C C . LYS A 1 397 ? 116.995 46.669 -189.785 1.00 56.84 397 LYS A C 1
ATOM 3124 O O . LYS A 1 397 ? 117.012 46.704 -191.011 1.00 56.84 397 LYS A O 1
ATOM 3129 N N . ILE A 1 398 ? 116.899 47.768 -189.033 1.00 60.59 398 ILE A N 1
ATOM 3130 C CA . ILE A 1 398 ? 116.702 49.128 -189.571 1.00 60.59 398 ILE A CA 1
ATOM 3131 C C . ILE A 1 398 ? 117.916 49.598 -190.394 1.00 60.59 398 ILE A C 1
ATOM 3133 O O . ILE A 1 398 ? 117.753 50.203 -191.450 1.00 60.59 398 ILE A O 1
ATOM 3137 N N . ILE A 1 399 ? 119.140 49.252 -189.980 1.00 59.62 399 ILE A N 1
ATOM 3138 C CA . ILE A 1 399 ? 120.368 49.614 -190.717 1.00 59.62 399 ILE A CA 1
ATOM 3139 C C . ILE A 1 399 ? 120.462 48.876 -192.068 1.00 59.62 399 ILE A C 1
ATOM 3141 O O . ILE A 1 399 ? 121.057 49.386 -193.016 1.00 59.62 399 ILE A O 1
ATOM 3145 N N . ARG A 1 400 ? 119.852 47.690 -192.189 1.00 56.16 400 ARG A N 1
ATOM 3146 C CA . ARG A 1 400 ? 119.956 46.842 -193.386 1.00 56.16 400 ARG A CA 1
ATOM 3147 C C . ARG A 1 400 ? 118.962 47.230 -194.491 1.00 56.16 400 ARG A C 1
ATOM 3149 O O . ARG A 1 400 ? 119.293 47.091 -195.664 1.00 56.16 400 ARG A O 1
ATOM 3156 N N . GLU A 1 401 ? 117.789 47.758 -194.140 1.00 56.19 401 GLU A N 1
ATOM 3157 C CA . GLU A 1 401 ? 116.785 48.216 -195.119 1.00 56.19 401 GLU A CA 1
ATOM 3158 C C . GLU A 1 401 ? 117.106 49.602 -195.709 1.00 56.19 401 GLU A C 1
ATOM 3160 O O . GLU A 1 401 ? 116.800 49.853 -196.874 1.00 56.19 401 GLU A O 1
ATOM 3165 N N . GLY A 1 402 ? 117.827 50.465 -194.983 1.00 55.78 402 GLY A N 1
ATOM 3166 C CA . GLY A 1 402 ? 118.279 51.760 -195.515 1.00 55.78 402 GLY A CA 1
ATOM 3167 C C . GLY A 1 402 ? 119.275 51.654 -196.681 1.00 55.78 402 GLY A C 1
ATOM 3168 O O . GLY A 1 402 ? 119.275 52.501 -197.570 1.00 55.78 402 GLY A O 1
ATOM 3169 N N . ALA A 1 403 ? 120.085 50.590 -196.733 1.00 56.41 403 ALA A N 1
ATOM 3170 C CA . ALA A 1 403 ? 121.062 50.374 -197.805 1.00 56.41 403 ALA A CA 1
ATOM 3171 C C . ALA A 1 403 ? 120.435 49.859 -199.118 1.00 56.41 403 ALA A C 1
ATOM 3173 O O . ALA A 1 403 ? 121.030 50.014 -200.181 1.00 56.41 403 ALA A O 1
ATOM 3174 N N . LEU A 1 404 ? 119.233 49.271 -199.064 1.00 55.44 404 LEU A N 1
ATOM 3175 C CA . LEU A 1 404 ? 118.537 48.722 -200.236 1.00 55.44 404 LEU A CA 1
ATOM 3176 C C . LEU A 1 404 ? 117.775 49.791 -201.032 1.00 55.44 404 LEU A C 1
ATOM 3178 O O . LEU A 1 404 ? 117.640 49.669 -202.244 1.00 55.44 404 LEU A O 1
ATOM 3182 N N . ILE A 1 405 ? 117.340 50.871 -200.380 1.00 57.38 405 ILE A N 1
ATOM 3183 C CA . ILE A 1 405 ? 116.602 51.959 -201.043 1.00 57.38 405 ILE A CA 1
ATOM 3184 C C . ILE A 1 405 ? 117.538 52.846 -201.884 1.00 57.38 405 ILE A C 1
ATOM 3186 O O . ILE A 1 405 ? 117.127 53.355 -202.923 1.00 57.38 405 ILE A O 1
ATOM 3190 N N . GLY A 1 406 ? 118.817 52.965 -201.507 1.00 54.94 406 GLY A N 1
ATOM 3191 C CA . GLY A 1 406 ? 119.811 53.706 -202.293 1.00 54.94 406 GLY A CA 1
ATOM 3192 C C . GLY A 1 406 ? 120.155 53.062 -203.643 1.00 54.94 406 GLY A C 1
ATOM 3193 O O . GLY A 1 406 ? 120.482 53.776 -204.580 1.00 54.94 406 GLY A O 1
ATOM 3194 N N . GLY A 1 407 ? 120.041 51.735 -203.772 1.00 56.44 407 GLY A N 1
ATOM 3195 C CA . GLY A 1 407 ? 120.407 51.021 -205.004 1.00 56.44 407 GLY A CA 1
ATOM 3196 C C . GLY A 1 407 ? 119.323 50.994 -206.086 1.00 56.44 407 GLY A C 1
ATOM 3197 O O . GLY A 1 407 ? 119.640 50.795 -207.254 1.00 56.44 407 GLY A O 1
ATOM 3198 N N . GLN A 1 408 ? 118.052 51.194 -205.723 1.00 53.06 408 GLN A N 1
ATOM 3199 C CA . GLN A 1 408 ? 116.941 51.097 -206.677 1.00 53.06 408 GLN A CA 1
ATOM 3200 C C . GLN A 1 408 ? 116.764 52.383 -207.503 1.00 53.06 408 GLN A C 1
ATOM 3202 O O . GLN A 1 408 ? 116.316 52.323 -208.642 1.00 53.06 408 GLN A O 1
ATOM 3207 N N . ILE A 1 409 ? 117.161 53.538 -206.960 1.00 55.94 409 ILE A N 1
ATOM 3208 C CA . ILE A 1 409 ? 116.975 54.842 -207.616 1.00 55.94 409 ILE A CA 1
ATOM 3209 C C . ILE A 1 409 ? 117.997 55.063 -208.750 1.00 55.94 409 ILE A C 1
ATOM 3211 O O . ILE A 1 409 ? 117.668 55.699 -209.747 1.00 55.94 409 ILE A O 1
ATOM 3215 N N . ASP A 1 410 ? 119.192 54.470 -208.668 1.00 56.12 410 ASP A N 1
ATOM 3216 C CA . ASP A 1 410 ? 120.209 54.578 -209.728 1.00 56.12 410 ASP A CA 1
ATOM 3217 C C . ASP A 1 410 ? 119.887 53.731 -210.979 1.00 56.12 410 ASP A C 1
ATOM 3219 O O . ASP A 1 410 ? 120.428 53.990 -212.054 1.00 56.12 410 ASP A O 1
ATOM 3223 N N . LEU A 1 411 ? 118.991 52.738 -210.881 1.00 53.81 411 LEU A N 1
ATOM 3224 C CA . LEU A 1 411 ? 118.651 51.849 -212.002 1.00 53.81 411 LEU A CA 1
ATOM 3225 C C . LEU A 1 411 ? 117.554 52.429 -212.914 1.00 53.81 411 LEU A C 1
ATOM 3227 O O . LEU A 1 411 ? 117.601 52.251 -214.136 1.00 53.81 411 LEU A O 1
ATOM 3231 N N . ASP A 1 412 ? 116.612 53.175 -212.339 1.00 53.03 412 ASP A N 1
ATOM 3232 C CA . ASP A 1 412 ? 115.521 53.806 -213.094 1.00 53.03 412 ASP A CA 1
ATOM 3233 C C . ASP A 1 412 ? 116.016 55.019 -213.908 1.00 53.03 412 ASP A C 1
ATOM 3235 O O . ASP A 1 412 ? 115.463 55.340 -214.956 1.00 53.03 412 ASP A O 1
ATOM 3239 N N . LEU A 1 413 ? 117.146 55.619 -213.514 1.00 54.19 413 LEU A N 1
ATOM 3240 C CA . LEU A 1 413 ? 117.827 56.683 -214.265 1.00 54.19 413 LEU A CA 1
ATOM 3241 C C . LEU A 1 413 ? 118.525 56.198 -215.551 1.00 54.19 413 LEU A C 1
ATOM 3243 O O . LEU A 1 413 ? 118.847 57.018 -216.410 1.00 54.19 413 LEU A O 1
ATOM 3247 N N . TYR A 1 414 ? 118.756 54.891 -215.719 1.00 54.69 414 TYR A N 1
ATOM 3248 C CA . TYR A 1 414 ? 119.491 54.354 -216.874 1.00 54.69 414 TYR A CA 1
ATOM 3249 C C . TYR A 1 414 ? 118.583 53.810 -217.988 1.00 54.69 414 TYR A C 1
ATOM 3251 O O . TYR A 1 414 ? 118.973 53.785 -219.155 1.00 54.69 414 TYR A O 1
ATOM 3259 N N . THR A 1 415 ? 117.358 53.390 -217.666 1.00 54.22 415 THR A N 1
ATOM 3260 C CA . THR A 1 415 ? 116.460 52.738 -218.637 1.00 54.22 415 THR A CA 1
ATOM 3261 C C . THR A 1 415 ? 115.626 53.714 -219.465 1.00 54.22 415 THR A C 1
ATOM 3263 O O . THR A 1 415 ? 115.267 53.389 -220.596 1.00 54.22 415 THR A O 1
ATOM 3266 N N . GLU A 1 416 ? 115.394 54.935 -218.983 1.00 52.84 416 GLU A N 1
ATOM 3267 C CA . GLU A 1 416 ? 114.633 55.940 -219.737 1.00 52.84 416 GLU A CA 1
ATOM 3268 C C . GLU A 1 416 ? 115.454 56.606 -220.859 1.00 52.84 416 GLU A C 1
ATOM 3270 O O . GLU A 1 416 ? 114.895 57.085 -221.843 1.00 52.84 416 GLU A O 1
ATOM 3275 N N . TRP A 1 417 ? 116.790 56.559 -220.781 1.00 53.16 417 TRP A N 1
ATOM 3276 C CA . TRP A 1 417 ? 117.677 57.162 -221.785 1.00 53.16 417 TRP A CA 1
ATOM 3277 C C . TRP A 1 417 ? 117.786 56.342 -223.087 1.00 53.16 417 TRP A C 1
ATOM 3279 O O . TRP A 1 417 ? 118.083 56.896 -224.139 1.00 53.16 417 TRP A O 1
ATOM 3289 N N . VAL A 1 418 ? 117.493 55.035 -223.059 1.00 54.38 418 VAL A N 1
ATOM 3290 C CA . VAL A 1 418 ? 117.734 54.120 -224.200 1.00 54.38 418 VAL A CA 1
ATOM 3291 C C . VAL A 1 418 ? 116.494 53.914 -225.090 1.00 54.38 418 VAL A C 1
ATOM 3293 O O . VAL A 1 418 ? 116.614 53.506 -226.245 1.00 54.38 418 VAL A O 1
ATOM 3296 N N . ALA A 1 419 ? 115.289 54.231 -224.608 1.00 48.50 419 ALA A N 1
ATOM 3297 C CA . ALA A 1 419 ? 114.047 53.874 -225.304 1.00 48.50 419 ALA A CA 1
ATOM 3298 C C . ALA A 1 419 ? 113.538 54.899 -226.340 1.00 48.50 419 ALA A C 1
ATOM 3300 O O . ALA A 1 419 ? 112.594 54.590 -227.064 1.00 48.50 419 ALA A O 1
ATOM 3301 N N . LEU A 1 420 ? 114.138 56.090 -226.463 1.00 48.03 420 LEU A N 1
ATOM 3302 C CA . LEU A 1 420 ? 113.671 57.117 -227.416 1.00 48.03 420 LEU A CA 1
ATOM 3303 C C . LEU A 1 420 ? 114.660 57.465 -228.539 1.00 48.03 420 LEU A C 1
ATOM 3305 O O . LEU A 1 420 ? 114.326 58.260 -229.412 1.00 48.03 420 LEU A O 1
ATOM 3309 N N . GLU A 1 421 ? 115.818 56.801 -228.596 1.00 49.31 421 GLU A N 1
ATOM 3310 C CA . GLU A 1 421 ? 116.799 56.951 -229.687 1.00 49.31 421 GLU A CA 1
ATOM 3311 C C . GLU A 1 421 ? 116.557 55.977 -230.868 1.00 49.31 421 GLU A C 1
ATOM 3313 O O . GLU A 1 421 ? 117.231 56.064 -231.887 1.00 49.31 421 GLU A O 1
ATOM 3318 N N . THR A 1 422 ? 115.579 55.058 -230.792 1.00 49.59 422 THR A N 1
ATOM 3319 C CA . THR A 1 422 ? 115.478 53.921 -231.740 1.00 49.59 422 THR A CA 1
ATOM 3320 C C . THR A 1 422 ? 114.194 53.782 -232.562 1.00 49.59 422 THR A C 1
ATOM 3322 O O . THR A 1 422 ? 114.072 52.806 -233.298 1.00 49.59 422 THR A O 1
ATOM 3325 N N . MET A 1 423 ? 113.261 54.742 -232.558 1.00 47.03 423 MET A N 1
ATOM 3326 C CA . MET A 1 423 ? 112.103 54.688 -233.479 1.00 47.03 423 MET A CA 1
ATOM 3327 C C . MET A 1 423 ? 111.910 55.967 -234.303 1.00 47.03 423 MET A C 1
ATOM 3329 O O . MET A 1 423 ? 110.819 56.522 -234.390 1.00 47.03 423 MET A O 1
ATOM 3333 N N . SER A 1 424 ? 113.007 56.383 -234.947 1.00 45.56 424 SER A N 1
ATOM 3334 C CA . SER A 1 424 ? 113.111 57.441 -235.962 1.00 45.56 424 SER A CA 1
ATOM 3335 C C . SER A 1 424 ? 113.331 56.892 -237.390 1.00 45.56 424 SER A C 1
ATOM 3337 O O . SER A 1 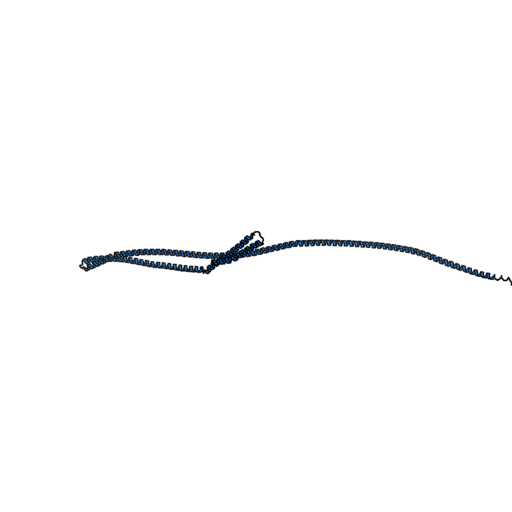424 ? 113.917 57.597 -238.199 1.00 45.56 424 SER A O 1
ATOM 3339 N N . GLU A 1 425 ? 112.909 55.673 -237.760 1.00 47.41 425 GLU A N 1
ATOM 3340 C CA . GLU A 1 425 ? 113.126 55.188 -239.146 1.00 47.41 425 GLU A CA 1
ATOM 3341 C C . GLU A 1 425 ? 112.252 53.967 -239.530 1.00 47.41 425 GLU A C 1
ATOM 3343 O O . GLU A 1 425 ? 112.747 52.852 -239.578 1.00 47.41 425 GLU A O 1
ATOM 3348 N N . VAL A 1 426 ? 110.942 54.176 -239.761 1.00 48.47 426 VAL A N 1
ATOM 3349 C CA . VAL A 1 426 ? 110.046 53.509 -240.755 1.00 48.47 426 VAL A CA 1
ATOM 3350 C C . VAL A 1 426 ? 108.723 54.323 -240.736 1.00 48.47 426 VAL A C 1
ATOM 3352 O O . VAL A 1 426 ? 107.910 54.105 -239.842 1.00 48.47 426 VAL A O 1
ATOM 3355 N N . ASN A 1 427 ? 108.557 55.457 -241.430 1.00 34.84 427 ASN A N 1
ATOM 3356 C CA . ASN A 1 427 ? 108.437 55.793 -242.871 1.00 34.84 427 ASN A CA 1
ATOM 3357 C C . ASN A 1 427 ? 106.985 55.941 -243.374 1.00 34.84 427 ASN A C 1
ATOM 3359 O O . ASN A 1 427 ? 106.167 55.059 -243.131 1.00 34.84 427 ASN A O 1
ATOM 3363 N N . ASP A 1 428 ? 106.755 57.035 -244.123 1.00 36.31 428 ASP A N 1
ATOM 3364 C CA . ASP A 1 428 ? 105.908 57.192 -245.326 1.00 36.31 428 ASP A CA 1
ATOM 3365 C C . ASP A 1 428 ? 104.866 56.075 -245.560 1.00 36.31 428 ASP A C 1
ATOM 3367 O O . ASP A 1 428 ? 105.227 54.934 -245.860 1.00 36.31 428 ASP A O 1
ATOM 3371 N N . ILE A 1 429 ? 103.550 56.314 -245.476 1.00 37.81 429 ILE A N 1
ATOM 3372 C CA . ILE A 1 429 ? 102.727 57.438 -245.989 1.00 37.81 429 ILE A CA 1
ATOM 3373 C C . ILE A 1 429 ? 102.095 58.289 -244.886 1.00 37.81 429 ILE A C 1
ATOM 3375 O O . ILE A 1 429 ? 101.600 57.697 -243.900 1.00 37.81 429 ILE A O 1
#